Protein AF-0000000084378175 (afdb_homodimer)

Sequence (402 aa):
MDTASQPIRRRSQEERRTTTQTALLEATVRCLGRLGFAGTSISSVIKEARVSRGALLHHYPAKNELIAHAIHHFYCQRLDRFKAKLLGANTDQLSLEDRLRVLKDDFATWYDTAREIEVAMRTNQEIASLQEQLSAQQHEQMSCEYEQLLPEFAVLENPRDMIGIACYLMRGLASDRDQGNVARRFDACVAMIQGYLDRAHMDTASQPIRRRSQEERRTTTQTALLEATVRCLGRLGFAGTSISSVIKEARVSRGALLHHYPAKNELIAHAIHHFYCQRLDRFKAKLLGANTDQLSLEDRLRVLKDDFATWYDTAREIEVAMRTNQEIASLQEQLSAQQHEQMSCEYEQLLPEFAVLENPRDMIGIACYLMRGLASDRDQGNVARRFDACVAMIQGYLDRAH

Radius of gyration: 25.22 Å; Cα contacts (8 Å, |Δi|>4): 373; chains: 2; bounding box: 115×62×48 Å

InterPro domains:
  IPR001647 DNA-binding HTH domain, TetR-type [PF00440] (24-69)
  IPR001647 DNA-binding HTH domain, TetR-type [PS50977] (18-78)
  IPR009057 Homedomain-like superfamily [SSF46689] (11-83)
  IPR050109 HTH-type, TetR-like transcriptional regulator [PTHR30055] (9-141)

Structure (mmCIF, N/CA/C/O backbone):
data_AF-0000000084378175-model_v1
#
loop_
_entity.id
_entity.type
_entity.pdbx_description
1 polymer 'HTH tetR-type domain-containing protein'
#
loop_
_atom_site.group_PDB
_atom_site.id
_atom_site.type_symbol
_atom_site.label_atom_id
_atom_site.label_alt_id
_atom_site.label_comp_id
_atom_site.label_asym_id
_atom_site.label_entity_id
_atom_site.label_seq_id
_atom_site.pdbx_PDB_ins_code
_atom_site.Cartn_x
_atom_site.Cartn_y
_atom_site.Cartn_z
_atom_site.occupancy
_atom_site.B_iso_or_equiv
_atom_site.auth_seq_id
_atom_site.auth_comp_id
_atom_site.auth_asym_id
_atom_site.auth_atom_id
_atom_site.pdbx_PDB_model_num
ATOM 1 N N . MET A 1 1 ? -62.531 -4.438 -19.547 1 37.22 1 MET A N 1
ATOM 2 C CA . MET 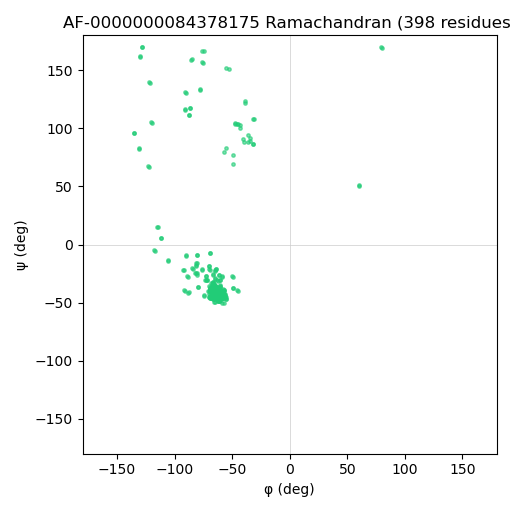A 1 1 ? -61.469 -5.191 -18.875 1 37.22 1 MET A CA 1
ATOM 3 C C . MET A 1 1 ? -60.562 -4.266 -18.062 1 37.22 1 MET A C 1
ATOM 5 O O . MET A 1 1 ? -59.875 -3.4 -18.609 1 37.22 1 MET A O 1
ATOM 9 N N . ASP A 1 2 ? -60.969 -3.809 -16.781 1 41.75 2 ASP A N 1
ATOM 10 C CA . ASP A 1 2 ? -60.406 -2.912 -15.773 1 41.75 2 ASP A CA 1
ATOM 11 C C . ASP A 1 2 ? -59 -3.348 -15.359 1 41.75 2 ASP A C 1
ATOM 13 O O . ASP A 1 2 ? -58.844 -4.445 -14.828 1 41.75 2 ASP A O 1
ATOM 17 N N . THR A 1 3 ? -57.938 -3.033 -16.031 1 41.91 3 THR A N 1
ATOM 18 C CA . THR A 1 3 ? -56.531 -3.229 -15.68 1 41.91 3 THR A CA 1
ATOM 19 C C . THR A 1 3 ? -56.25 -2.73 -14.258 1 41.91 3 THR A C 1
ATOM 21 O O . THR A 1 3 ? -56.25 -1.523 -14.016 1 41.91 3 THR A O 1
ATOM 24 N N . ALA A 1 4 ? -56.75 -3.389 -13.195 1 43.81 4 ALA A N 1
ATOM 25 C CA . ALA A 1 4 ? -56.438 -3.125 -11.789 1 43.81 4 ALA A CA 1
ATOM 26 C C . ALA A 1 4 ? -54.969 -2.904 -11.586 1 43.81 4 ALA A C 1
ATOM 28 O O . ALA A 1 4 ? -54.125 -3.699 -12.047 1 43.81 4 ALA A O 1
ATOM 29 N N . SER A 1 5 ? -54.5 -1.677 -11.414 1 48 5 SER A N 1
ATOM 30 C CA . SER A 1 5 ? -53.156 -1.233 -11.055 1 48 5 SER A CA 1
ATOM 31 C C . SER A 1 5 ? -52.562 -2.137 -9.984 1 48 5 SER A C 1
ATOM 33 O O . SER A 1 5 ? -53.156 -2.373 -8.945 1 48 5 SER A O 1
ATOM 35 N N . GLN A 1 6 ? -51.844 -3.191 -10.289 1 51.44 6 GLN A N 1
ATOM 36 C CA . GLN A 1 6 ? -51.094 -4.039 -9.367 1 51.44 6 GLN A CA 1
ATOM 37 C C . GLN A 1 6 ? -50.562 -3.23 -8.188 1 51.44 6 GLN A C 1
ATOM 39 O O . GLN A 1 6 ? -50 -2.141 -8.375 1 51.44 6 GLN A O 1
ATOM 44 N N . PRO A 1 7 ? -51.062 -3.355 -6.996 1 49.81 7 PRO A N 1
ATOM 45 C CA . PRO A 1 7 ? -50.531 -2.627 -5.832 1 49.81 7 PRO A CA 1
ATOM 46 C C . PRO A 1 7 ? -49 -2.643 -5.754 1 49.81 7 PRO A C 1
ATOM 48 O O . PRO A 1 7 ? -48.375 -3.641 -6.113 1 49.81 7 PRO A O 1
ATOM 51 N N . ILE A 1 8 ? -48.25 -1.6 -6.09 1 53.28 8 ILE A N 1
ATOM 52 C CA . ILE A 1 8 ? -46.844 -1.444 -5.836 1 53.28 8 ILE A CA 1
ATOM 53 C C . ILE A 1 8 ? -46.5 -2.061 -4.48 1 53.28 8 ILE A C 1
ATOM 55 O O . ILE A 1 8 ? -47.062 -1.693 -3.457 1 53.28 8 ILE A O 1
ATOM 59 N N . ARG A 1 9 ? -46.188 -3.262 -4.355 1 53.31 9 ARG A N 1
ATOM 60 C CA . ARG A 1 9 ? -45.75 -3.926 -3.139 1 53.31 9 ARG A CA 1
ATOM 61 C C . ARG A 1 9 ? -44.875 -2.994 -2.293 1 53.31 9 ARG A C 1
ATOM 63 O O . ARG A 1 9 ? -43.812 -2.564 -2.727 1 53.31 9 ARG A O 1
ATOM 70 N N . ARG A 1 10 ? -45.406 -2.279 -1.327 1 57.09 10 ARG A N 1
ATOM 71 C CA . ARG A 1 10 ? -44.719 -1.44 -0.359 1 57.09 10 ARG A CA 1
ATOM 72 C C . ARG A 1 10 ? -43.531 -2.186 0.265 1 57.09 10 ARG A C 1
ATOM 74 O O . ARG A 1 10 ? -43.688 -3.275 0.814 1 57.09 10 ARG A O 1
ATOM 81 N N . ARG A 1 11 ? -42.375 -1.871 -0.14 1 58.59 11 ARG A N 1
ATOM 82 C CA . ARG A 1 11 ? -41.25 -2.5 0.522 1 58.59 11 ARG A CA 1
ATOM 83 C C . ARG A 1 11 ? -41.5 -2.621 2.023 1 58.59 11 ARG A C 1
ATOM 85 O O . ARG A 1 11 ? -42 -1.698 2.65 1 58.59 11 ARG A O 1
ATOM 92 N N . SER A 1 12 ? -41.406 -3.895 2.52 1 62.03 12 SER A N 1
ATOM 93 C CA . SER A 1 12 ? -41.562 -4.086 3.959 1 62.03 12 SER A CA 1
ATOM 94 C C . SER A 1 12 ? -40.562 -3.211 4.734 1 62.03 12 SER A C 1
ATOM 96 O O . SER A 1 12 ? -39.625 -2.678 4.16 1 62.03 12 SER A O 1
ATOM 98 N N . GLN A 1 13 ? -40.812 -2.768 5.953 1 61.72 13 GLN A N 1
ATOM 99 C CA . GLN A 1 13 ? -39.969 -1.989 6.84 1 61.72 13 GLN A CA 1
ATOM 100 C C . GLN A 1 13 ? -38.562 -2.562 6.879 1 61.72 13 GLN A C 1
ATOM 102 O O . GLN A 1 13 ? -37.562 -1.812 6.875 1 61.72 13 GLN A O 1
ATOM 107 N N . GLU A 1 14 ? -38.469 -3.852 6.883 1 66.25 14 GLU A N 1
ATOM 108 C CA . GLU A 1 14 ? -37.156 -4.535 6.91 1 66.25 14 GLU A CA 1
ATOM 109 C C . GLU A 1 14 ? -36.406 -4.312 5.609 1 66.25 14 GLU A C 1
ATOM 111 O O . GLU A 1 14 ? -35.188 -4.094 5.633 1 66.25 14 GLU A O 1
ATOM 116 N N . GLU A 1 15 ? -37.031 -4.461 4.516 1 69.94 15 GLU A N 1
ATOM 117 C CA . GLU A 1 15 ? -36.406 -4.223 3.221 1 69.94 15 GLU A CA 1
ATOM 118 C C . GLU A 1 15 ? -35.938 -2.781 3.104 1 69.94 15 GLU A C 1
ATOM 120 O O . GLU A 1 15 ? -34.844 -2.529 2.564 1 69.94 15 GLU A O 1
ATOM 125 N N . ARG A 1 16 ? -36.75 -1.88 3.592 1 69.75 16 ARG A N 1
ATOM 126 C CA . ARG A 1 16 ? -36.375 -0.473 3.572 1 69.75 16 ARG A CA 1
ATOM 127 C C . ARG A 1 16 ? -35.156 -0.23 4.453 1 69.75 16 ARG A C 1
ATOM 129 O O . ARG A 1 16 ? -34.25 0.533 4.082 1 69.75 16 ARG A O 1
ATOM 136 N N . ARG A 1 17 ? -35.094 -0.938 5.535 1 74.44 17 ARG A N 1
ATOM 137 C CA . ARG A 1 17 ? -34 -0.792 6.469 1 74.44 17 ARG A CA 1
ATOM 138 C C . ARG A 1 17 ? -32.688 -1.311 5.863 1 74.44 17 ARG A C 1
ATOM 140 O O . ARG A 1 17 ? -31.641 -0.672 5.992 1 74.44 17 ARG A O 1
ATOM 147 N N . THR A 1 18 ? -32.844 -2.373 5.277 1 79.88 18 THR A N 1
ATOM 148 C CA . THR A 1 18 ? -31.656 -2.973 4.664 1 79.88 18 THR A CA 1
ATOM 149 C C . THR A 1 18 ? -31.141 -2.105 3.518 1 79.88 18 THR A C 1
ATOM 151 O O . THR A 1 18 ? -29.938 -1.943 3.352 1 79.88 18 THR A O 1
ATOM 154 N N . THR A 1 19 ? -32.094 -1.521 2.889 1 85.19 19 THR A N 1
ATOM 155 C CA . THR A 1 19 ? -31.719 -0.675 1.76 1 85.19 19 THR A CA 1
ATOM 156 C C . THR A 1 19 ? -31 0.586 2.24 1 85.19 19 THR A C 1
ATOM 158 O O . THR A 1 19 ? -29.984 0.986 1.675 1 85.19 19 THR A O 1
ATOM 161 N N . THR A 1 20 ? -31.531 1.111 3.348 1 89.69 20 THR A N 1
ATOM 162 C CA . THR A 1 20 ? -30.938 2.326 3.891 1 89.69 20 THR A CA 1
ATOM 163 C C . THR A 1 20 ? -29.547 2.041 4.453 1 89.69 20 THR A C 1
ATOM 165 O O . THR A 1 20 ? -28.625 2.83 4.262 1 89.69 20 THR A O 1
ATOM 168 N N . GLN A 1 21 ? -29.484 0.953 5.074 1 93.88 21 GLN A N 1
ATOM 169 C CA . GLN A 1 21 ? -28.203 0.576 5.652 1 93.88 21 GLN A CA 1
ATOM 170 C C . GLN A 1 21 ? -27.141 0.402 4.574 1 93.88 21 GLN A C 1
ATOM 172 O O . GLN A 1 21 ? -26.016 0.897 4.711 1 93.88 21 GLN A O 1
ATOM 177 N N . THR A 1 22 ? -27.5 -0.269 3.537 1 94.19 22 THR A N 1
ATOM 178 C CA . THR A 1 22 ? -26.578 -0.475 2.424 1 94.19 22 THR A CA 1
ATOM 179 C C . THR A 1 22 ? -26.203 0.856 1.783 1 94.19 22 THR A C 1
ATOM 181 O O . THR A 1 22 ? -25.031 1.082 1.459 1 94.19 22 THR A O 1
ATOM 184 N N . ALA A 1 23 ? -27.141 1.711 1.686 1 94.88 23 ALA A N 1
ATOM 185 C CA . ALA A 1 23 ? -26.891 3.029 1.111 1 94.88 23 ALA A CA 1
ATOM 186 C C . ALA A 1 23 ? -25.906 3.816 1.963 1 94.88 23 ALA A C 1
ATOM 188 O O . ALA A 1 23 ? -25.031 4.512 1.431 1 94.88 23 ALA A O 1
ATOM 189 N N . LEU A 1 24 ? -26.062 3.68 3.244 1 96.62 24 LEU A N 1
ATOM 190 C CA . LEU A 1 24 ? -25.156 4.359 4.172 1 96.62 24 LEU A CA 1
ATOM 191 C C . LEU A 1 24 ? -23.734 3.822 4.043 1 96.62 24 LEU A C 1
ATOM 193 O O . LEU A 1 24 ? -22.781 4.598 3.99 1 96.62 24 LEU A O 1
ATOM 197 N N . LEU A 1 25 ? -23.688 2.549 3.975 1 97.31 25 LEU A N 1
ATOM 198 C CA . LEU A 1 25 ? -22.375 1.924 3.883 1 97.31 25 LEU A CA 1
ATOM 199 C C . LEU A 1 25 ? -21.688 2.268 2.561 1 97.31 25 LEU A C 1
ATOM 201 O O . LEU A 1 25 ? -20.516 2.617 2.533 1 97.31 25 LEU A O 1
ATOM 205 N N . GLU A 1 26 ? -22.422 2.279 1.5 1 96.75 26 GLU A N 1
ATOM 206 C CA . GLU A 1 26 ? -21.891 2.613 0.182 1 96.75 26 GLU A CA 1
ATOM 207 C C . GLU A 1 26 ? -21.469 4.078 0.111 1 96.75 26 GLU A C 1
ATOM 209 O O . GLU A 1 26 ? -20.406 4.398 -0.44 1 96.75 26 GLU A O 1
ATOM 214 N N . ALA A 1 27 ? -22.281 4.91 0.683 1 97.69 27 ALA A N 1
ATOM 215 C CA . ALA A 1 27 ? -21.953 6.332 0.729 1 97.69 27 ALA A CA 1
ATOM 216 C C . ALA A 1 27 ? -20.672 6.574 1.532 1 97.69 27 ALA A C 1
ATOM 218 O O . ALA A 1 27 ? -19.844 7.406 1.158 1 97.69 27 ALA A O 1
ATOM 219 N N . THR A 1 28 ? -20.578 5.883 2.621 1 97.56 28 THR A N 1
ATOM 220 C CA . THR A 1 28 ? -19.391 6.02 3.461 1 97.56 28 THR A CA 1
ATOM 221 C C . THR A 1 28 ? -18.125 5.613 2.695 1 97.56 28 THR A C 1
ATOM 223 O O . THR A 1 28 ? -17.125 6.324 2.717 1 97.56 28 THR A O 1
ATOM 226 N N . VAL A 1 29 ? -18.188 4.531 1.963 1 96.31 29 VAL A N 1
ATOM 227 C CA . VAL A 1 29 ? -17.078 4.051 1.167 1 96.31 29 VAL A CA 1
ATOM 228 C C . VAL A 1 29 ? -16.719 5.086 0.103 1 96.31 29 VAL A C 1
ATOM 230 O O . VAL A 1 29 ? -15.531 5.387 -0.107 1 96.31 29 VAL A O 1
ATOM 233 N N . ARG A 1 30 ? -17.688 5.664 -0.463 1 94.81 30 ARG A N 1
ATOM 234 C CA . ARG A 1 30 ? -17.469 6.684 -1.481 1 94.81 30 ARG A CA 1
ATOM 235 C C . ARG A 1 30 ? -16.812 7.922 -0.878 1 94.81 30 ARG A C 1
ATOM 237 O O . ARG A 1 30 ? -15.891 8.492 -1.468 1 94.81 30 ARG A O 1
ATOM 244 N N . CYS A 1 31 ? -17.281 8.289 0.278 1 94.88 31 CYS A N 1
ATOM 245 C CA . CYS A 1 31 ? -16.703 9.445 0.958 1 94.88 31 CYS A CA 1
ATOM 246 C C . CYS A 1 31 ? -15.25 9.195 1.323 1 94.88 31 CYS A C 1
ATOM 248 O O . CYS A 1 31 ? -14.398 10.07 1.138 1 94.88 31 CYS A O 1
ATOM 250 N N . LEU A 1 32 ? -14.977 8 1.772 1 92.5 32 LEU A N 1
ATOM 251 C CA . LEU A 1 32 ? -13.602 7.656 2.096 1 92.5 32 LEU A CA 1
ATOM 252 C C . LEU A 1 32 ? -12.711 7.77 0.864 1 92.5 32 LEU A C 1
ATOM 254 O O . LEU A 1 32 ? -11.617 8.344 0.933 1 92.5 32 LEU A O 1
ATOM 258 N N . GLY A 1 33 ? -13.172 7.262 -0.197 1 89.5 33 GLY A N 1
ATOM 259 C CA . GLY A 1 33 ? -12.391 7.305 -1.424 1 89.5 33 GLY A CA 1
ATOM 260 C C . GLY A 1 33 ? -12.188 8.711 -1.953 1 89.5 33 GLY A C 1
ATOM 261 O O . GLY A 1 33 ? -11.094 9.055 -2.408 1 89.5 33 GLY A O 1
ATOM 262 N N . ARG A 1 34 ? -13.172 9.586 -1.832 1 87.19 34 ARG A N 1
ATOM 263 C CA . ARG A 1 34 ? -13.172 10.906 -2.459 1 87.19 34 ARG A CA 1
ATOM 264 C C . ARG A 1 34 ? -12.57 11.953 -1.526 1 87.19 34 ARG A C 1
ATOM 266 O O . ARG A 1 34 ? -11.82 12.828 -1.965 1 87.19 34 ARG A O 1
ATOM 273 N N . LEU A 1 35 ? -12.922 11.82 -0.226 1 86.38 35 LEU A N 1
ATOM 274 C CA . LEU A 1 35 ? -12.594 12.883 0.714 1 86.38 35 LEU A CA 1
ATOM 275 C C . LEU A 1 35 ? -11.43 12.477 1.612 1 86.38 35 LEU A C 1
ATOM 277 O O . LEU A 1 35 ? -10.859 13.312 2.312 1 86.38 35 LEU A O 1
ATOM 281 N N . GLY A 1 36 ? -11.156 11.148 1.559 1 86.06 36 GLY A N 1
ATOM 282 C CA . GLY A 1 36 ? -10.203 10.641 2.537 1 86.06 36 GLY A CA 1
ATOM 283 C C . GLY A 1 36 ? -10.82 10.406 3.902 1 86.06 36 GLY A C 1
ATOM 284 O O . GLY A 1 36 ? -11.969 10.797 4.148 1 86.06 36 GLY A O 1
ATOM 285 N N . PHE A 1 37 ? -10.117 9.766 4.766 1 86.38 37 PHE A N 1
ATOM 286 C CA . PHE A 1 37 ? -10.602 9.43 6.098 1 86.38 37 PHE A CA 1
ATOM 287 C C . PHE A 1 37 ? -10.844 10.695 6.918 1 86.38 37 PHE A C 1
ATOM 289 O O . PHE A 1 37 ? -11.891 10.828 7.559 1 86.38 37 PHE A O 1
ATOM 296 N N . ALA A 1 38 ? -9.938 11.547 6.957 1 81.12 38 ALA A N 1
ATOM 297 C CA . ALA A 1 38 ? -10.055 12.781 7.73 1 81.12 38 ALA A CA 1
ATOM 298 C C . ALA A 1 38 ? -11.227 13.625 7.246 1 81.12 38 ALA A C 1
ATOM 300 O O . ALA A 1 38 ? -11.859 14.336 8.039 1 81.12 38 ALA A O 1
ATOM 301 N N . GLY A 1 39 ? -11.531 13.531 6.004 1 86 39 GLY A N 1
ATOM 302 C CA . GLY A 1 39 ? -12.578 14.352 5.414 1 86 39 GLY A CA 1
ATOM 303 C C . GLY A 1 39 ? -13.953 13.703 5.48 1 86 39 GLY A C 1
ATOM 304 O O . GLY A 1 39 ? -14.953 14.328 5.133 1 86 39 GLY A O 1
ATOM 305 N N . THR A 1 40 ? -13.945 12.5 5.859 1 92.5 40 THR A N 1
ATOM 306 C CA . THR A 1 40 ? -15.219 11.797 5.941 1 92.5 40 THR A CA 1
ATOM 307 C C . THR A 1 40 ? -15.875 12.023 7.297 1 92.5 40 THR A C 1
ATOM 309 O O . THR A 1 40 ? -15.305 11.695 8.336 1 92.5 40 THR A O 1
ATOM 312 N N . SER A 1 41 ? -17.016 12.625 7.258 1 93.75 41 SER A N 1
ATOM 313 C CA . SER A 1 41 ? -17.781 12.953 8.461 1 93.75 41 SER A CA 1
ATOM 314 C C . SER A 1 41 ? -19.219 12.445 8.352 1 93.75 41 SER A C 1
ATOM 316 O O . SER A 1 41 ? -19.641 11.977 7.289 1 93.75 41 SER A O 1
ATOM 318 N N . ILE A 1 42 ? -19.906 12.523 9.484 1 95.69 42 ILE A N 1
ATOM 319 C CA . ILE A 1 42 ? -21.312 12.18 9.484 1 95.69 42 ILE A CA 1
ATOM 320 C C . ILE A 1 42 ? -22.062 13.062 8.484 1 95.69 42 ILE A C 1
ATOM 322 O O . ILE A 1 42 ? -22.875 12.578 7.699 1 95.69 42 ILE A O 1
ATOM 326 N N . SER A 1 43 ? -21.672 14.289 8.43 1 96.31 43 SER A N 1
ATOM 327 C CA . SER A 1 43 ? -22.328 15.242 7.547 1 96.31 43 SER A CA 1
ATOM 328 C C . SER A 1 43 ? -22.078 14.898 6.082 1 96.31 43 SER A C 1
ATOM 330 O O . SER A 1 43 ? -23 14.945 5.266 1 96.31 43 SER A O 1
ATOM 332 N N . SER A 1 44 ? -20.938 14.57 5.703 1 96.25 44 SER A N 1
ATOM 333 C CA . SER A 1 44 ? -20.625 14.234 4.316 1 96.25 44 SER A CA 1
ATOM 334 C C . SER A 1 44 ? -21.328 12.953 3.891 1 96.25 44 SER A C 1
ATOM 336 O O . SER A 1 44 ? -21.766 12.828 2.746 1 96.25 44 SER A O 1
ATOM 338 N N . VAL A 1 45 ? -21.438 12.008 4.816 1 97.62 45 VAL A N 1
ATOM 339 C CA . VAL A 1 45 ? -22.047 10.711 4.508 1 97.62 45 VAL A CA 1
ATOM 340 C C . VAL A 1 45 ? -23.547 10.875 4.289 1 97.62 45 VAL A C 1
ATOM 342 O O . VAL A 1 45 ? -24.109 10.32 3.342 1 97.62 45 VAL A O 1
ATOM 345 N N . ILE A 1 46 ? -24.203 11.656 5.207 1 97 46 ILE A N 1
ATOM 346 C CA . ILE A 1 46 ? -25.641 11.805 5.066 1 97 46 ILE A CA 1
ATOM 347 C C . ILE A 1 46 ? -25.969 12.562 3.783 1 97 46 ILE A C 1
ATOM 349 O O . ILE A 1 46 ? -26.969 12.281 3.125 1 97 46 ILE A O 1
ATOM 353 N N . LYS A 1 47 ? -25.125 13.508 3.424 1 97.12 47 LYS A N 1
ATOM 354 C CA . LYS A 1 47 ? -25.297 14.227 2.164 1 97.12 47 LYS A CA 1
ATOM 355 C C . LYS A 1 47 ? -25.141 13.289 0.97 1 97.12 47 LYS A C 1
ATOM 357 O O . LYS A 1 47 ? -25.938 13.328 0.034 1 97.12 47 LYS A O 1
ATOM 362 N N . GLU A 1 48 ? -24.156 12.453 1.01 1 96.62 48 GLU A N 1
ATOM 363 C CA . GLU A 1 48 ? -23.875 11.508 -0.065 1 96.62 48 GLU A CA 1
ATOM 364 C C . GLU A 1 48 ? -24.969 10.461 -0.184 1 96.62 48 GLU A C 1
ATOM 366 O O . GLU A 1 48 ? -25.344 10.062 -1.291 1 96.62 48 GLU A O 1
ATOM 371 N N . ALA A 1 49 ? -25.438 9.977 0.927 1 96.75 49 ALA A N 1
ATOM 372 C CA . ALA A 1 49 ? -26.438 8.914 0.963 1 96.75 49 ALA A CA 1
ATOM 373 C C . ALA A 1 49 ? -27.844 9.461 0.764 1 96.75 49 ALA A C 1
ATOM 375 O O . ALA A 1 49 ? -28.781 8.711 0.52 1 96.75 49 ALA A O 1
ATOM 376 N N . ARG A 1 50 ? -27.953 10.773 0.966 1 96.38 50 ARG A N 1
ATOM 377 C CA . ARG A 1 50 ? -29.25 11.438 0.888 1 96.38 50 ARG A CA 1
ATOM 378 C C . ARG A 1 50 ? -30.219 10.867 1.923 1 96.38 50 ARG A C 1
ATOM 380 O O . ARG A 1 50 ? -31.344 10.516 1.594 1 96.38 50 ARG A O 1
ATOM 387 N N . VAL A 1 51 ? -29.828 10.789 3.113 1 95.12 51 VAL A N 1
ATOM 388 C CA . VAL A 1 51 ? -30.641 10.344 4.25 1 95.12 51 VAL A CA 1
ATOM 389 C C . VAL A 1 51 ? -30.516 11.359 5.387 1 95.12 51 VAL A C 1
ATOM 391 O O . VAL A 1 51 ? -29.625 12.203 5.387 1 95.12 51 VAL A O 1
ATOM 394 N N . SER A 1 52 ? -31.453 11.242 6.262 1 94.5 52 SER A N 1
ATOM 395 C CA . SER A 1 52 ? -31.438 12.156 7.402 1 94.5 52 SER A CA 1
ATOM 396 C C . SER A 1 52 ? -30.375 11.75 8.422 1 94.5 52 SER A C 1
ATOM 398 O O . SER A 1 52 ? -29.969 10.594 8.461 1 94.5 52 SER A O 1
ATOM 400 N N . ARG A 1 53 ? -29.938 12.742 9.234 1 94.31 53 ARG A N 1
ATOM 401 C CA . ARG A 1 53 ? -29.016 12.469 10.336 1 94.31 53 ARG A CA 1
ATOM 402 C C . ARG A 1 53 ? -29.625 11.461 11.312 1 94.31 53 ARG A C 1
ATOM 404 O O . ARG A 1 53 ? -28.922 10.562 11.789 1 94.31 53 ARG A O 1
ATOM 411 N N . GLY A 1 54 ? -30.891 11.562 11.594 1 94.12 54 GLY A N 1
ATOM 412 C CA . GLY A 1 54 ? -31.578 10.633 12.469 1 94.12 54 GLY A CA 1
ATOM 413 C C . GLY A 1 54 ? -31.547 9.203 11.969 1 94.12 54 GLY A C 1
ATOM 414 O O . GLY A 1 54 ? -31.328 8.266 12.75 1 94.12 54 GLY A O 1
ATOM 415 N N . ALA A 1 55 ? -31.734 9.055 10.727 1 93.75 55 ALA A N 1
ATOM 416 C CA . ALA A 1 55 ? -31.688 7.734 10.109 1 93.75 55 ALA A CA 1
ATOM 417 C C . ALA A 1 55 ? -30.312 7.105 10.273 1 93.75 55 ALA A C 1
ATOM 419 O O . ALA A 1 55 ? -30.188 5.914 10.57 1 93.75 55 ALA A O 1
ATOM 420 N N . LEU A 1 56 ? -29.203 7.879 9.945 1 95.81 56 LEU A N 1
ATOM 421 C CA . LEU A 1 56 ? -27.859 7.355 10.109 1 95.81 56 LEU A CA 1
ATOM 422 C C . LEU A 1 56 ? -27.609 6.941 11.562 1 95.81 56 LEU A C 1
ATOM 424 O O . LEU A 1 56 ? -27.125 5.84 11.82 1 95.81 56 LEU A O 1
ATOM 428 N N . LEU A 1 57 ? -28.062 7.773 12.508 1 94.69 57 LEU A N 1
ATOM 429 C CA . LEU A 1 57 ? -27.781 7.535 13.922 1 94.69 57 LEU A CA 1
ATOM 430 C C . LEU A 1 57 ? -28.594 6.359 14.445 1 94.69 57 LEU A C 1
ATOM 432 O O . LEU A 1 57 ? -28.188 5.691 15.398 1 94.69 57 LEU A O 1
ATOM 436 N N . HIS A 1 58 ? -29.734 6.113 13.836 1 94.81 58 HIS A N 1
ATOM 437 C CA . HIS A 1 58 ? -30.531 4.934 14.172 1 94.81 58 HIS A CA 1
ATOM 438 C C . HIS A 1 58 ? -29.75 3.652 13.883 1 94.81 58 HIS A C 1
ATOM 440 O O . HIS A 1 58 ? -29.781 2.709 14.68 1 94.81 58 HIS A O 1
ATOM 446 N N . HIS A 1 59 ? -29 3.641 12.797 1 95 59 HIS A N 1
ATOM 447 C CA . HIS A 1 59 ? -28.266 2.453 12.391 1 95 59 HIS A CA 1
ATOM 448 C C . HIS A 1 59 ? -26.891 2.408 13.047 1 95 59 HIS A C 1
ATOM 450 O O . HIS A 1 59 ? -26.406 1.336 13.43 1 95 59 HIS A O 1
ATOM 456 N N . TYR A 1 60 ? -26.297 3.639 13.062 1 96.94 60 TYR A N 1
ATOM 457 C CA . TYR A 1 60 ? -24.938 3.74 13.57 1 96.94 60 TYR A CA 1
ATOM 458 C C . TYR A 1 60 ? -24.797 4.934 14.508 1 96.94 60 TYR A C 1
ATOM 460 O O . TYR A 1 60 ? -24.438 6.031 14.078 1 96.94 60 TYR A O 1
ATOM 468 N N . PRO A 1 61 ? -24.922 4.668 15.742 1 94.62 61 PRO A N 1
ATOM 469 C CA . PRO A 1 61 ? -24.875 5.762 16.719 1 94.62 61 PRO A CA 1
ATOM 470 C C . PRO A 1 61 ? -23.469 6.367 16.828 1 94.62 61 PRO A C 1
ATOM 472 O O . PRO A 1 61 ? -23.328 7.516 17.25 1 94.62 61 PRO A O 1
ATOM 475 N N . ALA A 1 62 ? -22.469 5.586 16.422 1 95.38 62 ALA A N 1
ATOM 476 C CA . ALA A 1 62 ? -21.094 6.07 16.5 1 95.38 62 ALA A CA 1
ATOM 477 C C . ALA A 1 62 ? -20.438 6.066 15.133 1 95.38 62 ALA A C 1
ATOM 479 O O . ALA A 1 62 ? -20.609 5.121 14.359 1 95.38 62 ALA A O 1
ATOM 480 N N . LYS A 1 63 ? -19.688 7.074 14.828 1 95 63 LYS A N 1
ATOM 481 C CA . LYS A 1 63 ? -18.984 7.207 13.555 1 95 63 LYS A CA 1
ATOM 482 C C . LYS A 1 63 ? -18.047 6.031 13.312 1 95 63 LYS A C 1
ATOM 484 O O . LYS A 1 63 ? -17.984 5.496 12.203 1 95 63 LYS A O 1
ATOM 489 N N . ASN A 1 64 ? -17.344 5.637 14.344 1 95.88 64 ASN A N 1
ATOM 490 C CA . ASN A 1 64 ? -16.375 4.551 14.195 1 95.88 64 ASN A CA 1
ATOM 491 C C . ASN A 1 64 ? -17.062 3.244 13.812 1 95.88 64 ASN A C 1
ATOM 493 O O . ASN A 1 64 ? -16.516 2.459 13.031 1 95.88 64 ASN A O 1
ATOM 497 N N . GLU A 1 65 ? -18.203 3.037 14.336 1 96.69 65 GLU A N 1
ATOM 498 C CA . GLU A 1 65 ? -18.969 1.854 13.977 1 96.69 65 GLU A CA 1
ATOM 499 C C . GLU A 1 65 ? -19.406 1.9 12.508 1 96.69 65 GLU A C 1
ATOM 501 O O . GLU A 1 65 ? -19.328 0.89 11.805 1 96.69 65 GLU A O 1
ATOM 506 N N . LEU A 1 66 ? -19.859 3.053 12.133 1 97.44 66 LEU A N 1
ATOM 507 C CA . LEU A 1 66 ? -20.234 3.246 10.742 1 97.44 66 LEU A CA 1
ATOM 508 C C . LEU A 1 66 ? -19.062 2.947 9.812 1 97.44 66 LEU A C 1
ATOM 510 O O . LEU A 1 66 ? -19.188 2.191 8.852 1 97.44 66 LEU A O 1
ATOM 514 N N . ILE A 1 67 ? -17.953 3.463 10.156 1 97 67 ILE A N 1
ATOM 515 C CA . ILE A 1 67 ? -16.766 3.324 9.328 1 97 67 ILE A CA 1
ATOM 516 C C . ILE A 1 67 ? -16.312 1.864 9.297 1 97 67 ILE A C 1
ATOM 518 O O . ILE A 1 67 ? -16.016 1.316 8.234 1 97 67 ILE A O 1
ATOM 522 N N . ALA A 1 68 ? -16.281 1.223 10.406 1 96.19 68 ALA A N 1
ATOM 523 C CA . ALA A 1 68 ? -15.875 -0.181 10.477 1 96.19 68 ALA A CA 1
ATOM 524 C C . ALA A 1 68 ? -16.797 -1.055 9.625 1 96.19 68 ALA A C 1
ATOM 526 O O . ALA A 1 68 ? -16.328 -1.93 8.891 1 96.19 68 ALA A O 1
ATOM 527 N N . HIS A 1 69 ? -18.016 -0.768 9.727 1 96.19 69 HIS A N 1
ATOM 528 C CA . HIS A 1 69 ? -18.984 -1.536 8.945 1 96.19 69 HIS A CA 1
ATOM 529 C C . HIS A 1 69 ? -18.859 -1.227 7.457 1 96.19 69 HIS A C 1
ATOM 531 O O . HIS A 1 69 ? -19.047 -2.107 6.613 1 96.19 69 HIS A O 1
ATOM 537 N N . ALA A 1 70 ? -18.609 -0.012 7.137 1 97.31 70 ALA A N 1
ATOM 538 C CA . ALA A 1 70 ? -18.391 0.367 5.742 1 97.31 70 ALA A CA 1
ATOM 539 C C . ALA A 1 70 ? -17.172 -0.339 5.164 1 97.31 70 ALA A C 1
ATOM 541 O O . ALA A 1 70 ? -17.188 -0.786 4.016 1 97.31 70 ALA A O 1
ATOM 542 N N . ILE A 1 71 ? -16.125 -0.455 5.918 1 94.88 71 ILE A N 1
ATOM 543 C CA . ILE A 1 71 ? -14.914 -1.15 5.504 1 94.88 71 ILE A CA 1
ATOM 544 C C . ILE A 1 71 ? -15.227 -2.623 5.242 1 94.88 71 ILE A C 1
ATOM 546 O O . ILE A 1 71 ? -14.82 -3.18 4.223 1 94.88 71 ILE A O 1
ATOM 550 N N . HIS A 1 72 ? -15.938 -3.156 6.148 1 93.25 72 HIS A N 1
ATOM 551 C CA . HIS A 1 72 ? -16.359 -4.539 5.957 1 93.25 72 HIS A CA 1
ATOM 552 C C . HIS A 1 72 ? -17.172 -4.699 4.676 1 93.25 72 HIS A C 1
ATOM 554 O O . HIS A 1 72 ? -16.922 -5.629 3.9 1 93.25 72 HIS A O 1
ATOM 560 N N . HIS A 1 73 ? -18.047 -3.809 4.535 1 93.69 73 HIS A N 1
ATOM 561 C CA . HIS A 1 73 ? -18.859 -3.809 3.326 1 93.69 73 HIS A CA 1
ATOM 562 C C . HIS A 1 73 ? -18 -3.676 2.076 1 93.69 73 HIS A C 1
ATOM 564 O O . HIS A 1 73 ? -18.25 -4.34 1.068 1 93.69 73 HIS A O 1
ATOM 570 N N . PHE A 1 74 ? -17.078 -2.902 2.111 1 94.62 74 PHE A N 1
ATOM 571 C CA . PHE A 1 74 ? -16.156 -2.668 1.003 1 94.62 74 PHE A CA 1
ATOM 572 C C . PHE A 1 74 ? -15.477 -3.965 0.576 1 94.62 74 PHE A C 1
ATOM 574 O O . PHE A 1 74 ? -15.461 -4.301 -0.609 1 94.62 74 PHE A O 1
ATOM 581 N N . TYR A 1 75 ? -14.93 -4.676 1.464 1 89.94 75 TYR A N 1
ATOM 582 C CA . TYR A 1 75 ? -14.203 -5.902 1.151 1 89.94 75 TYR A CA 1
ATOM 583 C C . TYR A 1 75 ? -15.148 -6.973 0.623 1 89.94 75 TYR A C 1
ATOM 585 O O . TYR A 1 75 ? -14.797 -7.723 -0.293 1 89.94 75 TYR A O 1
ATOM 593 N N . CYS A 1 76 ? -16.344 -7.016 1.177 1 89.5 76 CYS A N 1
ATOM 594 C CA . CYS A 1 76 ? -17.328 -7.961 0.681 1 89.5 76 CYS A CA 1
ATOM 595 C C . CYS A 1 76 ? -17.734 -7.633 -0.753 1 89.5 76 CYS A C 1
ATOM 597 O O . CYS A 1 76 ? -17.859 -8.531 -1.588 1 89.5 76 CYS A O 1
ATOM 599 N N . GLN A 1 77 ? -17.859 -6.414 -0.996 1 91 77 GLN A N 1
ATOM 600 C CA . GLN A 1 77 ? -18.25 -5.992 -2.336 1 91 77 GLN A CA 1
ATOM 601 C C . GLN A 1 77 ? -17.141 -6.254 -3.346 1 91 77 GLN A C 1
ATOM 603 O O . GLN A 1 77 ? -17.406 -6.574 -4.504 1 91 77 GLN A O 1
ATOM 608 N N . ARG A 1 78 ? -15.977 -6.035 -2.912 1 90.25 78 ARG A N 1
ATOM 609 C CA . ARG A 1 78 ? -14.844 -6.32 -3.789 1 90.25 78 ARG A CA 1
ATOM 610 C C . ARG A 1 78 ? -14.852 -7.777 -4.238 1 90.25 78 ARG A C 1
ATOM 612 O O . ARG A 1 78 ? -14.625 -8.07 -5.41 1 90.25 78 ARG A O 1
ATOM 619 N N . LEU A 1 79 ? -15.102 -8.633 -3.352 1 89.75 79 LEU A N 1
ATOM 620 C CA . LEU A 1 79 ? -15.18 -10.055 -3.664 1 89.75 79 LEU A CA 1
ATOM 621 C C . LEU A 1 79 ? -16.344 -10.336 -4.617 1 89.75 79 LEU A C 1
ATOM 623 O O . LEU A 1 79 ? -16.188 -11.094 -5.578 1 89.75 79 LEU A O 1
ATOM 627 N N . ASP A 1 80 ? -17.438 -9.695 -4.336 1 89.62 80 ASP A N 1
ATOM 628 C CA . ASP A 1 80 ? -18.609 -9.883 -5.18 1 89.62 80 ASP A CA 1
ATOM 629 C C . ASP A 1 80 ? -18.344 -9.391 -6.602 1 89.62 80 ASP A C 1
ATOM 631 O O . ASP A 1 80 ? -18.766 -10.023 -7.57 1 89.62 80 ASP A O 1
ATOM 635 N N . ARG A 1 81 ? -17.719 -8.336 -6.695 1 89.38 81 ARG A N 1
ATOM 636 C CA . ARG A 1 81 ? -17.391 -7.789 -8.008 1 89.38 81 ARG A CA 1
ATOM 637 C C . ARG A 1 81 ? -16.422 -8.695 -8.758 1 89.38 81 ARG A C 1
ATOM 639 O O . ARG A 1 81 ? -16.562 -8.898 -9.961 1 89.38 81 ARG A O 1
ATOM 646 N N . PHE A 1 82 ? -15.453 -9.172 -8.062 1 89.94 82 PHE A N 1
ATOM 647 C CA . PHE A 1 82 ? -14.5 -10.117 -8.641 1 89.94 82 PHE A CA 1
ATOM 648 C C . PHE A 1 82 ? -15.211 -11.352 -9.172 1 89.94 82 PHE A C 1
ATOM 650 O O . PHE A 1 82 ? -14.984 -11.773 -10.305 1 89.94 82 PHE A O 1
ATOM 657 N N . LYS A 1 83 ? -16.094 -11.82 -8.375 1 89 83 LYS A N 1
ATOM 658 C CA . LYS A 1 83 ? -16.891 -12.992 -8.75 1 89 83 LYS A CA 1
ATOM 659 C C . LYS A 1 83 ? -17.734 -12.703 -9.984 1 89 83 LYS A C 1
ATOM 661 O O . LYS A 1 83 ? -17.766 -13.516 -10.922 1 89 83 LYS A O 1
ATOM 666 N N . ALA A 1 84 ? -18.359 -11.625 -9.984 1 89 84 ALA A N 1
ATOM 667 C CA . ALA A 1 84 ? -19.25 -11.258 -11.078 1 89 84 ALA A CA 1
ATOM 668 C C . ALA A 1 84 ? -18.484 -11.117 -12.391 1 89 84 ALA A C 1
ATOM 670 O O . ALA A 1 84 ? -18.953 -11.539 -13.445 1 89 84 ALA A O 1
ATOM 671 N N . LYS A 1 85 ? -17.344 -10.547 -12.328 1 88.31 85 LYS A N 1
ATOM 672 C CA . LYS A 1 85 ? -16.531 -10.344 -13.516 1 88.31 85 LYS A CA 1
ATOM 673 C C . LYS A 1 85 ? -16.031 -11.68 -14.078 1 88.31 85 LYS A C 1
ATOM 675 O O . LYS A 1 85 ? -15.961 -11.859 -15.289 1 88.31 85 LYS A O 1
ATOM 680 N N . LEU A 1 86 ? -15.703 -12.562 -13.195 1 87.81 86 LEU A N 1
ATOM 681 C CA . LEU A 1 86 ? -15.211 -13.859 -13.633 1 87.81 86 LEU A CA 1
ATOM 682 C C . LEU A 1 86 ? -16.344 -14.727 -14.164 1 87.81 86 LEU A C 1
ATOM 684 O O . LEU A 1 86 ? -16.172 -15.461 -15.141 1 87.81 86 LEU A O 1
ATOM 688 N N . LEU A 1 87 ? -17.5 -14.734 -13.453 1 79.88 87 LEU A N 1
ATOM 689 C CA . LEU A 1 87 ? -18.641 -15.523 -13.867 1 79.88 87 LEU A CA 1
ATOM 690 C C . LEU A 1 87 ? -19.203 -15.023 -15.195 1 79.88 87 LEU A C 1
ATOM 692 O O . LEU A 1 87 ? -19.734 -15.805 -15.984 1 79.88 87 LEU A O 1
ATOM 696 N N . GLY A 1 88 ? -19.234 -13.773 -15.289 1 76.38 88 GLY A N 1
ATOM 697 C CA . GLY A 1 88 ? -19.672 -13.234 -16.562 1 76.38 88 GLY A CA 1
ATOM 698 C C . GLY A 1 88 ? -18.797 -13.68 -17.734 1 76.38 88 GLY A C 1
ATOM 699 O O . GLY A 1 88 ? -19.266 -13.773 -18.859 1 76.38 88 GLY A O 1
ATOM 700 N N . ALA A 1 89 ? -17.625 -13.93 -17.281 1 68.25 89 ALA A N 1
ATOM 701 C CA . ALA A 1 89 ? -16.703 -14.508 -18.266 1 68.25 89 ALA A CA 1
ATOM 702 C C . ALA A 1 89 ? -16.766 -16.031 -18.234 1 68.25 89 ALA A C 1
ATOM 704 O O . ALA A 1 89 ? -17.141 -16.625 -17.219 1 68.25 89 ALA A O 1
ATOM 705 N N . ASN A 1 90 ? -17.203 -16.703 -19.281 1 67.75 90 ASN A N 1
ATOM 706 C CA . ASN A 1 90 ? -17.141 -18.156 -19.203 1 67.75 90 ASN A CA 1
ATOM 707 C C . ASN A 1 90 ? -15.961 -18.625 -18.359 1 67.75 90 ASN A C 1
ATOM 709 O O . ASN A 1 90 ? -14.859 -18.828 -18.891 1 67.75 90 ASN A O 1
ATOM 713 N N . THR A 1 91 ? -16.125 -18.734 -17.062 1 64.62 91 THR A N 1
ATOM 714 C CA . THR A 1 91 ? -15.125 -18.984 -16.031 1 64.62 91 THR A CA 1
ATOM 715 C C . THR A 1 91 ? -14.242 -20.172 -16.422 1 64.62 91 THR A C 1
ATOM 717 O O . THR A 1 91 ? -13.031 -20.156 -16.188 1 64.62 91 THR A O 1
ATOM 720 N N . ASP A 1 92 ? -14.891 -21.125 -17.016 1 70.88 92 ASP A N 1
ATOM 721 C CA . ASP A 1 92 ? -14.156 -22.328 -17.344 1 70.88 92 ASP A CA 1
ATOM 722 C C . ASP A 1 92 ? -13.133 -22.078 -18.453 1 70.88 92 ASP A C 1
ATOM 724 O O . ASP A 1 92 ? -12.195 -22.859 -18.625 1 70.88 92 ASP A O 1
ATOM 728 N N . GLN A 1 93 ? -13.258 -20.938 -18.922 1 81.81 93 GLN A N 1
ATOM 729 C CA . GLN A 1 93 ? -12.383 -20.672 -20.062 1 81.81 93 GLN A CA 1
ATOM 730 C C . GLN A 1 93 ? -11.32 -19.641 -19.719 1 81.81 93 GLN A C 1
ATOM 732 O O . GLN A 1 93 ? -10.414 -19.375 -20.516 1 81.81 93 GLN A O 1
ATOM 737 N N . LEU A 1 94 ? -11.328 -19.297 -18.469 1 90.19 94 LEU A N 1
ATOM 738 C CA . LEU A 1 94 ? -10.391 -18.234 -18.109 1 90.19 94 LEU A CA 1
ATOM 739 C C . LEU A 1 94 ? -9.047 -18.812 -17.688 1 90.19 94 LEU A C 1
ATOM 741 O O . LEU A 1 94 ? -9 -19.781 -16.938 1 90.19 94 LEU A O 1
ATOM 745 N N . SER A 1 95 ? -8.023 -18.297 -18.25 1 93 95 SER A N 1
ATOM 746 C CA . SER A 1 95 ? -6.672 -18.625 -17.812 1 93 95 SER A CA 1
ATOM 747 C C . SER A 1 95 ? -6.328 -17.938 -16.5 1 93 95 SER A C 1
ATOM 749 O O . SER A 1 95 ? -7.066 -17.062 -16.047 1 93 95 SER A O 1
ATOM 751 N N . LEU A 1 96 ? -5.281 -18.344 -15.867 1 94.81 96 LEU A N 1
ATOM 752 C CA . LEU A 1 96 ? -4.777 -17.656 -14.68 1 94.81 96 LEU A CA 1
ATOM 753 C C . LEU A 1 96 ? -4.5 -16.188 -14.977 1 94.81 96 LEU A C 1
ATOM 755 O O . LEU A 1 96 ? -4.828 -15.32 -14.172 1 94.81 96 LEU A O 1
ATOM 759 N N . GLU A 1 97 ? -3.889 -15.969 -16.141 1 96.38 97 GLU A N 1
ATOM 760 C CA . GLU A 1 97 ? -3.594 -14.594 -16.547 1 96.38 97 GLU A CA 1
ATOM 761 C C . GLU A 1 97 ? -4.867 -13.758 -16.609 1 96.38 97 GLU A C 1
ATOM 763 O O . GLU A 1 97 ? -4.883 -12.602 -16.172 1 96.38 97 GLU A O 1
ATOM 768 N N . ASP A 1 98 ? -5.91 -14.32 -17.125 1 94.94 98 ASP A N 1
ATOM 769 C CA . ASP A 1 98 ? -7.188 -13.617 -17.219 1 94.94 98 ASP A CA 1
ATOM 770 C C . ASP A 1 98 ? -7.703 -13.25 -15.82 1 94.94 98 ASP A C 1
ATOM 772 O O . ASP A 1 98 ? -8.156 -12.125 -15.602 1 94.94 98 ASP A O 1
ATOM 776 N N . ARG A 1 99 ? -7.68 -14.164 -14.977 1 95.06 99 ARG A N 1
ATOM 777 C CA . ARG A 1 99 ? -8.18 -13.961 -13.625 1 95.06 99 ARG A CA 1
ATOM 778 C C . ARG A 1 99 ? -7.355 -12.922 -12.883 1 95.06 99 ARG A C 1
ATOM 780 O O . ARG A 1 99 ? -7.906 -12.062 -12.188 1 95.06 99 ARG A O 1
ATOM 787 N N . LEU A 1 100 ? -6.004 -12.992 -13.062 1 96.5 100 LEU A N 1
ATOM 788 C CA . LEU A 1 100 ? -5.125 -12.016 -12.43 1 96.5 100 LEU A CA 1
ATOM 789 C C . LEU A 1 100 ? -5.34 -10.625 -13.016 1 96.5 100 LEU A C 1
ATOM 791 O O . LEU A 1 100 ? -5.215 -9.625 -12.312 1 96.5 100 LEU A O 1
ATOM 795 N N . ARG A 1 101 ? -5.676 -10.57 -14.266 1 95.94 101 ARG A N 1
ATOM 796 C CA . ARG A 1 101 ? -5.977 -9.289 -14.906 1 95.94 101 ARG A CA 1
ATOM 797 C C . ARG A 1 101 ? -7.223 -8.656 -14.289 1 95.94 101 ARG A C 1
ATOM 799 O O . ARG A 1 101 ? -7.254 -7.449 -14.047 1 95.94 101 ARG A O 1
ATOM 806 N N . VAL A 1 102 ? -8.195 -9.484 -14.07 1 94.12 102 VAL A N 1
ATOM 807 C CA . VAL A 1 102 ? -9.406 -8.992 -13.43 1 94.12 102 VAL A CA 1
ATOM 808 C C . VAL A 1 102 ? -9.086 -8.484 -12.023 1 94.12 102 VAL A C 1
ATOM 810 O O . VAL A 1 102 ? -9.57 -7.426 -11.609 1 94.12 102 VAL A O 1
ATOM 813 N N . LEU A 1 103 ? -8.312 -9.234 -11.305 1 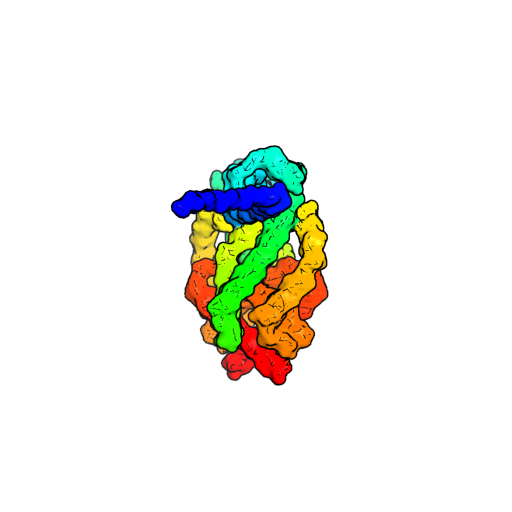94.31 103 LEU A N 1
ATOM 814 C CA . LEU A 1 103 ? -7.895 -8.859 -9.961 1 94.31 103 LEU A CA 1
ATOM 815 C C . LEU A 1 103 ? -7.125 -7.543 -9.977 1 94.31 103 LEU A C 1
ATOM 817 O O . LEU A 1 103 ? -7.398 -6.648 -9.172 1 94.31 103 LEU A O 1
ATOM 821 N N . LYS A 1 104 ? -6.195 -7.445 -10.906 1 95.69 104 LYS A N 1
ATOM 822 C CA . LYS A 1 104 ? -5.414 -6.227 -11.062 1 95.69 104 LYS A CA 1
ATOM 823 C C . LYS A 1 104 ? -6.316 -5.023 -11.32 1 95.69 104 LYS A C 1
ATOM 825 O O . LYS A 1 104 ? -6.141 -3.967 -10.703 1 95.69 104 LYS A O 1
ATOM 830 N N . ASP A 1 105 ? -7.258 -5.188 -12.188 1 94.06 105 ASP A N 1
ATOM 831 C CA . ASP A 1 105 ? -8.156 -4.098 -12.539 1 94.06 105 ASP A CA 1
ATOM 832 C C . ASP A 1 105 ? -9.016 -3.686 -11.352 1 94.06 105 ASP A C 1
ATOM 834 O O . ASP A 1 105 ? -9.336 -2.506 -11.188 1 94.06 105 ASP A O 1
ATOM 838 N N . ASP A 1 106 ? -9.391 -4.668 -10.625 1 92.62 106 ASP A N 1
ATOM 839 C CA . ASP A 1 106 ? -10.164 -4.379 -9.422 1 92.62 106 ASP A CA 1
ATOM 840 C C . ASP A 1 106 ? -9.352 -3.539 -8.438 1 92.62 106 ASP A C 1
ATOM 842 O O . ASP A 1 106 ? -9.844 -2.543 -7.906 1 92.62 106 ASP A O 1
ATOM 846 N N . PHE A 1 107 ? -8.109 -3.875 -8.203 1 91.88 107 PHE A N 1
ATOM 847 C CA . PHE A 1 107 ? -7.238 -3.133 -7.305 1 91.88 107 PHE A CA 1
ATOM 848 C C . PHE A 1 107 ? -6.996 -1.72 -7.824 1 91.88 107 PHE A C 1
ATOM 850 O O . PHE A 1 107 ? -6.938 -0.768 -7.043 1 91.88 107 PHE A O 1
ATOM 857 N N . ALA A 1 108 ? -6.863 -1.641 -9.102 1 91.31 108 ALA A N 1
ATOM 858 C CA . ALA A 1 108 ? -6.652 -0.321 -9.688 1 91.31 108 ALA A CA 1
ATOM 859 C C . ALA A 1 108 ? -7.863 0.579 -9.477 1 91.31 108 ALA A C 1
ATOM 861 O O . ALA A 1 108 ? -7.719 1.766 -9.172 1 91.31 108 ALA A O 1
ATOM 862 N N . THR A 1 109 ? -9.023 -0.012 -9.578 1 89.69 109 THR A N 1
ATOM 863 C CA . THR A 1 109 ? -10.273 0.732 -9.484 1 89.69 109 THR A CA 1
ATOM 864 C C . THR A 1 109 ? -10.469 1.278 -8.07 1 89.69 109 THR A C 1
ATOM 866 O O . THR A 1 109 ? -10.938 2.404 -7.898 1 89.69 109 THR A O 1
ATOM 869 N N . TRP A 1 110 ? -10.07 0.522 -7.117 1 89.56 110 TRP A N 1
ATOM 870 C CA . TRP A 1 110 ? -10.414 0.871 -5.742 1 89.56 110 TRP A CA 1
ATOM 871 C C . TRP A 1 110 ? -9.164 1.204 -4.938 1 89.56 110 TRP A C 1
ATOM 873 O O . TRP A 1 110 ? -9.172 1.115 -3.707 1 89.56 110 TRP A O 1
ATOM 883 N N . TYR A 1 111 ? -8.125 1.427 -5.562 1 87.31 111 TYR A N 1
ATOM 884 C CA . TYR A 1 111 ? -6.828 1.625 -4.926 1 87.31 111 TYR A CA 1
ATOM 885 C C . TYR A 1 111 ? -6.895 2.75 -3.898 1 87.31 111 TYR A C 1
ATOM 887 O O . TYR A 1 111 ? -6.477 2.576 -2.75 1 87.31 111 TYR A O 1
ATOM 895 N N . ASP A 1 112 ? -7.488 3.855 -4.305 1 83.75 112 ASP A N 1
ATOM 896 C CA . ASP A 1 112 ? -7.535 5.023 -3.432 1 83.75 112 ASP A CA 1
ATOM 897 C C . ASP A 1 112 ? -8.398 4.758 -2.203 1 83.75 112 ASP A C 1
ATOM 899 O O . ASP A 1 112 ? -8.031 5.133 -1.087 1 83.75 112 ASP A O 1
ATOM 903 N N . THR A 1 113 ? -9.469 4.152 -2.463 1 90.62 113 THR A N 1
ATOM 904 C CA . THR A 1 113 ? -10.367 3.836 -1.361 1 90.62 113 THR A CA 1
ATOM 905 C C . THR A 1 113 ? -9.711 2.869 -0.383 1 90.62 113 THR A C 1
ATOM 907 O O . THR A 1 113 ? -9.758 3.074 0.832 1 90.62 113 THR A O 1
ATOM 910 N N . ALA A 1 114 ? -9.055 1.861 -0.908 1 89.25 114 ALA A N 1
ATOM 911 C CA . ALA A 1 114 ? -8.367 0.874 -0.079 1 89.25 114 ALA A CA 1
ATOM 912 C C . ALA A 1 114 ? -7.277 1.529 0.764 1 89.25 114 ALA A C 1
ATOM 914 O O . ALA A 1 114 ? -7.09 1.176 1.93 1 89.25 114 ALA A O 1
ATOM 915 N N . ARG A 1 115 ? -6.641 2.414 0.192 1 83.81 115 ARG A N 1
ATOM 916 C CA . ARG A 1 115 ? -5.598 3.141 0.91 1 83.81 115 ARG A CA 1
ATOM 917 C C . ARG A 1 115 ? -6.184 3.918 2.084 1 83.81 115 ARG A C 1
ATOM 919 O O . ARG A 1 115 ? -5.617 3.92 3.178 1 83.81 115 ARG A O 1
ATOM 926 N N . GLU A 1 116 ? -7.25 4.59 1.835 1 85.62 116 GLU A N 1
ATOM 927 C CA . GLU A 1 116 ? -7.891 5.367 2.893 1 85.62 116 GLU A CA 1
ATOM 928 C C . GLU A 1 116 ? -8.398 4.461 4.008 1 85.62 116 GLU A C 1
ATOM 930 O O . GLU A 1 116 ? -8.359 4.832 5.184 1 85.62 116 GLU A O 1
ATOM 935 N N . ILE A 1 117 ? -8.867 3.367 3.564 1 89.25 117 ILE A N 1
ATOM 936 C CA . ILE A 1 117 ? -9.32 2.379 4.535 1 89.25 117 ILE A CA 1
ATOM 937 C C . ILE A 1 117 ? -8.148 1.922 5.395 1 89.25 117 ILE A C 1
ATOM 939 O O . ILE A 1 117 ? -8.258 1.848 6.621 1 89.25 117 ILE A O 1
ATOM 943 N N . GLU A 1 118 ? -7.078 1.637 4.805 1 84.25 118 GLU A N 1
ATOM 944 C CA . GLU A 1 118 ? -5.879 1.251 5.543 1 84.25 118 GLU A CA 1
ATOM 945 C C . GLU A 1 118 ? -5.453 2.348 6.52 1 84.25 118 GLU A C 1
ATOM 947 O O . GLU A 1 118 ? -5.086 2.062 7.66 1 84.25 118 GLU A O 1
ATOM 952 N N . VAL A 1 119 ? -5.523 3.564 6.066 1 77.88 119 VAL A N 1
ATOM 953 C CA . VAL A 1 119 ? -5.184 4.715 6.898 1 77.88 119 VAL A CA 1
ATOM 954 C C . VAL A 1 119 ? -6.105 4.762 8.117 1 77.88 119 VAL A C 1
ATOM 956 O O . VAL A 1 119 ? -5.641 4.934 9.242 1 77.88 119 VAL A O 1
ATOM 959 N N . ALA A 1 120 ? -7.383 4.629 7.887 1 84.06 120 ALA A N 1
ATOM 960 C CA . ALA A 1 120 ? -8.367 4.66 8.969 1 84.06 120 ALA A CA 1
ATOM 961 C C . ALA A 1 120 ? -8.07 3.586 10.008 1 84.06 120 ALA A C 1
ATOM 963 O O . ALA A 1 120 ? -8.055 3.863 11.211 1 84.06 120 ALA A O 1
ATOM 964 N N . MET A 1 121 ? -7.734 2.439 9.539 1 86.19 121 MET A N 1
ATOM 965 C CA . MET A 1 121 ? -7.496 1.3 10.422 1 86.19 121 MET A CA 1
ATOM 966 C C . MET A 1 121 ? -6.184 1.468 11.18 1 86.19 121 MET A C 1
ATOM 968 O O . MET A 1 121 ? -6.066 1.029 12.328 1 86.19 121 MET A O 1
ATOM 972 N N . ARG A 1 122 ? -5.289 2.088 10.625 1 75.69 122 ARG A N 1
ATOM 973 C CA . ARG A 1 122 ? -3.992 2.299 11.266 1 75.69 122 ARG A CA 1
ATOM 974 C C . ARG A 1 122 ? -4.059 3.432 12.281 1 75.69 122 ARG A C 1
ATOM 976 O O . ARG A 1 122 ? -3.414 3.369 13.328 1 75.69 122 ARG A O 1
ATOM 983 N N . THR A 1 123 ? -4.828 4.473 11.992 1 75.44 123 THR A N 1
ATOM 984 C CA . THR A 1 123 ? -4.832 5.691 12.797 1 75.44 123 THR A CA 1
ATOM 985 C C . THR A 1 123 ? -5.855 5.59 13.922 1 75.44 123 THR A C 1
ATOM 987 O O . THR A 1 123 ? -5.754 6.301 14.93 1 75.44 123 THR A O 1
ATOM 990 N N . ASN A 1 124 ? -6.863 4.824 13.719 1 87 124 ASN A N 1
ATOM 991 C CA . ASN A 1 124 ? -7.922 4.668 14.711 1 87 124 ASN A CA 1
ATOM 992 C C . ASN A 1 124 ? -8.055 3.215 15.156 1 87 124 ASN A C 1
ATOM 994 O O . ASN A 1 124 ? -8.648 2.395 14.461 1 87 124 ASN A O 1
ATOM 998 N N . GLN A 1 125 ? -7.59 2.988 16.312 1 89.19 125 GLN A N 1
ATOM 999 C CA . GLN A 1 125 ? -7.535 1.62 16.812 1 89.19 125 GLN A CA 1
ATOM 1000 C C . GLN A 1 125 ? -8.938 1.055 17.031 1 89.19 125 GLN A C 1
ATOM 1002 O O . GLN A 1 125 ? -9.156 -0.15 16.875 1 89.19 125 GLN A O 1
ATOM 1007 N N . GLU A 1 126 ? -9.797 1.885 17.422 1 93.38 126 GLU A N 1
ATOM 1008 C CA . GLU A 1 126 ? -11.172 1.428 17.625 1 93.38 126 GLU A CA 1
ATOM 1009 C C . GLU A 1 126 ? -11.773 0.901 16.328 1 93.38 126 GLU A C 1
ATOM 1011 O O . GLU A 1 126 ? -12.43 -0.145 16.312 1 93.38 126 GLU A O 1
ATOM 1016 N N . ILE A 1 127 ? -11.547 1.574 15.289 1 93.94 127 ILE A N 1
ATOM 1017 C CA . ILE A 1 127 ? -12.023 1.143 13.977 1 93.94 127 ILE A CA 1
ATOM 1018 C C . ILE A 1 127 ? -11.383 -0.198 13.617 1 93.94 127 ILE A C 1
ATOM 1020 O O . ILE A 1 127 ? -12.078 -1.125 13.188 1 93.94 127 ILE A O 1
ATOM 1024 N N . ALA A 1 128 ? -10.117 -0.279 13.773 1 90.69 128 ALA A N 1
ATOM 1025 C CA . ALA A 1 128 ? -9.383 -1.498 13.453 1 90.69 128 ALA A CA 1
ATOM 1026 C C . ALA A 1 128 ? -9.93 -2.691 14.227 1 90.69 128 ALA A C 1
ATOM 1028 O O . ALA A 1 128 ? -10.156 -3.76 13.656 1 90.69 128 ALA A O 1
ATOM 1029 N N . SER A 1 129 ? -10.172 -2.49 15.445 1 93 129 SER A N 1
ATOM 1030 C CA . SER A 1 129 ? -10.664 -3.557 16.312 1 93 129 SER A CA 1
ATOM 1031 C C . SER A 1 129 ? -12.062 -3.992 15.898 1 93 129 SER A C 1
ATOM 1033 O O . SER A 1 129 ? -12.359 -5.188 15.844 1 93 129 SER A O 1
ATOM 1035 N N . LEU A 1 130 ? -12.883 -3.033 15.695 1 92.88 130 LEU A N 1
ATOM 1036 C CA . LEU A 1 130 ? -14.25 -3.336 15.273 1 92.88 130 LEU A CA 1
ATOM 1037 C C . LEU A 1 130 ? -14.258 -4.078 13.938 1 92.88 130 LEU A C 1
ATOM 1039 O O . LEU A 1 130 ? -14.984 -5.062 13.773 1 92.88 130 LEU A O 1
ATOM 1043 N N . GLN A 1 131 ? -13.477 -3.559 13.047 1 92.69 131 GLN A N 1
ATOM 1044 C CA . GLN A 1 131 ? -13.375 -4.207 11.742 1 92.69 131 GLN A CA 1
ATOM 1045 C C . GLN A 1 131 ? -12.836 -5.629 11.875 1 92.69 131 GLN A C 1
ATOM 1047 O O . GLN A 1 131 ? -13.289 -6.535 11.18 1 92.69 131 GLN A O 1
ATOM 1052 N N . GLU A 1 132 ? -11.867 -5.863 12.68 1 88 132 GLU A N 1
ATOM 1053 C CA . GLU A 1 132 ? -11.32 -7.195 12.922 1 88 132 GLU A CA 1
ATOM 1054 C C . GLU A 1 132 ? -12.398 -8.156 13.414 1 88 132 GLU A C 1
ATOM 1056 O O . GLU A 1 132 ? -12.43 -9.32 13.016 1 88 132 GLU A O 1
ATOM 1061 N N . GLN A 1 133 ? -13.188 -7.668 14.297 1 89.94 133 GLN A N 1
ATOM 1062 C CA . GLN A 1 133 ? -14.281 -8.484 14.812 1 89.94 133 GLN A CA 1
ATOM 1063 C C . GLN A 1 133 ? -15.266 -8.852 13.703 1 89.94 133 GLN A C 1
ATOM 1065 O O . GLN A 1 133 ? -15.688 -10 13.602 1 89.94 133 GLN A O 1
ATOM 1070 N N . LEU A 1 134 ? -15.562 -7.902 12.922 1 89.19 134 LEU A N 1
ATOM 1071 C CA . LEU A 1 134 ? -16.484 -8.125 11.812 1 89.19 134 LEU A CA 1
ATOM 1072 C C . LEU A 1 134 ? -15.898 -9.102 10.797 1 89.19 134 LEU A C 1
ATOM 1074 O O . LEU A 1 134 ? -16.594 -9.969 10.281 1 89.19 134 LEU A O 1
ATOM 1078 N N . SER A 1 135 ? -14.57 -8.859 10.547 1 85.5 135 SER A N 1
ATOM 1079 C CA . SER A 1 135 ? -13.875 -9.672 9.555 1 85.5 135 SER A CA 1
ATOM 1080 C C . SER A 1 135 ? -13.703 -11.109 10.039 1 85.5 135 SER A C 1
ATOM 1082 O O . SER A 1 135 ? -13.773 -12.055 9.242 1 85.5 135 SER A O 1
ATOM 1084 N N . ALA A 1 136 ? -13.281 -11.297 11.266 1 80.94 136 ALA A N 1
ATOM 1085 C CA . ALA A 1 136 ? -13.078 -12.625 11.836 1 80.94 136 ALA A CA 1
ATOM 1086 C C . ALA A 1 136 ? -14.297 -13.516 11.609 1 80.94 136 ALA A C 1
ATOM 1088 O O . ALA A 1 136 ? -14.156 -14.719 11.359 1 80.94 136 ALA A O 1
ATOM 1089 N N . GLN A 1 137 ? -15.281 -12.953 11.516 1 71.12 137 GLN A N 1
ATOM 1090 C CA . GLN A 1 137 ? -16.516 -13.711 11.344 1 71.12 137 GLN A CA 1
ATOM 1091 C C . GLN A 1 137 ? -16.703 -14.148 9.891 1 71.12 137 GLN A C 1
ATOM 1093 O O . GLN A 1 137 ? -17.25 -15.211 9.625 1 71.12 137 GLN A O 1
ATOM 1098 N N . GLN A 1 138 ? -16.031 -13.32 9.023 1 78.81 138 GLN A N 1
ATOM 1099 C CA . GLN A 1 138 ? -16.297 -13.594 7.609 1 78.81 138 GLN A CA 1
ATOM 1100 C C . GLN A 1 138 ? -15.008 -14 6.891 1 78.81 138 GLN A C 1
ATOM 1102 O O . GLN A 1 138 ? -15.055 -14.453 5.742 1 78.81 138 GLN A O 1
ATOM 1107 N N . HIS A 1 139 ? -13.859 -13.945 7.598 1 76.62 139 HIS A N 1
ATOM 1108 C CA . HIS A 1 139 ? -12.555 -14.141 6.965 1 76.62 139 HIS A CA 1
ATOM 1109 C C . HIS A 1 139 ? -12.484 -15.492 6.25 1 76.62 139 HIS A C 1
ATOM 1111 O O . HIS A 1 139 ? -12.031 -15.57 5.109 1 76.62 139 HIS A O 1
ATOM 1117 N N . GLU A 1 140 ? -12.953 -16.438 6.918 1 79.5 140 GLU A N 1
ATOM 1118 C CA . GLU A 1 140 ? -12.898 -17.781 6.352 1 79.5 140 GLU A CA 1
ATOM 1119 C C . GLU A 1 140 ? -13.742 -17.875 5.078 1 79.5 140 GLU A C 1
ATOM 1121 O O . GLU A 1 140 ? -13.305 -18.469 4.086 1 79.5 140 GLU A O 1
ATOM 1126 N N . GLN A 1 141 ? -14.867 -17.328 5.148 1 80.44 141 GLN A N 1
ATOM 1127 C CA . GLN A 1 141 ? -15.75 -17.359 3.986 1 80.44 141 GLN A CA 1
ATOM 1128 C C . GLN A 1 141 ? -15.133 -16.609 2.809 1 80.44 141 GLN A C 1
ATOM 1130 O O . GLN A 1 141 ? -15.219 -17.047 1.664 1 80.44 141 GLN A O 1
ATOM 1135 N N . MET A 1 142 ? -14.555 -15.531 3.072 1 83 142 MET A N 1
ATOM 1136 C CA . MET A 1 142 ? -13.906 -14.742 2.027 1 83 142 MET A CA 1
ATOM 1137 C C . MET A 1 142 ? -12.742 -15.508 1.408 1 83 142 MET A C 1
ATOM 1139 O O . MET A 1 142 ? -12.594 -15.539 0.185 1 83 142 MET A O 1
ATOM 1143 N N . SER A 1 143 ? -12.008 -16.156 2.273 1 83.75 143 SER A N 1
ATOM 1144 C CA . SER A 1 143 ? -10.875 -16.953 1.811 1 83.75 143 SER A CA 1
ATOM 1145 C C . SER A 1 143 ? -11.336 -18.109 0.927 1 83.75 143 SER A C 1
ATOM 1147 O O . SER A 1 143 ? -10.734 -18.375 -0.115 1 83.75 143 SER A O 1
ATOM 1149 N N . CYS A 1 144 ? -12.391 -18.734 1.334 1 86.81 144 CYS A N 1
ATOM 1150 C CA . CYS A 1 144 ? -12.93 -19.859 0.58 1 86.81 144 CYS A CA 1
ATOM 1151 C C . CYS A 1 144 ? -13.406 -19.422 -0.798 1 86.81 144 CYS A C 1
ATOM 1153 O O . CYS A 1 144 ? -13.203 -20.125 -1.789 1 86.81 144 CYS A O 1
ATOM 1155 N N . GLU A 1 145 ? -13.938 -18.266 -0.846 1 87.88 145 GLU A N 1
ATOM 1156 C CA . GLU A 1 145 ? -14.438 -17.75 -2.117 1 87.88 145 GLU A CA 1
ATOM 1157 C C . GLU A 1 145 ? -13.297 -17.438 -3.074 1 87.88 145 GLU A C 1
ATOM 1159 O O . GLU A 1 145 ? -13.344 -17.797 -4.25 1 87.88 145 GLU A O 1
ATOM 1164 N N . TYR A 1 146 ? -12.281 -16.828 -2.57 1 89.19 146 TYR A N 1
ATOM 1165 C CA . TYR A 1 146 ? -11.133 -16.531 -3.416 1 89.19 146 TYR A CA 1
ATOM 1166 C C . TYR A 1 146 ? -10.492 -17.812 -3.936 1 89.19 146 TYR A C 1
ATOM 1168 O O . TYR A 1 146 ? -10.062 -17.875 -5.086 1 89.19 146 TYR A O 1
ATOM 1176 N N . GLU A 1 147 ? -10.43 -18.797 -3.111 1 90.56 147 GLU A N 1
ATOM 1177 C CA . GLU A 1 147 ? -9.859 -20.078 -3.504 1 90.56 147 GLU A CA 1
ATOM 1178 C C . GLU A 1 147 ? -10.641 -20.703 -4.664 1 90.56 147 GLU A C 1
ATOM 1180 O O . GLU A 1 147 ? -10.047 -21.328 -5.551 1 90.56 147 GLU A O 1
ATOM 1185 N N . GLN A 1 148 ? -11.914 -20.484 -4.633 1 88.88 148 GLN A N 1
ATOM 1186 C CA . GLN A 1 148 ? -12.758 -21.016 -5.699 1 88.88 148 GLN A CA 1
ATOM 1187 C C . GLN A 1 148 ? -12.562 -20.219 -6.992 1 88.88 148 GLN A C 1
ATOM 1189 O O . GLN A 1 148 ? -12.656 -20.781 -8.086 1 88.88 148 GLN A O 1
ATOM 1194 N N . LEU A 1 149 ? -12.258 -19 -6.871 1 90.75 149 LEU A N 1
ATOM 1195 C CA . LEU A 1 149 ? -12.148 -18.109 -8.031 1 90.75 149 LEU A CA 1
ATOM 1196 C C . LEU A 1 149 ? -10.758 -18.219 -8.656 1 90.75 149 LEU A C 1
ATOM 1198 O O . LEU A 1 149 ? -10.57 -17.828 -9.812 1 90.75 149 LEU A O 1
ATOM 1202 N N . LEU A 1 150 ? -9.805 -18.703 -7.883 1 93.25 150 LEU A N 1
ATOM 1203 C CA . LEU A 1 150 ? -8.445 -18.938 -8.359 1 93.25 150 LEU A CA 1
ATOM 1204 C C . LEU A 1 150 ? -8.047 -20.406 -8.156 1 93.25 150 LEU A C 1
ATOM 1206 O O . LEU A 1 150 ? -7.137 -20.703 -7.383 1 93.25 150 LEU A O 1
ATOM 1210 N N . PRO A 1 151 ? -8.711 -21.234 -8.898 1 92.25 151 PRO A N 1
ATOM 1211 C CA . PRO A 1 151 ? -8.547 -22.672 -8.672 1 92.25 151 PRO A CA 1
ATOM 1212 C C . PRO A 1 151 ? -7.125 -23.156 -8.961 1 92.25 151 PRO A C 1
ATOM 1214 O O . PRO A 1 151 ? -6.715 -24.203 -8.461 1 92.25 151 PRO A O 1
ATOM 1217 N N . GLU A 1 152 ? -6.344 -22.453 -9.719 1 93.62 152 GLU A N 1
ATOM 1218 C CA . GLU A 1 152 ? -4.98 -22.844 -10.062 1 93.62 152 GLU A CA 1
ATOM 1219 C C . GLU A 1 152 ? -4.105 -22.953 -8.812 1 93.62 152 GLU A C 1
ATOM 1221 O O . GLU A 1 152 ? -3.141 -23.719 -8.789 1 93.62 152 GLU A O 1
ATOM 1226 N N . PHE A 1 153 ? -4.496 -22.188 -7.762 1 95.38 153 PHE A N 1
ATOM 1227 C CA . PHE A 1 153 ? -3.658 -22.141 -6.57 1 95.38 153 PHE A CA 1
ATOM 1228 C C . PHE A 1 153 ? -3.906 -23.375 -5.691 1 95.38 153 PHE A C 1
ATOM 1230 O O . PHE A 1 153 ? -3.152 -23.625 -4.75 1 95.38 153 PHE A O 1
ATOM 1237 N N . ALA A 1 154 ? -4.914 -24.172 -6.004 1 93.5 154 ALA A N 1
ATOM 1238 C CA . ALA A 1 154 ? -5.301 -25.328 -5.191 1 93.5 154 ALA A CA 1
ATOM 1239 C C . ALA A 1 154 ? -4.199 -26.375 -5.18 1 93.5 154 ALA A C 1
ATOM 1241 O O . ALA A 1 154 ? -4.152 -27.234 -4.289 1 93.5 154 ALA A O 1
ATOM 1242 N N . VAL A 1 155 ? -3.318 -26.391 -6.164 1 94.44 155 VAL A N 1
ATOM 1243 C CA . VAL A 1 155 ? -2.248 -27.375 -6.273 1 94.44 155 VAL A CA 1
ATOM 1244 C C . VAL A 1 155 ? -1.209 -27.141 -5.184 1 94.44 155 VAL A C 1
ATOM 1246 O O . VAL A 1 155 ? -0.418 -28.031 -4.863 1 94.44 155 VAL A O 1
ATOM 1249 N N . LEU A 1 156 ? -1.188 -25.984 -4.605 1 94.94 156 LEU A N 1
ATOM 1250 C CA . LEU A 1 156 ? -0.172 -25.609 -3.627 1 94.94 156 LEU A CA 1
ATOM 1251 C C . LEU A 1 156 ? -0.563 -26.094 -2.23 1 94.94 156 LEU A C 1
ATOM 1253 O O . LEU A 1 156 ? -1.748 -26.281 -1.943 1 94.94 156 LEU A O 1
ATOM 1257 N N . GLU A 1 157 ? 0.404 -26.203 -1.361 1 91.69 157 GLU A N 1
ATOM 1258 C CA . GLU A 1 157 ? 0.166 -26.594 0.025 1 91.69 157 GLU A CA 1
ATOM 1259 C C . GLU A 1 157 ? -0.659 -25.547 0.76 1 91.69 157 GLU A C 1
ATOM 1261 O O . GLU A 1 157 ? -1.513 -25.875 1.584 1 91.69 157 GLU A O 1
ATOM 1266 N N . ASN A 1 158 ? -0.398 -24.297 0.405 1 92.12 158 ASN A N 1
ATOM 1267 C CA . ASN A 1 158 ? -1.103 -23.172 1.035 1 92.12 158 ASN A CA 1
ATOM 1268 C C . ASN A 1 158 ? -1.662 -22.203 -0.002 1 92.12 158 ASN A C 1
ATOM 1270 O O . ASN A 1 158 ? -1.122 -21.125 -0.192 1 92.12 158 ASN A O 1
ATOM 1274 N N . PRO A 1 159 ? -2.793 -22.516 -0.53 1 94.62 159 PRO A N 1
ATOM 1275 C CA . PRO A 1 159 ? -3.367 -21.656 -1.578 1 94.62 159 PRO A CA 1
ATOM 1276 C C . PRO A 1 159 ? -3.688 -20.25 -1.088 1 94.62 159 PRO A C 1
ATOM 1278 O O . PRO A 1 159 ? -3.596 -19.297 -1.856 1 94.62 159 PRO A O 1
ATOM 1281 N N . ARG A 1 160 ? -4.023 -20.125 0.148 1 91 160 ARG A N 1
ATOM 1282 C CA . ARG A 1 160 ? -4.402 -18.828 0.699 1 91 160 ARG A CA 1
ATOM 1283 C C . ARG A 1 160 ? -3.209 -17.875 0.726 1 91 160 ARG A C 1
ATOM 1285 O O . ARG A 1 160 ? -3.363 -16.672 0.525 1 91 160 ARG A O 1
ATOM 1292 N N . ASP A 1 161 ? -2.049 -18.406 0.98 1 93.94 161 ASP A N 1
ATOM 1293 C CA . ASP A 1 161 ? -0.845 -17.578 0.946 1 93.94 161 ASP A CA 1
ATOM 1294 C C . ASP A 1 161 ? -0.593 -17.031 -0.458 1 93.94 161 ASP A C 1
ATOM 1296 O O . ASP A 1 161 ? -0.218 -15.867 -0.619 1 93.94 161 ASP A O 1
ATOM 1300 N N . MET A 1 162 ? -0.836 -17.875 -1.396 1 95.5 162 MET A N 1
ATOM 1301 C CA . MET A 1 162 ? -0.629 -17.453 -2.775 1 95.5 162 MET A CA 1
ATOM 1302 C C . MET A 1 162 ? -1.655 -16.391 -3.178 1 95.5 162 MET A C 1
ATOM 1304 O O . MET A 1 162 ? -1.34 -15.469 -3.928 1 95.5 162 MET A O 1
ATOM 1308 N N . ILE A 1 163 ? -2.826 -16.562 -2.73 1 94.31 163 ILE A N 1
ATOM 1309 C CA . ILE A 1 163 ? -3.848 -15.547 -2.977 1 94.31 163 ILE A CA 1
ATOM 1310 C C . ILE A 1 163 ? -3.4 -14.203 -2.393 1 94.31 163 ILE A C 1
ATOM 1312 O O . ILE A 1 163 ? -3.49 -13.172 -3.059 1 94.31 163 ILE A O 1
ATOM 1316 N N . GLY A 1 164 ? -2.898 -14.172 -1.17 1 93.06 164 GLY A N 1
ATOM 1317 C CA . GLY A 1 164 ? -2.354 -12.969 -0.559 1 93.06 164 GLY A CA 1
ATOM 1318 C C . GLY A 1 164 ? -1.219 -12.352 -1.357 1 93.06 164 GLY A C 1
ATOM 1319 O O . GLY A 1 164 ? -1.193 -11.141 -1.581 1 93.06 164 GLY A O 1
ATOM 1320 N N . ILE A 1 165 ? -0.353 -13.227 -1.781 1 96.88 165 ILE A N 1
ATOM 1321 C CA . ILE A 1 165 ? 0.808 -12.781 -2.545 1 96.88 165 ILE A CA 1
ATOM 1322 C C . ILE A 1 165 ? 0.352 -12.172 -3.867 1 96.88 165 ILE A C 1
ATOM 1324 O O . ILE A 1 165 ? 0.854 -11.125 -4.277 1 96.88 165 ILE A O 1
ATOM 1328 N N . ALA A 1 166 ? -0.581 -12.859 -4.512 1 96.69 166 ALA A N 1
ATOM 1329 C CA . ALA A 1 166 ? -1.146 -12.297 -5.738 1 96.69 166 ALA A CA 1
ATOM 1330 C C . ALA A 1 166 ? -1.754 -10.922 -5.484 1 96.69 166 ALA A C 1
ATOM 1332 O O . ALA A 1 166 ? -1.585 -10 -6.289 1 96.69 166 ALA A O 1
ATOM 1333 N N . CYS A 1 167 ? -2.389 -10.766 -4.371 1 93.56 167 CYS A N 1
ATOM 1334 C CA . CYS A 1 167 ? -2.984 -9.484 -4.012 1 93.56 167 CYS A CA 1
ATOM 1335 C C . CYS A 1 167 ? -1.908 -8.43 -3.775 1 93.56 167 CYS A C 1
ATOM 1337 O O . CYS A 1 167 ? -2.062 -7.273 -4.18 1 93.56 167 CYS A O 1
ATOM 1339 N N . TYR A 1 168 ? -0.762 -8.828 -3.127 1 93.56 168 TYR A N 1
ATOM 1340 C CA . TYR A 1 168 ? 0.351 -7.898 -2.973 1 93.56 168 TYR A CA 1
ATOM 1341 C C . TYR A 1 168 ? 0.792 -7.348 -4.324 1 93.56 168 TYR A C 1
ATOM 1343 O O . TYR A 1 168 ? 0.977 -6.141 -4.477 1 93.56 168 TYR A O 1
ATOM 1351 N N . LEU A 1 169 ? 0.893 -8.227 -5.207 1 97.25 169 LEU A N 1
ATOM 1352 C CA . LEU A 1 169 ? 1.419 -7.875 -6.523 1 97.25 169 LEU A CA 1
ATOM 1353 C C . LEU A 1 169 ? 0.45 -6.965 -7.273 1 97.25 169 LEU A C 1
ATOM 1355 O O . LEU A 1 169 ? 0.852 -5.93 -7.805 1 97.25 169 LEU A O 1
ATOM 1359 N N . MET A 1 170 ? -0.795 -7.324 -7.254 1 96.12 170 MET A N 1
ATOM 1360 C CA . MET A 1 170 ? -1.785 -6.535 -7.984 1 96.12 170 MET A CA 1
ATOM 1361 C C . MET A 1 170 ? -1.967 -5.164 -7.348 1 96.12 170 MET A C 1
ATOM 1363 O O . MET A 1 170 ? -2.109 -4.16 -8.047 1 96.12 170 MET A O 1
ATOM 1367 N N . ARG A 1 171 ? -1.95 -5.184 -6.09 1 90.88 171 ARG A N 1
ATOM 1368 C CA . ARG A 1 171 ? -2.01 -3.904 -5.387 1 90.88 171 ARG A CA 1
ATOM 1369 C C . ARG A 1 171 ? -0.801 -3.039 -5.719 1 90.88 171 ARG A C 1
ATOM 1371 O O . ARG A 1 171 ? -0.932 -1.828 -5.91 1 90.88 171 ARG A O 1
ATOM 1378 N N . GLY A 1 172 ? 0.361 -3.658 -5.688 1 92 172 GLY A N 1
ATOM 1379 C CA . GLY A 1 172 ? 1.56 -2.936 -6.078 1 92 172 GLY A CA 1
ATOM 1380 C C . GLY A 1 172 ? 1.477 -2.355 -7.477 1 92 172 GLY A C 1
ATOM 1381 O O . GLY A 1 172 ? 1.851 -1.202 -7.703 1 92 172 GLY A O 1
ATOM 1382 N N . LEU A 1 173 ? 1 -3.113 -8.398 1 94.75 173 LEU A N 1
ATOM 1383 C CA . LEU A 1 173 ? 0.84 -2.662 -9.773 1 94.75 173 LEU A CA 1
ATOM 1384 C C . LEU A 1 173 ? -0.113 -1.474 -9.852 1 94.75 173 LEU A C 1
ATOM 1386 O O . LEU A 1 173 ? 0.113 -0.538 -10.625 1 94.75 173 LEU A O 1
ATOM 1390 N N . ALA A 1 174 ? -1.086 -1.512 -9.031 1 90.38 174 ALA A N 1
ATOM 1391 C CA . ALA A 1 174 ? -2.09 -0.45 -9.016 1 90.38 174 ALA A CA 1
ATOM 1392 C C . ALA A 1 174 ? -1.483 0.87 -8.547 1 90.38 174 ALA A C 1
ATOM 1394 O O . ALA A 1 174 ? -2.002 1.943 -8.859 1 90.38 174 ALA A O 1
ATOM 1395 N N . SER A 1 175 ? -0.452 0.748 -7.785 1 84.25 175 SER A N 1
ATOM 1396 C CA . SER A 1 175 ? 0.173 1.949 -7.238 1 84.25 175 SER A CA 1
ATOM 1397 C C . SER A 1 175 ? 1.097 2.604 -8.258 1 84.25 175 SER A C 1
ATOM 1399 O O . SER A 1 175 ? 1.521 3.748 -8.078 1 84.25 175 SER A O 1
ATOM 1401 N N . ASP A 1 176 ? 1.435 1.854 -9.297 1 82.94 176 ASP A N 1
ATOM 1402 C CA . ASP A 1 176 ? 2.355 2.359 -10.312 1 82.94 176 ASP A CA 1
ATOM 1403 C C . ASP A 1 176 ? 1.651 3.322 -11.266 1 82.94 176 ASP A C 1
ATOM 1405 O O . ASP A 1 176 ? 0.58 3.012 -11.789 1 82.94 176 ASP A O 1
ATOM 1409 N N . ARG A 1 177 ? 2.26 4.438 -11.523 1 77 177 ARG A N 1
ATOM 1410 C CA . ARG A 1 177 ? 1.646 5.461 -12.367 1 77 177 ARG A CA 1
ATOM 1411 C C . ARG A 1 177 ? 2.051 5.289 -13.828 1 77 177 ARG A C 1
ATOM 1413 O O . ARG A 1 177 ? 1.404 5.828 -14.727 1 77 177 ARG A O 1
ATOM 1420 N N . ASP A 1 178 ? 3.17 4.598 -14.016 1 84.06 178 ASP A N 1
ATOM 1421 C CA . ASP A 1 178 ? 3.654 4.371 -15.375 1 84.06 178 ASP A CA 1
ATOM 1422 C C . ASP A 1 178 ? 3.029 3.113 -15.977 1 84.06 178 ASP A C 1
ATOM 1424 O O . ASP A 1 178 ? 3.389 1.995 -15.602 1 84.06 178 ASP A O 1
ATOM 1428 N N . GLN A 1 179 ? 2.188 3.314 -16.953 1 87.69 179 GLN A N 1
ATOM 1429 C CA . GLN A 1 179 ? 1.429 2.209 -17.531 1 87.69 179 GLN A CA 1
ATOM 1430 C C . GLN A 1 179 ? 2.346 1.245 -18.281 1 87.69 179 GLN A C 1
ATOM 1432 O O . GLN A 1 179 ? 2.053 0.052 -18.375 1 87.69 179 GLN A O 1
ATOM 1437 N N . GLY A 1 180 ? 3.391 1.761 -18.891 1 89.62 180 GLY A N 1
ATOM 1438 C CA . GLY A 1 180 ? 4.371 0.875 -19.484 1 89.62 180 GLY A CA 1
ATOM 1439 C C . GLY A 1 180 ? 5.031 -0.058 -18.5 1 89.62 180 GLY A C 1
ATOM 1440 O O . GLY A 1 180 ? 5.145 -1.26 -18.734 1 89.62 180 GLY A O 1
ATOM 1441 N N . ASN A 1 181 ? 5.383 0.471 -17.391 1 89.75 181 ASN A N 1
ATOM 1442 C CA . ASN A 1 181 ? 5.922 -0.337 -16.297 1 89.75 181 ASN A CA 1
ATOM 1443 C C . ASN A 1 181 ? 4.906 -1.368 -15.812 1 89.75 181 ASN A C 1
ATOM 1445 O O . ASN A 1 181 ? 5.254 -2.531 -15.602 1 89.75 181 ASN A O 1
ATOM 1449 N N . VAL A 1 182 ? 3.66 -0.882 -15.703 1 94.62 182 VAL A N 1
ATOM 1450 C CA . VAL A 1 182 ? 2.611 -1.749 -15.18 1 94.62 182 VAL A CA 1
ATOM 1451 C C . VAL A 1 182 ? 2.443 -2.967 -16.078 1 94.62 182 VAL A C 1
ATOM 1453 O O . VAL A 1 182 ? 2.361 -4.102 -15.602 1 94.62 182 VAL A O 1
ATOM 1456 N N . ALA A 1 183 ? 2.379 -2.719 -17.391 1 95.69 183 ALA A N 1
ATOM 1457 C CA . ALA A 1 183 ? 2.182 -3.809 -18.344 1 95.69 183 ALA A CA 1
ATOM 1458 C C . ALA A 1 183 ? 3.326 -4.812 -18.266 1 95.69 183 ALA A C 1
ATOM 1460 O O . ALA A 1 183 ? 3.096 -6.023 -18.172 1 95.69 183 ALA A O 1
ATOM 1461 N N . ARG A 1 184 ? 4.535 -4.359 -18.281 1 95.69 184 ARG A N 1
ATOM 1462 C CA . ARG A 1 184 ? 5.711 -5.223 -18.25 1 95.69 184 ARG A CA 1
ATOM 1463 C C . ARG A 1 184 ? 5.785 -5.992 -16.922 1 95.69 184 ARG A C 1
ATOM 1465 O O . ARG A 1 184 ? 6.047 -7.199 -16.922 1 95.69 184 ARG A O 1
ATOM 1472 N N . ARG A 1 185 ? 5.523 -5.312 -15.891 1 97.12 185 ARG A N 1
ATOM 1473 C CA . ARG A 1 185 ? 5.605 -5.934 -14.57 1 97.12 185 ARG A CA 1
ATOM 1474 C C . ARG A 1 185 ? 4.48 -6.945 -14.367 1 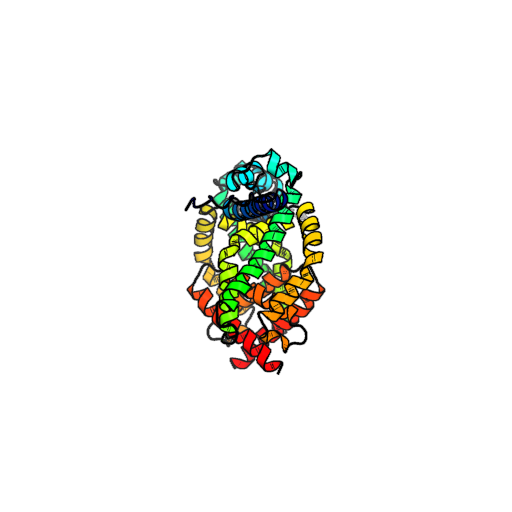97.12 185 ARG A C 1
ATOM 1476 O O . ARG A 1 185 ? 4.668 -7.965 -13.711 1 97.12 185 ARG A O 1
ATOM 1483 N N . PHE A 1 186 ? 3.326 -6.625 -14.914 1 98.12 186 PHE A N 1
ATOM 1484 C CA . PHE A 1 186 ? 2.234 -7.586 -14.828 1 98.12 186 PHE A CA 1
ATOM 1485 C C . PHE A 1 186 ? 2.611 -8.898 -15.508 1 98.12 186 PHE A C 1
ATOM 1487 O O . PHE A 1 186 ? 2.4 -9.977 -14.945 1 98.12 186 PHE A O 1
ATOM 1494 N N . ASP A 1 187 ? 3.164 -8.773 -16.688 1 96.88 187 ASP A N 1
ATOM 1495 C CA . ASP A 1 187 ? 3.582 -9.969 -17.422 1 96.88 187 ASP A CA 1
ATOM 1496 C C . ASP A 1 187 ? 4.598 -10.773 -16.625 1 96.88 187 ASP A C 1
ATOM 1498 O O . ASP A 1 187 ? 4.512 -12.008 -16.562 1 96.88 187 ASP A O 1
ATOM 1502 N N . ALA A 1 188 ? 5.516 -10.086 -16.031 1 96.44 188 ALA A N 1
ATOM 1503 C CA . ALA A 1 188 ? 6.531 -10.75 -15.219 1 96.44 188 ALA A CA 1
ATOM 1504 C C . ALA A 1 188 ? 5.902 -11.414 -14 1 96.44 188 ALA A C 1
ATOM 1506 O O . ALA A 1 188 ? 6.293 -12.523 -13.625 1 96.44 188 ALA A O 1
ATOM 1507 N N . CYS A 1 189 ? 4.926 -10.742 -13.352 1 97.88 189 CYS A N 1
ATOM 1508 C CA . CYS A 1 189 ? 4.223 -11.305 -12.203 1 97.88 189 CYS A CA 1
ATOM 1509 C C . CYS A 1 189 ? 3.502 -12.594 -12.578 1 97.88 189 CYS A C 1
ATOM 1511 O O . CYS A 1 189 ? 3.586 -13.586 -11.859 1 97.88 189 CYS A O 1
ATOM 1513 N N . VAL A 1 190 ? 2.846 -12.539 -13.719 1 97.5 190 VAL A N 1
ATOM 1514 C CA . VAL A 1 190 ? 2.113 -13.711 -14.188 1 97.5 190 VAL A CA 1
ATOM 1515 C C . VAL A 1 190 ? 3.084 -14.867 -14.43 1 97.5 190 VAL A C 1
ATOM 1517 O O . VAL A 1 190 ? 2.842 -15.992 -13.992 1 97.5 190 VAL A O 1
ATOM 1520 N N . ALA A 1 191 ? 4.176 -14.594 -15.086 1 96 191 ALA A N 1
ATOM 1521 C CA . ALA A 1 191 ? 5.18 -15.609 -15.383 1 96 191 ALA A CA 1
ATOM 1522 C C . ALA A 1 191 ? 5.758 -16.203 -14.102 1 96 191 ALA A C 1
ATOM 1524 O O . ALA A 1 191 ? 5.988 -17.406 -14.008 1 96 191 ALA A O 1
ATOM 1525 N N . MET A 1 192 ? 5.961 -15.328 -13.164 1 96.12 192 MET A N 1
ATOM 1526 C CA . MET A 1 192 ? 6.52 -15.758 -11.891 1 96.12 192 MET A CA 1
ATOM 1527 C C . MET A 1 192 ? 5.559 -16.703 -11.164 1 96.12 192 MET A C 1
ATOM 1529 O O . MET A 1 192 ? 5.969 -17.75 -10.664 1 96.12 192 MET A O 1
ATOM 1533 N N . ILE A 1 193 ? 4.332 -16.328 -11.133 1 97.06 193 ILE A N 1
ATOM 1534 C CA . ILE A 1 193 ? 3.322 -17.125 -10.453 1 97.06 193 ILE A CA 1
ATOM 1535 C C . ILE A 1 193 ? 3.152 -18.469 -11.18 1 97.06 193 ILE A C 1
ATOM 1537 O O . ILE A 1 193 ? 3.139 -19.516 -10.547 1 97.06 193 ILE A O 1
ATOM 1541 N N . GLN A 1 194 ? 3.049 -18.359 -12.484 1 95.19 194 GLN A N 1
ATOM 1542 C CA . GLN A 1 194 ? 2.91 -19.578 -13.281 1 95.19 194 GLN A CA 1
ATOM 1543 C C . GLN A 1 194 ? 4.098 -20.5 -13.07 1 95.19 194 GLN A C 1
ATOM 1545 O O . GLN A 1 194 ? 3.922 -21.719 -12.922 1 95.19 194 GLN A O 1
ATOM 1550 N N . GLY A 1 195 ? 5.305 -19.938 -13.094 1 94 195 GLY A N 1
ATOM 1551 C CA . GLY A 1 195 ? 6.492 -20.75 -12.852 1 94 195 GLY A CA 1
ATOM 1552 C C . GLY A 1 195 ? 6.48 -21.422 -11.5 1 94 195 GLY A C 1
ATOM 1553 O O . GLY A 1 195 ? 6.91 -22.578 -11.375 1 94 195 GLY A O 1
ATOM 1554 N N . TYR A 1 196 ? 6.027 -20.703 -10.531 1 94.62 196 TYR A N 1
ATOM 1555 C CA . TYR A 1 196 ? 5.938 -21.25 -9.18 1 94.62 196 TYR A CA 1
ATOM 1556 C C . TYR A 1 196 ? 4.957 -22.422 -9.125 1 94.62 196 TYR A C 1
ATOM 1558 O O . TYR A 1 196 ? 5.227 -23.438 -8.484 1 94.62 196 TYR A O 1
ATOM 1566 N N . LEU A 1 197 ? 3.838 -22.281 -9.828 1 94.75 197 LEU A N 1
ATOM 1567 C CA . LEU A 1 197 ? 2.814 -23.312 -9.867 1 94.75 197 LEU A CA 1
ATOM 1568 C C . LEU A 1 197 ? 3.324 -24.547 -10.609 1 94.75 197 LEU A C 1
ATOM 1570 O O . LEU A 1 197 ? 3.037 -25.672 -10.203 1 94.75 197 LEU A O 1
ATOM 1574 N N . ASP A 1 198 ? 4.078 -24.297 -11.641 1 92.62 198 ASP A N 1
ATOM 1575 C CA . ASP A 1 198 ? 4.598 -25.391 -12.453 1 92.62 198 ASP A CA 1
ATOM 1576 C C . ASP A 1 198 ? 5.574 -26.266 -11.656 1 92.62 198 ASP A C 1
ATOM 1578 O O . ASP A 1 198 ? 5.699 -27.453 -11.906 1 92.62 198 ASP A O 1
ATOM 1582 N N . ARG A 1 199 ? 6.234 -25.703 -10.711 1 89.19 199 ARG A N 1
ATOM 1583 C CA . ARG A 1 199 ? 7.215 -26.422 -9.914 1 89.19 199 ARG A CA 1
ATOM 1584 C C . ARG A 1 199 ? 6.539 -27.219 -8.797 1 89.19 199 ARG A C 1
ATOM 1586 O O . ARG A 1 199 ? 7.141 -28.125 -8.219 1 89.19 199 ARG A O 1
ATOM 1593 N N . ALA A 1 200 ? 5.367 -26.75 -8.445 1 84.12 200 ALA A N 1
ATOM 1594 C CA . ALA A 1 200 ? 4.617 -27.453 -7.398 1 84.12 200 ALA A CA 1
ATOM 1595 C C . ALA A 1 200 ? 3.979 -28.734 -7.945 1 84.12 200 ALA A C 1
ATOM 1597 O O . ALA A 1 200 ? 3.594 -29.609 -7.176 1 84.12 200 ALA A O 1
ATOM 1598 N N . HIS A 1 201 ? 3.773 -28.891 -9.242 1 71.81 201 HIS A N 1
ATOM 1599 C CA . HIS A 1 201 ? 3.281 -30.109 -9.859 1 71.81 201 HIS A CA 1
ATOM 1600 C C . HIS A 1 201 ? 4.41 -31.109 -10.062 1 71.81 201 HIS A C 1
ATOM 1602 O O . HIS A 1 201 ? 5.551 -30.734 -10.328 1 71.81 201 HIS A O 1
ATOM 1608 N N . MET B 1 1 ? 54.5 23.5 29.109 1 36.03 1 MET B N 1
ATOM 1609 C CA . MET B 1 1 ? 53.938 23.016 27.844 1 36.03 1 MET B CA 1
ATOM 1610 C C . MET B 1 1 ? 52.438 23.312 27.75 1 36.03 1 MET B C 1
ATOM 1612 O O . MET B 1 1 ? 51.656 22.781 28.516 1 36.03 1 MET B O 1
ATOM 1616 N N . ASP B 1 2 ? 51.969 24.578 27.391 1 41.16 2 ASP B N 1
ATOM 1617 C CA . ASP B 1 2 ? 50.656 25.203 27.219 1 41.16 2 ASP B CA 1
ATOM 1618 C C . ASP B 1 2 ? 49.812 24.438 26.203 1 41.16 2 ASP B C 1
ATOM 1620 O O . ASP B 1 2 ? 50.156 24.359 25.031 1 41.16 2 ASP B O 1
ATOM 1624 N N . THR B 1 3 ? 49.188 23.359 26.516 1 44.06 3 THR B N 1
ATOM 1625 C CA . THR B 1 3 ? 48.25 22.656 25.672 1 44.06 3 THR B CA 1
ATOM 1626 C C . THR B 1 3 ? 47.219 23.625 25.094 1 44.06 3 THR B C 1
ATOM 1628 O O . THR B 1 3 ? 46.375 24.141 25.812 1 44.06 3 THR B O 1
ATOM 1631 N N . ALA B 1 4 ? 47.594 24.422 24.047 1 46.22 4 ALA B N 1
ATOM 1632 C CA . ALA B 1 4 ? 46.719 25.281 23.25 1 46.22 4 ALA B CA 1
ATOM 1633 C C . ALA B 1 4 ? 45.406 24.578 22.891 1 46.22 4 ALA B C 1
ATOM 1635 O O . ALA B 1 4 ? 45.438 23.453 22.391 1 46.22 4 ALA B O 1
ATOM 1636 N N . SER B 1 5 ? 44.281 24.828 23.578 1 48.66 5 SER B N 1
ATOM 1637 C CA . SER B 1 5 ? 42.938 24.406 23.281 1 48.66 5 SER B CA 1
ATOM 1638 C C . SER B 1 5 ? 42.625 24.484 21.781 1 48.66 5 SER B C 1
ATOM 1640 O O . SER B 1 5 ? 42.812 25.531 21.172 1 48.66 5 SER B O 1
ATOM 1642 N N . GLN B 1 6 ? 42.875 23.469 20.969 1 52.28 6 GLN B N 1
ATOM 1643 C CA . GLN B 1 6 ? 42.5 23.391 19.562 1 52.28 6 GLN B CA 1
ATOM 1644 C C . GLN B 1 6 ? 41.219 24.156 19.297 1 52.28 6 GLN B C 1
ATOM 1646 O O . GLN B 1 6 ? 40.219 24.016 20.031 1 52.28 6 GLN B O 1
ATOM 1651 N N . PRO B 1 7 ? 41.125 25.281 18.672 1 49.5 7 PRO B N 1
ATOM 1652 C CA . PRO B 1 7 ? 39.906 26.016 18.375 1 49.5 7 PRO B CA 1
ATOM 1653 C C . PRO B 1 7 ? 38.812 25.094 17.828 1 49.5 7 PRO B C 1
ATOM 1655 O O . PRO B 1 7 ? 39.094 24.141 17.109 1 49.5 7 PRO B O 1
ATOM 1658 N N . ILE B 1 8 ? 37.781 24.688 18.562 1 53.53 8 ILE B N 1
ATOM 1659 C CA . ILE B 1 8 ? 36.594 24.031 18.062 1 53.53 8 ILE B CA 1
ATOM 1660 C C . ILE B 1 8 ? 36.25 24.594 16.672 1 53.53 8 ILE B C 1
ATOM 1662 O O . ILE B 1 8 ? 36.062 25.797 16.516 1 53.53 8 ILE B O 1
ATOM 1666 N N . ARG B 1 9 ? 36.719 24.109 15.625 1 54.56 9 ARG B N 1
ATOM 1667 C CA . ARG B 1 9 ? 36.375 24.484 14.258 1 54.56 9 ARG B CA 1
ATOM 1668 C C . ARG B 1 9 ? 34.906 24.859 14.156 1 54.56 9 ARG B C 1
ATOM 1670 O O . ARG B 1 9 ? 34.031 24.016 14.383 1 54.56 9 ARG B O 1
ATOM 1677 N N . ARG B 1 10 ? 34.5 26.094 14.305 1 57.66 10 ARG B N 1
ATOM 1678 C CA . ARG B 1 10 ? 33.156 26.625 14.125 1 57.66 10 ARG B CA 1
ATOM 1679 C C . ARG B 1 10 ? 32.562 26.125 12.812 1 57.66 10 ARG B C 1
ATOM 1681 O O . ARG B 1 10 ? 33.125 26.312 11.742 1 57.66 10 ARG B O 1
ATOM 1688 N N . ARG B 1 11 ? 31.656 25.172 12.914 1 60.03 11 ARG B N 1
ATOM 1689 C CA . ARG B 1 11 ? 30.984 24.766 11.688 1 60.03 11 ARG B CA 1
ATOM 1690 C C . ARG B 1 11 ? 30.703 25.984 10.805 1 60.03 11 ARG B C 1
ATOM 1692 O O . ARG B 1 11 ? 30.312 27.047 11.305 1 60.03 11 ARG B O 1
ATOM 1699 N N . SER B 1 12 ? 31.25 25.953 9.555 1 63.06 12 SER B N 1
ATOM 1700 C CA . SER B 1 12 ? 30.969 27.047 8.617 1 63.06 12 SER B CA 1
ATOM 1701 C C . SER B 1 12 ? 29.469 27.281 8.477 1 63.06 12 SER B C 1
ATOM 1703 O O . SER B 1 12 ? 28.672 26.438 8.875 1 63.06 12 SER B O 1
ATOM 1705 N N . GLN B 1 13 ? 28.984 28.453 8.188 1 62.53 13 GLN B N 1
ATOM 1706 C CA . GLN B 1 13 ? 27.594 28.828 7.949 1 62.53 13 GLN B CA 1
ATOM 1707 C C . GLN B 1 13 ? 26.906 27.812 7.031 1 62.53 13 GLN B C 1
ATOM 1709 O O . GLN B 1 13 ? 25.75 27.453 7.25 1 62.53 13 GLN B O 1
ATOM 1714 N N . GLU B 1 14 ? 27.625 27.359 6.043 1 65.62 14 GLU B N 1
ATOM 1715 C CA . GLU B 1 14 ? 27.109 26.375 5.09 1 65.62 14 GLU B CA 1
ATOM 1716 C C . GLU B 1 14 ? 26.859 25.031 5.758 1 65.62 14 GLU B C 1
ATOM 1718 O O . GLU B 1 14 ? 25.844 24.375 5.496 1 65.62 14 GLU B O 1
ATOM 1723 N N . GLU B 1 15 ? 27.781 24.547 6.52 1 69.88 15 GLU B N 1
ATOM 1724 C CA . GLU B 1 15 ? 27.625 23.297 7.25 1 69.88 15 GLU B CA 1
ATOM 1725 C C . GLU B 1 15 ? 26.438 23.359 8.211 1 69.88 15 GLU B C 1
ATOM 1727 O O . GLU B 1 15 ? 25.703 22.391 8.352 1 69.88 15 GLU B O 1
ATOM 1732 N N . ARG B 1 16 ? 26.328 24.5 8.836 1 69.19 16 ARG B N 1
ATOM 1733 C CA . ARG B 1 16 ? 25.203 24.688 9.75 1 69.19 16 ARG B CA 1
ATOM 1734 C C . ARG B 1 16 ? 23.875 24.656 8.992 1 69.19 16 ARG B C 1
ATOM 1736 O O . ARG B 1 16 ? 22.891 24.078 9.469 1 69.19 16 ARG B O 1
ATOM 1743 N N . ARG B 1 17 ? 23.875 25.219 7.828 1 74.31 17 ARG B N 1
ATOM 1744 C CA . ARG B 1 17 ? 22.672 25.266 7.008 1 74.31 17 ARG B CA 1
ATOM 1745 C C . ARG B 1 17 ? 22.266 23.875 6.547 1 74.31 17 ARG B C 1
ATOM 1747 O O . ARG B 1 17 ? 21.078 23.531 6.582 1 74.31 17 ARG B O 1
ATOM 1754 N N . THR B 1 18 ? 23.219 23.203 6.176 1 79.62 18 THR B N 1
ATOM 1755 C CA . THR B 1 18 ? 22.938 21.859 5.703 1 79.62 18 THR B CA 1
ATOM 1756 C C . THR B 1 18 ? 22.438 20.969 6.84 1 79.62 18 THR B C 1
ATOM 1758 O O . THR B 1 18 ? 21.531 20.172 6.648 1 79.62 18 THR B O 1
ATOM 1761 N N . THR B 1 19 ? 22.969 21.281 7.957 1 85.19 19 THR B N 1
ATOM 1762 C CA . THR B 1 19 ? 22.562 20.484 9.117 1 85.19 19 THR B CA 1
ATOM 1763 C C . THR B 1 19 ? 21.125 20.797 9.516 1 85.19 19 THR B C 1
ATOM 1765 O O . THR B 1 19 ? 20.344 19.891 9.797 1 85.19 19 THR B O 1
ATOM 1768 N N . THR B 1 20 ? 20.812 22.094 9.43 1 89.69 20 THR B N 1
ATOM 1769 C CA . THR B 1 20 ? 19.469 22.5 9.797 1 89.69 20 THR B CA 1
ATOM 1770 C C . THR B 1 20 ? 18.453 21.984 8.781 1 89.69 20 THR B C 1
ATOM 1772 O O . THR B 1 20 ? 17.375 21.531 9.156 1 89.69 20 THR B O 1
ATOM 1775 N N . GLN B 1 21 ? 18.844 22.062 7.602 1 93.75 21 GLN B N 1
ATOM 1776 C CA . GLN B 1 21 ? 17.953 21.594 6.547 1 93.75 21 GLN B CA 1
ATOM 1777 C C . GLN B 1 21 ? 17.656 20.094 6.699 1 93.75 21 GLN B C 1
ATOM 1779 O O . GLN B 1 21 ? 16.5 19.672 6.598 1 93.75 21 GLN B O 1
ATOM 1784 N N . THR B 1 22 ? 18.688 19.359 6.945 1 94.12 22 THR B N 1
ATOM 1785 C CA . THR B 1 22 ? 18.531 17.938 7.141 1 94.12 22 THR B CA 1
ATOM 1786 C C . THR B 1 22 ? 17.656 17.641 8.367 1 94.12 22 THR B C 1
ATOM 1788 O O . THR B 1 22 ? 16.797 16.766 8.328 1 94.12 22 THR B O 1
ATOM 1791 N N . ALA B 1 23 ? 17.859 18.406 9.367 1 94.88 23 ALA B N 1
ATOM 1792 C CA . ALA B 1 23 ? 17.062 18.234 10.586 1 94.88 23 ALA B CA 1
ATOM 1793 C C . ALA B 1 23 ? 15.594 18.5 10.32 1 94.88 23 ALA B C 1
ATOM 1795 O O . ALA B 1 23 ? 14.727 17.797 10.852 1 94.88 23 ALA B O 1
ATOM 1796 N N . LEU B 1 24 ? 15.344 19.484 9.508 1 96.62 24 LEU B N 1
ATOM 1797 C CA . LEU B 1 24 ? 13.969 19.828 9.156 1 96.62 24 LEU B CA 1
ATOM 1798 C C . LEU B 1 24 ? 13.32 18.703 8.352 1 96.62 24 LEU B C 1
ATOM 1800 O O . LEU B 1 24 ? 12.18 18.328 8.625 1 96.62 24 LEU B O 1
ATOM 1804 N N . LEU B 1 25 ? 14.078 18.234 7.453 1 97.31 25 LEU B N 1
ATOM 1805 C CA . LEU B 1 25 ? 13.547 17.172 6.605 1 97.31 25 LEU B CA 1
ATOM 1806 C C . LEU B 1 25 ? 13.305 15.898 7.41 1 97.31 25 LEU B C 1
ATOM 1808 O O . LEU B 1 25 ? 12.25 15.273 7.281 1 97.31 25 LEU B O 1
ATOM 1812 N N . GLU B 1 26 ? 14.18 15.578 8.297 1 96.75 26 GLU B N 1
ATOM 1813 C CA . GLU B 1 26 ? 14.047 14.398 9.141 1 96.75 26 GLU B CA 1
ATOM 1814 C C . GLU B 1 26 ? 12.875 14.539 10.102 1 96.75 26 GLU B C 1
ATOM 1816 O O . GLU B 1 26 ? 12.109 13.602 10.305 1 96.75 26 GLU B O 1
ATOM 1821 N N . ALA B 1 27 ? 12.758 15.711 10.641 1 97.69 27 ALA B N 1
ATOM 1822 C CA . ALA B 1 27 ? 11.641 15.984 11.547 1 97.69 27 ALA B CA 1
ATOM 1823 C C . ALA B 1 27 ? 10.305 15.867 10.812 1 97.69 27 ALA B C 1
ATOM 1825 O O . ALA B 1 27 ? 9.328 15.352 11.367 1 97.69 27 ALA B O 1
ATOM 1826 N N . THR B 1 28 ? 10.281 16.391 9.633 1 97.56 28 THR B N 1
ATOM 1827 C CA . THR B 1 28 ? 9.062 16.328 8.836 1 97.56 28 THR B CA 1
ATOM 1828 C C . THR B 1 28 ? 8.664 14.875 8.562 1 97.56 28 THR B C 1
ATOM 1830 O O . THR B 1 28 ? 7.504 14.5 8.727 1 97.56 28 THR B O 1
ATOM 1833 N N . VAL B 1 29 ? 9.617 14.047 8.234 1 96.31 29 VAL B N 1
ATOM 1834 C CA . VAL B 1 29 ? 9.375 12.633 7.969 1 96.31 29 VAL B CA 1
ATOM 1835 C C . VAL B 1 29 ? 8.852 11.953 9.234 1 96.31 29 VAL B C 1
ATOM 1837 O O . VAL B 1 29 ? 7.891 11.18 9.18 1 96.31 29 VAL B O 1
ATOM 1840 N N . ARG B 1 30 ? 9.398 12.32 10.32 1 94.81 30 ARG B N 1
ATOM 1841 C CA . ARG B 1 30 ? 8.953 11.75 11.586 1 94.81 30 ARG B CA 1
ATOM 1842 C C . ARG B 1 30 ? 7.527 12.18 11.914 1 94.81 30 ARG B C 1
ATOM 1844 O O . ARG B 1 30 ? 6.719 11.359 12.367 1 94.81 30 ARG B O 1
ATOM 1851 N N . CYS B 1 31 ? 7.254 13.422 11.664 1 94.81 31 CYS B N 1
ATOM 1852 C CA . CYS B 1 31 ? 5.91 13.93 11.914 1 94.81 31 CYS B CA 1
ATOM 1853 C C . CYS B 1 31 ? 4.891 13.234 11.016 1 94.81 31 CYS B C 1
ATOM 1855 O O . CYS B 1 31 ? 3.814 12.844 11.477 1 94.81 31 CYS B O 1
ATOM 1857 N N . LEU B 1 32 ? 5.266 13.023 9.789 1 92.38 32 LEU B N 1
ATOM 1858 C CA . LEU B 1 32 ? 4.375 12.32 8.875 1 92.38 32 LEU B CA 1
ATOM 1859 C C . LEU B 1 32 ? 4.082 10.906 9.383 1 92.38 32 LEU B C 1
ATOM 1861 O O . LEU B 1 32 ? 2.93 10.477 9.398 1 92.38 32 LEU B O 1
ATOM 1865 N N . GLY B 1 33 ? 5.086 10.258 9.797 1 89.5 33 GLY B N 1
ATOM 1866 C CA . GLY B 1 33 ? 4.914 8.898 10.289 1 89.5 33 GLY B CA 1
ATOM 1867 C C . GLY B 1 33 ? 4.094 8.82 11.562 1 89.5 33 GLY B C 1
ATOM 1868 O O . GLY B 1 33 ? 3.246 7.938 11.711 1 89.5 33 GLY B O 1
ATOM 1869 N N . ARG B 1 34 ? 4.23 9.781 12.469 1 87.25 34 ARG B N 1
ATOM 1870 C CA . ARG B 1 34 ? 3.643 9.727 13.805 1 87.25 34 ARG B CA 1
ATOM 1871 C C . ARG B 1 34 ? 2.262 10.375 13.82 1 87.25 34 ARG B C 1
ATOM 1873 O O . ARG B 1 34 ? 1.342 9.867 14.461 1 87.25 34 ARG B O 1
ATOM 1880 N N . LEU B 1 35 ? 2.154 11.5 13.07 1 86.38 35 LEU B N 1
ATOM 1881 C CA . LEU B 1 35 ? 0.951 12.312 13.18 1 86.38 35 LEU B CA 1
ATOM 1882 C C . LEU B 1 35 ? 0.06 12.141 11.961 1 86.38 35 LEU B C 1
ATOM 1884 O O . LEU B 1 35 ? -1.1 12.562 11.961 1 86.38 35 LEU B O 1
ATOM 1888 N N . GLY B 1 36 ? 0.682 11.516 10.922 1 86 36 GLY B N 1
ATOM 1889 C CA . GLY B 1 36 ? -0.027 11.5 9.648 1 86 36 GLY B CA 1
ATOM 1890 C C . GLY B 1 36 ? 0.097 12.805 8.883 1 86 36 GLY B C 1
ATOM 1891 O O . GLY B 1 36 ? 0.603 13.797 9.406 1 86 36 GLY B O 1
ATOM 1892 N N . PHE B 1 37 ? -0.324 12.812 7.672 1 86.38 37 PHE B N 1
ATOM 1893 C CA . PHE B 1 37 ? -0.223 13.977 6.805 1 86.38 37 PHE B CA 1
ATOM 1894 C C . PHE B 1 37 ? -1.089 15.117 7.324 1 86.38 37 PHE B C 1
ATOM 1896 O O . PHE B 1 37 ? -0.637 16.266 7.402 1 86.38 37 PHE B O 1
ATOM 1903 N N . ALA B 1 38 ? -2.271 14.859 7.617 1 80.81 38 ALA B N 1
ATOM 1904 C CA . ALA B 1 38 ? -3.201 15.875 8.102 1 80.81 38 ALA B CA 1
ATOM 1905 C C . ALA B 1 38 ? -2.699 16.5 9.406 1 80.81 38 ALA B C 1
ATOM 1907 O O . ALA B 1 38 ? -2.943 17.672 9.672 1 80.81 38 ALA B O 1
ATOM 1908 N N . GLY B 1 39 ? -1.997 15.75 10.164 1 86.06 39 GLY B N 1
ATOM 1909 C CA . GLY B 1 39 ? -1.537 16.203 11.469 1 86.06 39 GLY B CA 1
ATOM 1910 C C . GLY B 1 39 ? -0.181 16.891 11.422 1 86.06 39 GLY B C 1
ATOM 1911 O O . GLY B 1 39 ? 0.282 17.438 12.422 1 86.06 39 GLY B O 1
ATOM 1912 N N . THR B 1 40 ? 0.41 16.781 10.312 1 92.56 40 THR B N 1
ATOM 1913 C CA . THR B 1 40 ? 1.728 17.391 10.18 1 92.56 40 THR B CA 1
ATOM 1914 C C . THR B 1 40 ? 1.604 18.859 9.766 1 92.56 40 THR B C 1
ATOM 1916 O O . THR B 1 40 ? 1.043 19.156 8.711 1 92.56 40 THR B O 1
ATOM 1919 N N . SER B 1 41 ? 2.07 19.719 10.617 1 93.69 41 SER B N 1
ATOM 1920 C CA . SER B 1 41 ? 2.02 21.156 10.398 1 93.69 41 SER B CA 1
ATOM 1921 C C . SER B 1 41 ? 3.395 21.797 10.578 1 93.69 41 SER B C 1
ATOM 1923 O O . SER B 1 41 ? 4.34 21.125 11.016 1 93.69 41 SER B O 1
ATOM 1925 N N . ILE B 1 42 ? 3.443 23.047 10.195 1 95.69 42 ILE B N 1
ATOM 1926 C CA . ILE B 1 42 ? 4.668 23.812 10.422 1 95.69 42 ILE B CA 1
ATOM 1927 C C . ILE B 1 42 ? 5.004 23.797 11.914 1 95.69 42 ILE B C 1
ATOM 1929 O O . ILE B 1 42 ? 6.156 23.578 12.297 1 95.69 42 ILE B O 1
ATOM 1933 N N . SER B 1 43 ? 4.012 23.906 12.703 1 96.25 43 SER B N 1
ATOM 1934 C CA . SER B 1 43 ? 4.195 23.953 14.148 1 96.25 43 SER B CA 1
ATOM 1935 C C . SER B 1 43 ? 4.727 22.625 14.688 1 96.25 43 SER B C 1
ATOM 1937 O O . SER B 1 43 ? 5.637 22.594 15.516 1 96.25 43 SER B O 1
ATOM 1939 N N . SER B 1 44 ? 4.219 21.547 14.273 1 96.25 44 SER B N 1
ATOM 1940 C CA . SER B 1 44 ? 4.672 20.234 14.742 1 96.25 44 SER B CA 1
ATOM 1941 C C . SER B 1 44 ? 6.102 19.953 14.297 1 96.25 44 SER B C 1
ATOM 1943 O O . SER B 1 44 ? 6.879 19.344 15.031 1 96.25 44 SER B O 1
ATOM 1945 N N . VAL B 1 45 ? 6.441 20.406 13.102 1 97.62 45 VAL B N 1
ATOM 1946 C CA . VAL B 1 45 ? 7.766 20.156 12.547 1 97.62 45 VAL B CA 1
ATOM 1947 C C . VAL B 1 45 ? 8.812 20.953 13.305 1 97.62 45 VAL B C 1
ATOM 1949 O O . VAL B 1 45 ? 9.883 20.438 13.648 1 97.62 45 VAL B O 1
ATOM 1952 N N . ILE B 1 46 ? 8.5 22.266 13.562 1 97 46 ILE B N 1
ATOM 1953 C CA . ILE B 1 46 ? 9.5 23.094 14.242 1 97 46 ILE B CA 1
ATOM 1954 C C . ILE B 1 46 ? 9.703 22.578 15.664 1 97 46 ILE B C 1
ATOM 1956 O O . ILE B 1 46 ? 10.82 22.625 16.188 1 97 46 ILE B O 1
ATOM 1960 N N . LYS B 1 47 ? 8.656 22.094 16.281 1 97.12 47 LYS B N 1
ATOM 1961 C CA . LYS B 1 47 ? 8.766 21.5 17.609 1 97.12 47 LYS B CA 1
ATOM 1962 C C . LYS B 1 47 ? 9.633 20.234 17.578 1 97.12 47 LYS B C 1
ATOM 1964 O O . LYS B 1 47 ? 10.5 20.047 18.422 1 97.12 47 LYS B O 1
ATOM 1969 N N . GLU B 1 48 ? 9.422 19.422 16.594 1 96.62 48 GLU B N 1
ATOM 1970 C CA . GLU B 1 48 ? 10.156 18.172 16.453 1 96.62 48 GLU B CA 1
ATOM 1971 C C . GLU B 1 48 ? 11.625 18.422 16.125 1 96.62 48 GLU B C 1
ATOM 1973 O O . GLU B 1 48 ? 12.508 17.719 16.609 1 96.62 48 GLU B O 1
ATOM 1978 N N . ALA B 1 49 ? 11.867 19.375 15.273 1 96.75 49 ALA B N 1
ATOM 1979 C CA . ALA B 1 49 ? 13.219 19.688 14.812 1 96.75 49 ALA B CA 1
ATOM 1980 C C . ALA B 1 49 ? 13.961 20.562 15.82 1 96.75 49 ALA B C 1
ATOM 1982 O O . ALA B 1 49 ? 15.18 20.719 15.727 1 96.75 49 ALA B O 1
ATOM 1983 N N . ARG B 1 50 ? 13.188 21.188 16.703 1 96.44 50 ARG B N 1
ATOM 1984 C CA . ARG B 1 50 ? 13.742 22.125 17.672 1 96.44 50 ARG B CA 1
ATOM 1985 C C . ARG B 1 50 ? 14.43 23.281 16.969 1 96.44 50 ARG B C 1
ATOM 1987 O O . ARG B 1 50 ? 15.57 23.625 17.297 1 96.44 50 ARG B O 1
ATOM 1994 N N . VAL B 1 51 ? 13.781 23.891 16.078 1 95.06 51 VAL B N 1
ATOM 1995 C CA . VAL B 1 51 ? 14.242 25.062 15.352 1 95.06 51 VAL B CA 1
ATOM 1996 C C . VAL B 1 51 ? 13.164 26.141 15.383 1 95.06 51 VAL B C 1
ATOM 1998 O O . VAL B 1 51 ? 12 25.859 15.695 1 95.06 51 VAL B O 1
ATOM 2001 N N . SER B 1 52 ? 13.609 27.328 15.102 1 94.44 52 SER B N 1
ATOM 2002 C CA . SER B 1 52 ? 12.656 28.438 15.086 1 94.44 52 SER B CA 1
ATOM 2003 C C . SER B 1 52 ? 11.797 28.406 13.828 1 94.44 52 SER B C 1
ATOM 2005 O O . SER B 1 52 ? 12.195 27.828 12.812 1 94.44 52 SER B O 1
ATOM 2007 N N . ARG B 1 53 ? 10.586 29.031 13.906 1 94.19 53 ARG B N 1
ATOM 2008 C CA . ARG B 1 53 ? 9.719 29.203 12.742 1 94.19 53 ARG B CA 1
ATOM 2009 C C . ARG B 1 53 ? 10.43 29.969 11.633 1 94.19 53 ARG B C 1
ATOM 2011 O O . ARG B 1 53 ? 10.32 29.609 10.461 1 94.19 53 ARG B O 1
ATOM 2018 N N . GLY B 1 54 ? 11.195 30.984 11.977 1 94.06 54 GLY B N 1
ATOM 2019 C CA . GLY B 1 54 ? 11.961 31.75 11.008 1 94.06 54 GLY B CA 1
ATOM 2020 C C . GLY B 1 54 ? 12.969 30.922 10.242 1 94.06 54 GLY B C 1
ATOM 2021 O O . GLY B 1 54 ? 13.125 31.078 9.031 1 94.06 54 GLY B O 1
ATOM 2022 N N . ALA B 1 55 ? 13.625 30.078 10.938 1 93.69 55 ALA B N 1
ATOM 2023 C CA . ALA B 1 55 ? 14.609 29.188 10.32 1 93.69 55 ALA B CA 1
ATOM 2024 C C . ALA B 1 55 ? 13.945 28.266 9.297 1 93.69 55 ALA B C 1
ATOM 2026 O O . ALA B 1 55 ? 14.477 28.047 8.203 1 93.69 55 ALA B O 1
ATOM 2027 N N . LEU B 1 56 ? 12.789 27.609 9.688 1 95.75 56 LEU B N 1
ATOM 2028 C CA . LEU B 1 56 ? 12.078 26.75 8.75 1 95.75 56 LEU B CA 1
ATOM 2029 C C . LEU B 1 56 ? 11.664 27.531 7.504 1 95.75 56 LEU B C 1
ATOM 2031 O O . LEU B 1 56 ? 11.891 27.078 6.379 1 95.75 56 LEU B O 1
ATOM 2035 N N . LEU B 1 57 ? 11.164 28.75 7.703 1 94.56 57 LEU B N 1
ATOM 2036 C CA . LEU B 1 57 ? 10.625 29.531 6.598 1 94.56 57 LEU B CA 1
ATOM 2037 C C . LEU B 1 57 ? 11.742 30.047 5.699 1 94.56 57 LEU B C 1
ATOM 2039 O O . LEU B 1 57 ? 11.531 30.281 4.508 1 94.56 57 LEU B O 1
ATOM 2043 N N . HIS B 1 58 ? 12.93 30.219 6.266 1 94.75 58 HIS B N 1
ATOM 2044 C CA . HIS B 1 58 ? 14.094 30.578 5.469 1 94.75 58 HIS B CA 1
ATOM 2045 C C . HIS B 1 58 ? 14.422 29.5 4.441 1 94.75 58 HIS B C 1
ATOM 2047 O O . HIS B 1 58 ? 14.742 29.812 3.293 1 94.75 58 HIS B O 1
ATOM 2053 N N . HIS B 1 59 ? 14.242 28.25 4.828 1 94.94 59 HIS B N 1
ATOM 2054 C CA . HIS B 1 59 ? 14.578 27.125 3.949 1 94.94 59 HIS B CA 1
ATOM 2055 C C . HIS B 1 59 ? 13.391 26.766 3.061 1 94.94 59 HIS B C 1
ATOM 2057 O O . HIS B 1 59 ? 13.57 26.422 1.891 1 94.94 59 HIS B O 1
ATOM 2063 N N . TYR B 1 60 ? 12.227 26.797 3.756 1 96.88 60 TYR B N 1
ATOM 2064 C CA . TYR B 1 60 ? 11.016 26.375 3.064 1 96.88 60 TYR B CA 1
ATOM 2065 C C . TYR B 1 60 ? 9.867 27.344 3.33 1 96.88 60 TYR B C 1
ATOM 2067 O O . TYR B 1 60 ? 9.086 27.141 4.262 1 96.88 60 TYR B O 1
ATOM 2075 N N . PRO B 1 61 ? 9.695 28.234 2.439 1 94.62 61 PRO B N 1
ATOM 2076 C CA . PRO B 1 61 ? 8.664 29.25 2.639 1 94.62 61 PRO B CA 1
ATOM 2077 C C . PRO B 1 61 ? 7.25 28.688 2.541 1 94.62 61 PRO B C 1
ATOM 2079 O O . PRO B 1 61 ? 6.305 29.266 3.082 1 94.62 61 PRO B O 1
ATOM 2082 N N . ALA B 1 62 ? 7.152 27.531 1.886 1 95.31 62 ALA B N 1
ATOM 2083 C CA . ALA B 1 62 ? 5.84 26.906 1.728 1 95.31 62 ALA B CA 1
ATOM 2084 C C . ALA B 1 62 ? 5.832 25.5 2.311 1 95.31 62 ALA B C 1
ATOM 2086 O O . ALA B 1 62 ? 6.789 24.734 2.131 1 95.31 62 ALA B O 1
ATOM 2087 N N . LYS B 1 63 ? 4.777 25.125 2.975 1 95 63 LYS B N 1
ATOM 2088 C CA . LYS B 1 63 ? 4.633 23.812 3.592 1 95 63 LYS B CA 1
ATOM 2089 C C . LYS B 1 63 ? 4.754 22.703 2.555 1 95 63 LYS B C 1
ATOM 2091 O O . LYS B 1 63 ? 5.406 21.688 2.799 1 95 63 LYS B O 1
ATOM 2096 N N . ASN B 1 64 ? 4.137 22.922 1.428 1 95.88 64 ASN B N 1
ATOM 2097 C CA . ASN B 1 64 ? 4.156 21.891 0.396 1 95.88 64 ASN B CA 1
ATOM 2098 C C . ASN B 1 64 ? 5.574 21.609 -0.101 1 95.88 64 ASN B C 1
ATOM 2100 O O . ASN B 1 64 ? 5.926 20.469 -0.4 1 95.88 64 ASN B O 1
ATOM 2104 N N . GLU B 1 65 ? 6.328 22.625 -0.183 1 96.69 65 GLU B N 1
ATOM 2105 C CA . GLU B 1 65 ? 7.727 22.469 -0.572 1 96.69 65 GLU B CA 1
ATOM 2106 C C . GLU B 1 65 ? 8.5 21.672 0.472 1 96.69 65 GLU B C 1
ATOM 2108 O O . GLU B 1 65 ? 9.305 20.797 0.126 1 96.69 65 GLU B O 1
ATOM 2113 N N . LEU B 1 66 ? 8.25 22.016 1.689 1 97.44 66 LEU B N 1
ATOM 2114 C CA . LEU B 1 66 ? 8.8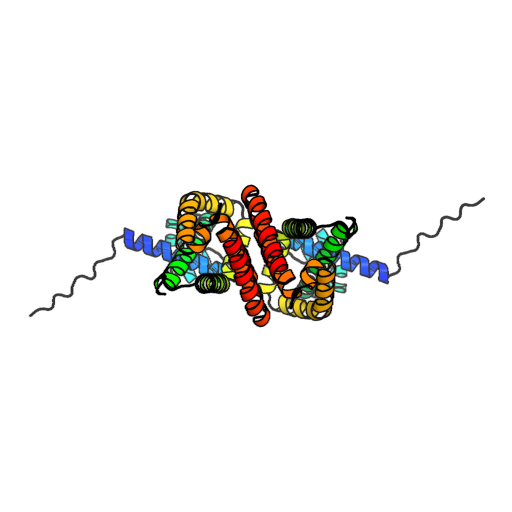83 21.281 2.783 1 97.44 66 LEU B CA 1
ATOM 2115 C C . LEU B 1 66 ? 8.531 19.812 2.711 1 97.44 66 LEU B C 1
ATOM 2117 O O . LEU B 1 66 ? 9.422 18.953 2.777 1 97.44 66 LEU B O 1
ATOM 2121 N N . ILE B 1 67 ? 7.324 19.547 2.516 1 97 67 ILE B N 1
ATOM 2122 C CA . ILE B 1 67 ? 6.836 18.172 2.504 1 97 67 ILE B CA 1
ATOM 2123 C C . ILE B 1 67 ? 7.41 17.422 1.299 1 97 67 ILE B C 1
ATOM 2125 O O . ILE B 1 67 ? 7.895 16.297 1.429 1 97 67 ILE B O 1
ATOM 2129 N N . ALA B 1 68 ? 7.391 18.016 0.159 1 96.25 68 ALA B N 1
ATOM 2130 C CA . ALA B 1 68 ? 7.934 17.391 -1.044 1 96.25 68 ALA B CA 1
ATOM 2131 C C . ALA B 1 68 ? 9.414 17.047 -0.868 1 96.25 68 ALA B C 1
ATOM 2133 O O . ALA B 1 68 ? 9.852 15.961 -1.237 1 96.25 68 ALA B O 1
ATOM 2134 N N . HIS B 1 69 ? 10.078 17.969 -0.301 1 96.19 69 HIS B N 1
ATOM 2135 C CA . HIS B 1 69 ? 11.5 17.75 -0.074 1 96.19 69 HIS B CA 1
ATOM 2136 C C . HIS B 1 69 ? 11.727 16.672 0.991 1 96.19 69 HIS B C 1
ATOM 2138 O O . HIS B 1 69 ? 12.688 15.906 0.909 1 96.19 69 HIS B O 1
ATOM 2144 N N . ALA B 1 70 ? 10.93 16.672 1.984 1 97.31 70 ALA B N 1
ATOM 2145 C CA . ALA B 1 70 ? 11.016 15.641 3.014 1 97.31 70 ALA B CA 1
ATOM 2146 C C . ALA B 1 70 ? 10.766 14.25 2.424 1 97.31 70 ALA B C 1
ATOM 2148 O O . ALA B 1 70 ? 11.438 13.281 2.787 1 97.31 70 ALA B O 1
ATOM 2149 N N . ILE B 1 71 ? 9.828 14.133 1.545 1 94.94 71 ILE B N 1
ATOM 2150 C CA . ILE B 1 71 ? 9.523 12.883 0.869 1 94.94 71 ILE B CA 1
ATOM 2151 C C . ILE B 1 71 ? 10.734 12.422 0.054 1 94.94 71 ILE B C 1
ATOM 2153 O O . ILE B 1 71 ? 11.125 11.258 0.116 1 94.94 71 ILE B O 1
ATOM 2157 N N . HIS B 1 72 ? 11.25 13.359 -0.624 1 93.25 72 HIS B N 1
ATOM 2158 C CA . HIS B 1 72 ? 12.453 13.039 -1.381 1 93.25 72 HIS B CA 1
ATOM 2159 C C . HIS B 1 72 ? 13.562 12.547 -0.464 1 93.25 72 HIS B C 1
ATOM 2161 O O . HIS B 1 72 ? 14.227 11.547 -0.766 1 93.25 72 HIS B O 1
ATOM 2167 N N . HIS B 1 73 ? 13.719 13.25 0.569 1 93.69 73 HIS B N 1
ATOM 2168 C CA . HIS B 1 73 ? 14.719 12.867 1.56 1 93.69 73 HIS B CA 1
ATOM 2169 C C . HIS B 1 73 ? 14.438 11.469 2.105 1 93.69 73 HIS B C 1
ATOM 2171 O O . HIS B 1 73 ? 15.367 10.68 2.303 1 93.69 73 HIS B O 1
ATOM 2177 N N . PHE B 1 74 ? 13.289 11.164 2.324 1 94.69 74 PHE B N 1
ATOM 2178 C CA . PHE B 1 74 ? 12.867 9.867 2.844 1 94.69 74 PHE B CA 1
ATOM 2179 C C . PHE B 1 74 ? 13.312 8.742 1.919 1 94.69 74 PHE B C 1
ATOM 2181 O O . PHE B 1 74 ? 13.906 7.762 2.369 1 94.69 74 PHE B O 1
ATOM 2188 N N . TYR B 1 75 ? 13.047 8.852 0.694 1 90.12 75 TYR B N 1
ATOM 2189 C CA . TYR B 1 75 ? 13.383 7.805 -0.263 1 90.12 75 TYR B CA 1
ATOM 2190 C C . TYR B 1 75 ? 14.891 7.66 -0.411 1 90.12 75 TYR B C 1
ATOM 2192 O O . TYR B 1 75 ? 15.406 6.547 -0.537 1 90.12 75 TYR B O 1
ATOM 2200 N N . CYS B 1 76 ? 15.578 8.773 -0.369 1 89.5 76 CYS B N 1
ATOM 2201 C CA . CYS B 1 76 ? 17.031 8.719 -0.431 1 89.5 76 CYS B CA 1
ATOM 2202 C C . CYS B 1 76 ? 17.609 8.016 0.793 1 89.5 76 CYS B C 1
ATOM 2204 O O . CYS B 1 76 ? 18.531 7.207 0.673 1 89.5 76 CYS B O 1
ATOM 2206 N N . GLN B 1 77 ? 17.047 8.297 1.873 1 90.94 77 GLN B N 1
ATOM 2207 C CA . GLN B 1 77 ? 17.531 7.691 3.109 1 90.94 77 GLN B CA 1
ATOM 2208 C C . GLN B 1 77 ? 17.234 6.195 3.137 1 90.94 77 GLN B C 1
ATOM 2210 O O . GLN B 1 77 ? 18.016 5.41 3.682 1 90.94 77 GLN B O 1
ATOM 2215 N N . ARG B 1 78 ? 16.109 5.871 2.652 1 90.31 78 ARG B N 1
ATOM 2216 C CA . ARG B 1 78 ? 15.773 4.457 2.582 1 90.31 78 ARG B CA 1
ATOM 2217 C C . ARG B 1 78 ? 16.812 3.68 1.785 1 90.31 78 ARG B C 1
ATOM 2219 O O . ARG B 1 78 ? 17.219 2.59 2.189 1 90.31 78 ARG B O 1
ATOM 2226 N N . LEU B 1 79 ? 17.203 4.203 0.716 1 89.81 79 LEU B N 1
ATOM 2227 C CA . LEU B 1 79 ? 18.234 3.578 -0.109 1 89.81 79 LEU B CA 1
ATOM 2228 C C . LEU B 1 79 ? 19.562 3.5 0.64 1 89.81 79 LEU B C 1
ATOM 2230 O O . LEU B 1 79 ? 20.234 2.471 0.604 1 89.81 79 LEU B O 1
ATOM 2234 N N . ASP B 1 80 ? 19.859 4.586 1.313 1 89.69 80 ASP B N 1
ATOM 2235 C CA . ASP B 1 80 ? 21.109 4.625 2.072 1 89.69 80 ASP B CA 1
ATOM 2236 C C . ASP B 1 80 ? 21.109 3.582 3.188 1 89.69 80 ASP B C 1
ATOM 2238 O O . ASP B 1 80 ? 22.125 2.932 3.438 1 89.69 80 ASP B O 1
ATOM 2242 N N . ARG B 1 81 ? 20.047 3.451 3.807 1 89.31 81 ARG B N 1
ATOM 2243 C CA . ARG B 1 81 ? 19.922 2.467 4.875 1 89.31 81 ARG B CA 1
ATOM 2244 C C . ARG B 1 81 ? 20.031 1.047 4.328 1 89.31 81 ARG B C 1
ATOM 2246 O O . ARG B 1 81 ? 20.672 0.187 4.941 1 89.31 81 ARG B O 1
ATOM 2253 N N . PHE B 1 82 ? 19.391 0.811 3.236 1 89.88 82 PHE B N 1
ATOM 2254 C CA . PHE B 1 82 ? 19.484 -0.484 2.574 1 89.88 82 PHE B CA 1
ATOM 2255 C C . PHE B 1 82 ? 20.922 -0.816 2.225 1 89.88 82 PHE B C 1
ATOM 2257 O O . PHE B 1 82 ? 21.406 -1.913 2.52 1 89.88 82 PHE B O 1
ATOM 2264 N N . LYS B 1 83 ? 21.562 0.154 1.707 1 88.88 83 LYS B N 1
ATOM 2265 C CA . LYS B 1 83 ? 22.984 0.007 1.345 1 88.88 83 LYS B CA 1
ATOM 2266 C C . LYS B 1 83 ? 23.828 -0.292 2.572 1 88.88 83 LYS B C 1
ATOM 2268 O O . LYS B 1 83 ? 24.672 -1.199 2.549 1 88.88 83 LYS B O 1
ATOM 2273 N N . ALA B 1 84 ? 23.625 0.435 3.574 1 89.06 84 ALA B N 1
ATOM 2274 C CA . ALA B 1 84 ? 24.406 0.296 4.793 1 89.06 84 ALA B CA 1
ATOM 2275 C C . ALA B 1 84 ? 24.219 -1.084 5.418 1 89.06 84 ALA B C 1
ATOM 2277 O O . ALA B 1 84 ? 25.172 -1.693 5.898 1 89.06 84 ALA B O 1
ATOM 2278 N N . LYS B 1 85 ? 23.047 -1.563 5.414 1 88.38 85 LYS B N 1
ATOM 2279 C CA . LYS B 1 85 ? 22.734 -2.869 5.988 1 88.38 85 LYS B CA 1
ATOM 2280 C C . LYS B 1 85 ? 23.391 -3.99 5.18 1 88.38 85 LYS B C 1
ATOM 2282 O O . LYS B 1 85 ? 23.859 -4.977 5.75 1 88.38 85 LYS B O 1
ATOM 2287 N N . LEU B 1 86 ? 23.391 -3.832 3.91 1 87.81 86 LEU B N 1
ATOM 2288 C CA . LEU B 1 86 ? 23.984 -4.855 3.053 1 87.81 86 LEU B CA 1
ATOM 2289 C C . LEU B 1 86 ? 25.5 -4.816 3.123 1 87.81 86 LEU B C 1
ATOM 2291 O O . LEU B 1 86 ? 26.156 -5.863 3.105 1 87.81 86 LEU B O 1
ATOM 2295 N N . LEU B 1 87 ? 26.078 -3.604 3.076 1 79.81 87 LEU B N 1
ATOM 2296 C CA . LEU B 1 87 ? 27.531 -3.447 3.135 1 79.81 87 LEU B CA 1
ATOM 2297 C C . LEU B 1 87 ? 28.078 -3.916 4.477 1 79.81 87 LEU B C 1
ATOM 2299 O O . LEU B 1 87 ? 29.203 -4.41 4.559 1 79.81 87 LEU B O 1
ATOM 2303 N N . GLY B 1 88 ? 27.375 -3.572 5.449 1 76.44 88 GLY B N 1
ATOM 2304 C CA . GLY B 1 88 ? 27.781 -4.066 6.75 1 76.44 88 GLY B CA 1
ATOM 2305 C C . GLY B 1 88 ? 27.828 -5.582 6.824 1 76.44 88 GLY B C 1
ATOM 2306 O O . GLY B 1 88 ? 28.625 -6.145 7.586 1 76.44 88 GLY B O 1
ATOM 2307 N N . ALA B 1 89 ? 26.984 -6.062 5.977 1 68.25 89 ALA B N 1
ATOM 2308 C CA . ALA B 1 89 ? 27.031 -7.516 5.836 1 68.25 89 ALA B CA 1
ATOM 2309 C C . ALA B 1 89 ? 28 -7.934 4.738 1 68.25 89 ALA B C 1
ATOM 2311 O O . ALA B 1 89 ? 28.297 -7.156 3.83 1 68.25 89 ALA B O 1
ATOM 2312 N N . ASN B 1 90 ? 29.047 -8.633 5.035 1 67.94 90 ASN B N 1
ATOM 2313 C CA . ASN B 1 90 ? 29.875 -9.078 3.916 1 67.94 90 ASN B CA 1
ATOM 2314 C C . ASN B 1 90 ? 29.047 -9.336 2.668 1 67.94 90 ASN B C 1
ATOM 2316 O O . ASN B 1 90 ? 28.562 -10.453 2.457 1 67.94 90 ASN B O 1
ATOM 2320 N N . THR B 1 91 ? 28.797 -8.312 1.861 1 64.75 91 THR B N 1
ATOM 2321 C CA . THR B 1 91 ? 27.891 -8.266 0.72 1 64.75 91 THR B CA 1
ATOM 2322 C C . THR B 1 91 ? 28.125 -9.461 -0.204 1 64.75 91 THR B C 1
ATOM 2324 O O . THR B 1 91 ? 27.172 -10.016 -0.753 1 64.75 91 THR B O 1
ATOM 2327 N N . ASP B 1 92 ? 29.344 -9.781 -0.315 1 71 92 ASP B N 1
ATOM 2328 C CA . ASP B 1 92 ? 29.672 -10.852 -1.245 1 71 92 ASP B CA 1
ATOM 2329 C C . ASP B 1 92 ? 29.156 -12.203 -0.739 1 71 92 ASP B C 1
ATOM 2331 O O . ASP B 1 92 ? 29.047 -13.156 -1.509 1 71 92 ASP B O 1
ATOM 2335 N N . GLN B 1 93 ? 28.703 -12.109 0.423 1 81.94 93 GLN B N 1
ATOM 2336 C CA . GLN B 1 93 ? 28.312 -13.391 0.999 1 81.94 93 GLN B CA 1
ATOM 2337 C C . GLN B 1 93 ? 26.797 -13.461 1.179 1 81.94 93 GLN B C 1
ATOM 2339 O O . GLN B 1 93 ? 26.25 -14.516 1.541 1 81.94 93 GLN B O 1
ATOM 2344 N N . LEU B 1 94 ? 26.172 -12.438 0.682 1 90.19 94 LEU B N 1
ATOM 2345 C CA . LEU B 1 94 ? 24.734 -12.43 0.922 1 90.19 94 LEU B CA 1
ATOM 2346 C C . LEU B 1 94 ? 23.984 -13.117 -0.215 1 90.19 94 LEU B C 1
ATOM 2348 O O . LEU B 1 94 ? 24.297 -12.906 -1.389 1 90.19 94 LEU B O 1
ATOM 2352 N N . SER B 1 95 ? 23.125 -13.984 0.162 1 93.06 95 SER B N 1
ATOM 2353 C CA . SER B 1 95 ? 22.219 -14.594 -0.807 1 93.06 95 SER B CA 1
ATOM 2354 C C . SER B 1 95 ? 21.094 -13.633 -1.203 1 93.06 95 SER B C 1
ATOM 2356 O O . SER B 1 95 ? 20.938 -12.57 -0.589 1 93.06 95 SER B O 1
ATOM 2358 N N . LEU B 1 96 ? 20.391 -13.945 -2.238 1 94.81 96 LEU B N 1
ATOM 2359 C CA . LEU B 1 96 ? 19.219 -13.172 -2.621 1 94.81 96 LEU B CA 1
ATOM 2360 C C . LEU B 1 96 ? 18.219 -13.102 -1.47 1 94.81 96 LEU B C 1
ATOM 2362 O O . LEU B 1 96 ? 17.641 -12.047 -1.205 1 94.81 96 LEU B O 1
ATOM 2366 N N . GLU B 1 97 ? 18.031 -14.25 -0.818 1 96.5 97 GLU B N 1
ATOM 2367 C CA . GLU B 1 97 ? 17.125 -14.297 0.319 1 96.5 97 GLU B CA 1
ATOM 2368 C C . GLU B 1 97 ? 17.547 -13.305 1.403 1 96.5 97 GLU B C 1
ATOM 2370 O O . GLU B 1 97 ? 16.703 -12.617 1.983 1 96.5 97 GLU B O 1
ATOM 2375 N N . ASP B 1 98 ? 18.812 -13.219 1.648 1 95 98 ASP B N 1
ATOM 2376 C CA . ASP B 1 98 ? 19.328 -12.281 2.643 1 95 98 ASP B CA 1
ATOM 2377 C C . ASP B 1 98 ? 19 -10.836 2.256 1 95 98 ASP B C 1
ATOM 2379 O O . ASP B 1 98 ? 18.547 -10.047 3.096 1 95 98 ASP B O 1
ATOM 2383 N N . ARG B 1 99 ? 19.25 -10.523 1.08 1 95.12 99 ARG B N 1
ATOM 2384 C CA . ARG B 1 99 ? 19.016 -9.172 0.592 1 95.12 99 ARG B CA 1
ATOM 2385 C C . ARG B 1 99 ? 17.531 -8.812 0.629 1 95.12 99 ARG B C 1
ATOM 2387 O O . ARG B 1 99 ? 17.172 -7.703 1.026 1 95.12 99 ARG B O 1
ATOM 2394 N N . LEU B 1 100 ? 16.688 -9.797 0.229 1 96.56 100 LEU B N 1
ATOM 2395 C CA . LEU B 1 100 ? 15.242 -9.57 0.261 1 96.56 100 LEU B CA 1
ATOM 2396 C C . LEU B 1 100 ? 14.742 -9.43 1.697 1 96.56 100 LEU B C 1
ATOM 2398 O O . LEU B 1 100 ? 13.805 -8.68 1.965 1 96.56 100 LEU B O 1
ATOM 2402 N N . ARG B 1 101 ? 15.375 -10.125 2.59 1 96.06 101 ARG B N 1
ATOM 2403 C CA . ARG B 1 101 ? 15.023 -10 4.004 1 96.06 101 ARG B CA 1
ATOM 2404 C C . ARG B 1 101 ? 15.32 -8.602 4.523 1 96.06 101 ARG B C 1
ATOM 2406 O O . ARG B 1 101 ? 14.516 -8.031 5.27 1 96.06 101 ARG B O 1
ATOM 2413 N N . VAL B 1 102 ? 16.438 -8.086 4.125 1 94.25 102 VAL B N 1
ATOM 2414 C CA . VAL B 1 102 ? 16.781 -6.727 4.516 1 94.25 102 VAL B CA 1
ATOM 2415 C C . VAL B 1 102 ? 15.766 -5.746 3.936 1 94.25 102 VAL B C 1
ATOM 2417 O O . VAL B 1 102 ? 15.328 -4.824 4.625 1 94.25 102 VAL B O 1
ATOM 2420 N N . LEU B 1 103 ? 15.438 -5.941 2.697 1 94.38 103 LEU B N 1
ATOM 2421 C CA . LEU B 1 103 ? 14.453 -5.098 2.027 1 94.38 103 LEU B CA 1
ATOM 2422 C C . LEU B 1 103 ? 13.102 -5.172 2.732 1 94.38 103 LEU B C 1
ATOM 2424 O O . LEU B 1 103 ? 12.477 -4.145 2.996 1 94.38 103 LEU B O 1
ATOM 2428 N N . LYS B 1 104 ? 12.695 -6.383 3.041 1 95.81 104 LYS B N 1
ATOM 2429 C CA . LYS B 1 104 ? 11.445 -6.602 3.76 1 95.81 104 LYS B CA 1
ATOM 2430 C C . LYS B 1 104 ? 11.438 -5.863 5.094 1 95.81 104 LYS B C 1
ATOM 2432 O O . LYS B 1 104 ? 10.461 -5.195 5.434 1 95.81 104 LYS B O 1
ATOM 2437 N N . ASP B 1 105 ? 12.508 -5.961 5.805 1 94.19 105 ASP B N 1
ATOM 2438 C CA . ASP B 1 105 ? 12.609 -5.328 7.117 1 94.19 105 ASP B CA 1
ATOM 2439 C C . ASP B 1 105 ? 12.562 -3.809 7 1 94.19 105 ASP B C 1
ATOM 2441 O O . ASP B 1 105 ? 12.008 -3.129 7.867 1 94.19 105 ASP B O 1
ATOM 2445 N N . ASP B 1 106 ? 13.18 -3.352 5.984 1 92.75 106 ASP B N 1
ATOM 2446 C CA . ASP B 1 106 ? 13.141 -1.914 5.734 1 92.75 106 ASP B CA 1
ATOM 2447 C C . ASP B 1 106 ? 11.711 -1.437 5.488 1 92.75 106 ASP B C 1
ATOM 2449 O O . ASP B 1 106 ? 11.273 -0.441 6.066 1 92.75 106 ASP B O 1
ATOM 2453 N N . PHE B 1 107 ? 10.961 -2.143 4.68 1 92 107 PHE B N 1
ATOM 2454 C CA . PHE B 1 107 ? 9.578 -1.789 4.387 1 92 107 PHE B CA 1
ATOM 2455 C C . PHE B 1 107 ? 8.719 -1.876 5.641 1 92 107 PHE B C 1
ATOM 2457 O O . PHE B 1 107 ? 7.824 -1.05 5.848 1 92 107 PHE B O 1
ATOM 2464 N N . ALA B 1 108 ? 9.008 -2.855 6.418 1 91.38 108 ALA B N 1
ATOM 2465 C CA . ALA B 1 108 ? 8.242 -3.006 7.656 1 91.38 108 ALA B CA 1
ATOM 2466 C C . ALA B 1 108 ? 8.492 -1.826 8.594 1 91.38 108 ALA B C 1
ATOM 2468 O O . ALA B 1 108 ? 7.555 -1.322 9.227 1 91.38 108 ALA B O 1
ATOM 2469 N N . THR B 1 109 ? 9.719 -1.386 8.625 1 89.81 109 THR B N 1
ATOM 2470 C CA . THR B 1 109 ? 10.125 -0.321 9.539 1 89.81 109 THR B CA 1
ATOM 2471 C C . THR B 1 109 ? 9.453 0.998 9.164 1 89.81 109 THR B C 1
ATOM 2473 O O . THR B 1 109 ? 9.031 1.757 10.039 1 89.81 109 THR B O 1
ATOM 2476 N N . TRP B 1 110 ? 9.312 1.22 7.914 1 89.56 110 TRP B N 1
ATOM 2477 C CA . TRP B 1 110 ? 8.883 2.539 7.469 1 89.56 110 TRP B CA 1
ATOM 2478 C C . TRP B 1 110 ? 7.508 2.469 6.809 1 89.56 110 TRP B C 1
ATOM 2480 O O . TRP B 1 110 ? 7.141 3.348 6.027 1 89.56 110 TRP B O 1
ATOM 2490 N N . TYR B 1 111 ? 6.844 1.448 6.992 1 87.44 111 TYR B N 1
ATOM 2491 C CA . TYR B 1 111 ? 5.578 1.184 6.32 1 87.44 111 TYR B CA 1
ATOM 2492 C C . TYR B 1 111 ? 4.586 2.318 6.559 1 87.44 111 TYR B C 1
ATOM 2494 O O . TYR B 1 111 ? 4.008 2.854 5.609 1 87.44 111 TYR B O 1
ATOM 2502 N N . ASP B 1 112 ? 4.473 2.725 7.801 1 83.81 112 ASP B N 1
ATOM 2503 C CA . ASP B 1 112 ? 3.496 3.752 8.156 1 83.81 112 ASP B CA 1
ATOM 2504 C C . ASP B 1 112 ? 3.865 5.098 7.531 1 83.81 112 ASP B C 1
ATOM 2506 O O . ASP B 1 112 ? 2.998 5.809 7.02 1 83.81 112 ASP B O 1
ATOM 2510 N N . THR B 1 113 ? 5.086 5.367 7.613 1 90.62 113 THR B N 1
ATOM 2511 C CA . THR B 1 113 ? 5.551 6.621 7.035 1 90.62 113 THR B CA 1
ATOM 2512 C C . THR B 1 113 ? 5.336 6.641 5.527 1 90.62 113 THR B C 1
ATOM 2514 O O . THR B 1 113 ? 4.84 7.629 4.977 1 90.62 113 THR B O 1
ATOM 2517 N N . ALA B 1 114 ? 5.664 5.551 4.875 1 89.25 114 ALA B N 1
ATOM 2518 C CA . ALA B 1 114 ? 5.492 5.434 3.428 1 89.25 114 ALA B CA 1
ATOM 2519 C C . ALA B 1 114 ? 4.023 5.594 3.037 1 89.25 114 ALA B C 1
ATOM 2521 O O . ALA B 1 114 ? 3.709 6.219 2.023 1 89.25 114 ALA B O 1
ATOM 2522 N N . ARG B 1 115 ? 3.227 5.07 3.807 1 84 115 ARG B N 1
ATOM 2523 C CA . ARG B 1 115 ? 1.794 5.188 3.559 1 84 115 ARG B CA 1
ATOM 2524 C C . ARG B 1 115 ? 1.34 6.641 3.639 1 84 115 ARG B C 1
ATOM 2526 O O . ARG B 1 115 ? 0.561 7.102 2.801 1 84 115 ARG B O 1
ATOM 2533 N N . GLU B 1 116 ? 1.779 7.305 4.633 1 85.69 116 GLU B N 1
ATOM 2534 C CA . GLU B 1 116 ? 1.408 8.703 4.797 1 85.69 116 GLU B CA 1
ATOM 2535 C C . GLU B 1 116 ? 1.946 9.555 3.648 1 85.69 116 GLU B C 1
ATOM 2537 O O . GLU B 1 116 ? 1.288 10.5 3.209 1 85.69 116 GLU B O 1
ATOM 2542 N N . ILE B 1 117 ? 3.094 9.18 3.281 1 89.19 117 ILE B N 1
ATOM 2543 C CA . ILE B 1 117 ? 3.693 9.867 2.141 1 89.19 117 ILE B CA 1
ATOM 2544 C C . ILE B 1 117 ? 2.838 9.641 0.896 1 89.19 117 ILE B C 1
ATOM 2546 O O . ILE B 1 117 ? 2.549 10.578 0.154 1 89.19 117 ILE B O 1
ATOM 2550 N N . GLU B 1 118 ? 2.445 8.469 0.662 1 84.31 118 GLU B N 1
ATOM 2551 C CA . GLU B 1 118 ? 1.571 8.156 -0.467 1 84.31 118 GLU B CA 1
ATOM 2552 C C . GLU B 1 118 ? 0.268 8.945 -0.388 1 84.31 118 GLU B C 1
ATOM 2554 O O . GLU B 1 118 ? -0.208 9.469 -1.397 1 84.31 118 GLU B O 1
ATOM 2559 N N . VAL B 1 119 ? -0.272 9.031 0.793 1 77.81 119 VAL B N 1
ATOM 2560 C CA . VAL B 1 119 ? -1.5 9.781 1.024 1 77.81 119 VAL B CA 1
ATOM 2561 C C . VAL B 1 119 ? -1.284 11.25 0.659 1 77.81 119 VAL B C 1
ATOM 2563 O O . VAL B 1 119 ? -2.104 11.844 -0.043 1 77.81 119 VAL B O 1
ATOM 2566 N N . ALA B 1 120 ? -0.214 11.82 1.13 1 84.12 120 ALA B N 1
ATOM 2567 C CA . ALA B 1 120 ? 0.103 13.219 0.853 1 84.12 120 ALA B CA 1
ATOM 2568 C C . ALA B 1 120 ? 0.194 13.469 -0.648 1 84.12 120 ALA B C 1
ATOM 2570 O O . ALA B 1 120 ? -0.385 14.43 -1.157 1 84.12 120 ALA B O 1
ATOM 2571 N N . MET B 1 121 ? 0.816 12.562 -1.322 1 86.38 121 MET B N 1
ATOM 2572 C CA . MET B 1 121 ? 1.038 12.711 -2.758 1 86.38 121 MET B CA 1
ATOM 2573 C C . MET B 1 121 ? -0.262 12.523 -3.531 1 86.38 121 MET B C 1
ATOM 2575 O O . MET B 1 121 ? -0.472 13.164 -4.566 1 86.38 121 MET B O 1
ATOM 2579 N N . ARG B 1 122 ? -1.089 11.766 -3.053 1 75.94 122 ARG B N 1
ATOM 2580 C CA . ARG B 1 122 ? -2.361 11.508 -3.719 1 75.94 122 ARG B CA 1
ATOM 2581 C C . ARG B 1 122 ? -3.35 12.641 -3.469 1 75.94 122 ARG B C 1
ATOM 2583 O O . ARG B 1 122 ? -4.133 13 -4.355 1 75.94 122 ARG B O 1
ATOM 2590 N N . THR B 1 123 ? -3.334 13.211 -2.279 1 75.62 123 THR B N 1
ATOM 2591 C CA . THR B 1 123 ? -4.344 14.18 -1.857 1 75.62 123 THR B CA 1
ATOM 2592 C C . THR B 1 123 ? -3.938 15.594 -2.258 1 75.62 123 THR B C 1
ATOM 2594 O O . THR B 1 123 ? -4.789 16.484 -2.385 1 75.62 123 THR B O 1
ATOM 2597 N N . ASN B 1 124 ? -2.672 15.828 -2.348 1 87.06 124 ASN B N 1
ATOM 2598 C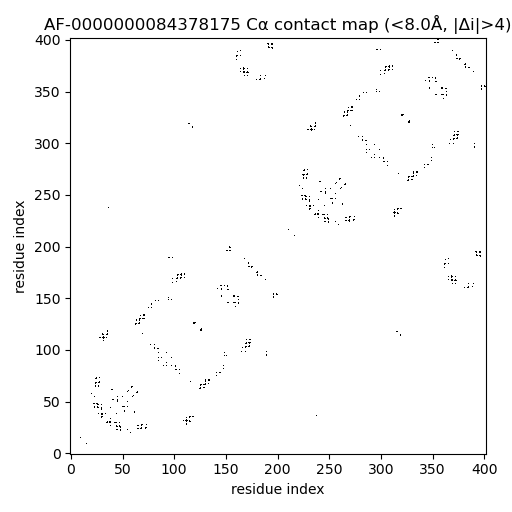 CA . ASN B 1 124 ? -2.154 17.141 -2.691 1 87.06 124 ASN B CA 1
ATOM 2599 C C . ASN B 1 124 ? -1.33 17.109 -3.977 1 87.06 124 ASN B C 1
ATOM 2601 O O . ASN B 1 124 ? -0.165 16.703 -3.961 1 87.06 124 ASN B O 1
ATOM 2605 N N . GLN B 1 125 ? -1.916 17.594 -4.973 1 89.31 125 GLN B N 1
ATOM 2606 C CA . GLN B 1 125 ? -1.3 17.516 -6.293 1 89.31 125 GLN B CA 1
ATOM 2607 C C . GLN B 1 125 ? -0.024 18.344 -6.359 1 89.31 125 GLN B C 1
ATOM 2609 O O . GLN B 1 125 ? 0.912 18 -7.086 1 89.31 125 GLN B O 1
ATOM 2614 N N . GLU B 1 126 ? -0.043 19.422 -5.688 1 93.38 126 GLU B N 1
ATOM 2615 C CA . GLU B 1 126 ? 1.15 20.25 -5.68 1 93.38 126 GLU B CA 1
ATOM 2616 C C . GLU B 1 126 ? 2.346 19.516 -5.094 1 93.38 126 GLU B C 1
ATOM 2618 O O . GLU B 1 126 ? 3.453 19.578 -5.633 1 93.38 126 GLU B O 1
ATOM 2623 N N . ILE B 1 127 ? 2.121 18.828 -4.062 1 94 127 ILE B N 1
ATOM 2624 C CA . ILE B 1 127 ? 3.172 18.016 -3.443 1 94 127 ILE B CA 1
ATOM 2625 C C . ILE B 1 127 ? 3.652 16.953 -4.426 1 94 127 ILE B C 1
ATOM 2627 O O . ILE B 1 127 ? 4.855 16.781 -4.617 1 94 127 ILE B O 1
ATOM 2631 N N . ALA B 1 128 ? 2.73 16.281 -5.004 1 90.94 128 ALA B N 1
ATOM 2632 C CA . ALA B 1 128 ? 3.047 15.211 -5.957 1 90.94 128 ALA B CA 1
ATOM 2633 C C . ALA B 1 128 ? 3.902 15.742 -7.105 1 90.94 128 ALA B C 1
ATOM 2635 O O . ALA B 1 128 ? 4.906 15.133 -7.473 1 90.94 128 ALA B O 1
ATOM 2636 N N . SER B 1 129 ? 3.547 16.844 -7.598 1 93.12 129 SER B N 1
ATOM 2637 C CA . SER B 1 129 ? 4.254 17.438 -8.719 1 93.12 129 SER B CA 1
ATOM 2638 C C . SER B 1 129 ? 5.664 17.859 -8.328 1 93.12 129 SER B C 1
ATOM 2640 O O . SER B 1 129 ? 6.621 17.625 -9.07 1 93.12 129 SER B O 1
ATOM 2642 N N . LEU B 1 130 ? 5.742 18.5 -7.215 1 92.94 130 LEU B N 1
ATOM 2643 C CA . LEU B 1 130 ? 7.047 18.938 -6.727 1 92.94 130 LEU B CA 1
ATOM 2644 C C . LEU B 1 130 ? 7.957 17.734 -6.477 1 92.94 130 LEU B C 1
ATOM 2646 O O . LEU B 1 130 ? 9.133 17.75 -6.855 1 92.94 130 LEU B O 1
ATOM 2650 N N . GLN B 1 131 ? 7.379 16.766 -5.84 1 92.75 131 GLN B N 1
ATOM 2651 C CA . GLN B 1 131 ? 8.148 15.555 -5.578 1 92.75 131 GLN B CA 1
ATOM 2652 C C . GLN B 1 131 ? 8.578 14.883 -6.879 1 92.75 131 GLN B C 1
ATOM 2654 O O . GLN B 1 131 ? 9.688 14.359 -6.977 1 92.75 131 GLN B O 1
ATOM 2659 N N . GLU B 1 132 ? 7.754 14.805 -7.852 1 88.12 132 GLU B N 1
ATOM 2660 C CA . GLU B 1 132 ? 8.086 14.234 -9.156 1 88.12 132 GLU B CA 1
ATOM 2661 C C . GLU B 1 132 ? 9.273 14.953 -9.781 1 88.12 132 GLU B C 1
ATOM 2663 O O . GLU B 1 132 ? 10.141 14.32 -10.391 1 88.12 132 GLU B O 1
ATOM 2668 N N . GLN B 1 133 ? 9.258 16.219 -9.695 1 90.06 133 GLN B N 1
ATOM 2669 C CA . GLN B 1 133 ? 10.367 17.016 -10.219 1 90.06 133 GLN B CA 1
ATOM 2670 C C . GLN B 1 133 ? 11.672 16.688 -9.5 1 90.06 133 GLN B C 1
ATOM 2672 O O . GLN B 1 133 ? 12.711 16.516 -10.141 1 90.06 133 GLN B O 1
ATOM 2677 N N . LEU B 1 134 ? 11.57 16.578 -8.242 1 89.06 134 LEU B N 1
ATOM 2678 C CA . LEU B 1 134 ? 12.75 16.266 -7.438 1 89.06 134 LEU B CA 1
ATOM 2679 C C . LEU B 1 134 ? 13.25 14.859 -7.75 1 89.06 134 LEU B C 1
ATOM 2681 O O . LEU B 1 134 ? 14.461 14.633 -7.836 1 89.06 134 LEU B O 1
ATOM 2685 N N . SER B 1 135 ? 12.234 13.945 -7.879 1 85.62 135 SER B N 1
ATOM 2686 C CA . SER B 1 135 ? 12.562 12.547 -8.117 1 85.62 135 SER B CA 1
ATOM 2687 C C . SER B 1 135 ? 13.148 12.344 -9.516 1 85.62 135 SER B C 1
ATOM 2689 O O . SER B 1 135 ? 14.039 11.516 -9.703 1 85.62 135 SER B O 1
ATOM 2691 N N . ALA B 1 136 ? 12.539 12.93 -10.516 1 80.94 136 ALA B N 1
ATOM 2692 C CA . ALA B 1 136 ? 13 12.805 -11.898 1 80.94 136 ALA B CA 1
ATOM 2693 C C . ALA B 1 136 ? 14.5 13.102 -12 1 80.94 136 ALA B C 1
ATOM 2695 O O . ALA B 1 136 ? 15.211 12.461 -12.773 1 80.94 136 ALA B O 1
ATOM 2696 N N . GLN B 1 137 ? 14.891 13.797 -11.203 1 70.88 137 GLN B N 1
ATOM 2697 C CA . GLN B 1 137 ? 16.297 14.188 -11.227 1 70.88 137 GLN B CA 1
ATOM 2698 C C . GLN B 1 137 ? 17.172 13.094 -10.625 1 70.88 137 GLN B C 1
ATOM 2700 O O . GLN B 1 137 ? 18.312 12.906 -11.055 1 70.88 137 GLN B O 1
ATOM 2705 N N . GLN B 1 138 ? 16.5 12.32 -9.734 1 78.75 138 GLN B N 1
ATOM 2706 C CA . GLN B 1 138 ? 17.328 11.359 -9 1 78.75 138 GLN B CA 1
ATOM 2707 C C . GLN B 1 138 ? 16.906 9.93 -9.312 1 78.75 138 GLN B C 1
ATOM 2709 O O . GLN B 1 138 ? 17.609 8.977 -8.938 1 78.75 138 GLN B O 1
ATOM 2714 N N . HIS B 1 139 ? 15.805 9.75 -10.078 1 76.62 139 HIS B N 1
ATOM 2715 C CA . HIS B 1 139 ? 15.211 8.438 -10.281 1 76.62 139 HIS B CA 1
ATOM 2716 C C . HIS B 1 139 ? 16.219 7.457 -10.867 1 76.62 139 HIS B C 1
ATOM 2718 O O . HIS B 1 139 ? 16.344 6.32 -10.398 1 76.62 139 HIS B O 1
ATOM 2724 N N . GLU B 1 140 ? 16.922 7.934 -11.797 1 79.44 140 GLU B N 1
ATOM 2725 C CA . GLU B 1 140 ? 17.891 7.074 -12.461 1 79.44 140 GLU B CA 1
ATOM 2726 C C . GLU B 1 140 ? 18.984 6.633 -11.484 1 79.44 140 GLU B C 1
ATOM 2728 O O . GLU B 1 140 ? 19.375 5.465 -11.477 1 79.44 140 GLU B O 1
ATOM 2733 N N . GLN B 1 141 ? 19.422 7.535 -10.734 1 80.38 141 GLN B N 1
ATOM 2734 C CA . GLN B 1 141 ? 20.469 7.215 -9.766 1 80.38 141 GLN B CA 1
ATOM 2735 C C . GLN B 1 141 ? 19.969 6.211 -8.734 1 80.38 141 GLN B C 1
ATOM 2737 O O . GLN B 1 141 ? 20.703 5.293 -8.352 1 80.38 141 GLN B O 1
ATOM 2742 N N . MET B 1 142 ? 18.812 6.379 -8.305 1 83.06 142 MET B N 1
ATOM 2743 C CA . MET B 1 142 ? 18.234 5.461 -7.336 1 83.06 142 MET B CA 1
ATOM 2744 C C . MET B 1 142 ? 18.078 4.062 -7.926 1 83.06 142 MET B C 1
ATOM 2746 O O . MET B 1 142 ? 18.422 3.07 -7.273 1 83.06 142 MET B O 1
ATOM 2750 N N . SER B 1 143 ? 17.656 4.047 -9.148 1 83.94 143 SER B N 1
ATOM 2751 C CA . SER B 1 143 ? 17.5 2.773 -9.844 1 83.94 143 SER B CA 1
ATOM 2752 C C . SER B 1 143 ? 18.828 2.061 -10.008 1 83.94 143 SER B C 1
ATOM 2754 O O . SER B 1 143 ? 18.922 0.851 -9.789 1 83.94 143 SER B O 1
ATOM 2756 N N . CYS B 1 144 ? 19.828 2.807 -10.344 1 86.94 144 CYS B N 1
ATOM 2757 C CA . CYS B 1 144 ? 21.172 2.246 -10.531 1 86.94 144 CYS B CA 1
ATOM 2758 C C . CYS B 1 144 ? 21.703 1.672 -9.227 1 86.94 144 CYS B C 1
ATOM 2760 O O . CYS B 1 144 ? 22.328 0.608 -9.219 1 86.94 144 CYS B O 1
ATOM 2762 N N . GLU B 1 145 ? 21.391 2.314 -8.188 1 88 145 GLU B N 1
ATOM 2763 C CA . GLU B 1 145 ? 21.875 1.857 -6.891 1 88 145 GLU B CA 1
ATOM 2764 C C . GLU B 1 145 ? 21.188 0.559 -6.477 1 88 145 GLU B C 1
ATOM 2766 O O . GLU B 1 145 ? 21.844 -0.379 -6.02 1 88 145 GLU B O 1
ATOM 2771 N N . TYR B 1 146 ? 19.938 0.484 -6.68 1 89.31 146 TYR B N 1
ATOM 2772 C CA . TYR B 1 146 ? 19.219 -0.748 -6.352 1 89.31 146 TYR B CA 1
ATOM 2773 C C . TYR B 1 146 ? 19.734 -1.91 -7.199 1 89.31 146 TYR B C 1
ATOM 2775 O O . TYR B 1 146 ? 19.859 -3.035 -6.707 1 89.31 146 TYR B O 1
ATOM 2783 N N . GLU B 1 147 ? 20 -1.646 -8.414 1 90.75 147 GLU B N 1
ATOM 2784 C CA . GLU B 1 147 ? 20.516 -2.672 -9.312 1 90.75 147 GLU B CA 1
ATOM 2785 C C . GLU B 1 147 ? 21.844 -3.23 -8.805 1 90.75 147 GLU B C 1
ATOM 2787 O O . GLU B 1 147 ? 22.109 -4.426 -8.938 1 90.75 147 GLU B O 1
ATOM 2792 N N . GLN B 1 148 ? 22.609 -2.354 -8.25 1 89 148 GLN B N 1
ATOM 2793 C CA . GLN B 1 148 ? 23.891 -2.779 -7.711 1 89 148 GLN B CA 1
ATOM 2794 C C . GLN B 1 148 ? 23.719 -3.594 -6.434 1 89 148 GLN B C 1
ATOM 2796 O O . GLN B 1 148 ? 24.5 -4.508 -6.16 1 89 148 GLN B O 1
ATOM 2801 N N . LEU B 1 149 ? 22.719 -3.324 -5.707 1 90.94 149 LEU B N 1
ATOM 2802 C CA . LEU B 1 149 ? 22.484 -3.963 -4.414 1 90.94 149 LEU B CA 1
ATOM 2803 C C . LEU B 1 149 ? 21.781 -5.301 -4.586 1 90.94 149 LEU B C 1
ATOM 2805 O O . LEU B 1 149 ? 21.797 -6.141 -3.686 1 90.94 149 LEU B O 1
ATOM 2809 N N . LEU B 1 150 ? 21.125 -5.473 -5.723 1 93.38 150 LEU B N 1
ATOM 2810 C CA . LEU B 1 150 ? 20.453 -6.723 -6.074 1 93.38 150 LEU B CA 1
ATOM 2811 C C . LEU B 1 150 ? 20.984 -7.273 -7.391 1 93.38 150 LEU B C 1
ATOM 2813 O O . LEU B 1 150 ? 20.25 -7.367 -8.375 1 93.38 150 LEU B O 1
ATOM 2817 N N . PRO B 1 151 ? 22.219 -7.664 -7.332 1 92.31 151 PRO B N 1
ATOM 2818 C CA . PRO B 1 151 ? 22.906 -8.047 -8.57 1 92.31 151 PRO B CA 1
ATOM 2819 C C . PRO B 1 151 ? 22.281 -9.273 -9.234 1 92.31 151 PRO B C 1
ATOM 2821 O O . PRO B 1 151 ? 22.469 -9.484 -10.438 1 92.31 151 PRO B O 1
ATOM 2824 N N . GLU B 1 152 ? 21.562 -10.078 -8.555 1 93.69 152 GLU B N 1
ATOM 2825 C CA . GLU B 1 152 ? 20.938 -11.289 -9.094 1 93.69 152 GLU B CA 1
ATOM 2826 C C . GLU B 1 152 ? 19.953 -10.945 -10.211 1 93.69 152 GLU B C 1
ATOM 2828 O O . GLU B 1 152 ? 19.734 -11.758 -11.109 1 93.69 152 GLU B O 1
ATOM 2833 N N . PHE B 1 153 ? 19.422 -9.719 -10.148 1 95.38 153 PHE B N 1
ATOM 2834 C CA . PHE B 1 153 ? 18.391 -9.344 -11.109 1 95.38 153 PHE B CA 1
ATOM 2835 C C . PHE B 1 153 ? 19.016 -8.938 -12.438 1 95.38 153 PHE B C 1
ATOM 2837 O O . PHE B 1 153 ? 18.312 -8.797 -13.445 1 95.38 153 PHE B O 1
ATOM 2844 N N . ALA B 1 154 ? 20.328 -8.789 -12.5 1 93.56 154 ALA B N 1
ATOM 2845 C CA . ALA B 1 154 ? 21.031 -8.32 -13.688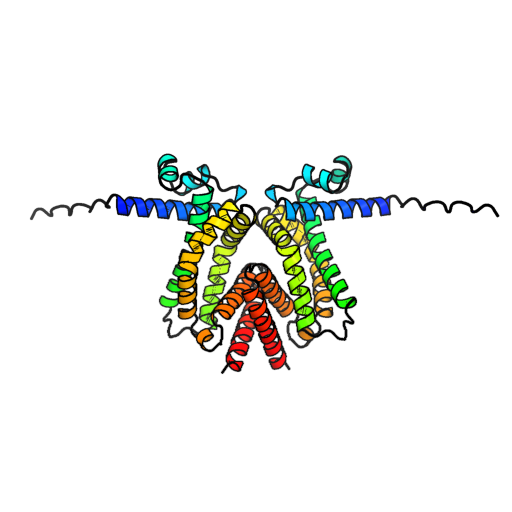 1 93.56 154 ALA B CA 1
ATOM 2846 C C . ALA B 1 154 ? 20.891 -9.32 -14.836 1 93.56 154 ALA B C 1
ATOM 2848 O O . ALA B 1 154 ? 21.078 -8.969 -16 1 93.56 154 ALA B O 1
ATOM 2849 N N . VAL B 1 155 ? 20.609 -10.57 -14.555 1 94.31 155 VAL B N 1
ATOM 2850 C CA . VAL B 1 155 ? 20.484 -11.617 -15.562 1 94.31 155 VAL B CA 1
ATOM 2851 C C . VAL B 1 155 ? 19.219 -11.383 -16.391 1 94.31 155 VAL B C 1
ATOM 2853 O O . VAL B 1 155 ? 19.094 -11.914 -17.5 1 94.31 155 VAL B O 1
ATOM 2856 N N . LEU B 1 156 ? 18.312 -10.617 -15.914 1 94.94 156 LEU B N 1
ATOM 2857 C CA . LEU B 1 156 ? 17.016 -10.414 -16.578 1 94.94 156 LEU B CA 1
ATOM 2858 C C . LEU B 1 156 ? 17.109 -9.312 -17.609 1 94.94 156 LEU B C 1
ATOM 2860 O O . LEU B 1 156 ? 17.984 -8.438 -17.531 1 94.94 156 LEU B O 1
ATOM 2864 N N . GLU B 1 157 ? 16.203 -9.312 -18.547 1 91.69 157 GLU B N 1
ATOM 2865 C CA . GLU B 1 157 ? 16.141 -8.281 -19.578 1 91.69 157 GLU B CA 1
ATOM 2866 C C . GLU B 1 157 ? 15.828 -6.914 -18.969 1 91.69 157 GLU B C 1
ATOM 2868 O O . GLU B 1 157 ? 16.359 -5.895 -19.406 1 91.69 157 GLU B O 1
ATOM 2873 N N . ASN B 1 158 ? 15 -6.941 -17.922 1 92.12 158 ASN B N 1
ATOM 2874 C CA . ASN B 1 158 ? 14.602 -5.707 -17.25 1 92.12 158 ASN B CA 1
ATOM 2875 C C . ASN B 1 158 ? 14.766 -5.812 -15.742 1 92.12 158 ASN B C 1
ATOM 2877 O O . ASN B 1 158 ? 13.781 -5.93 -15.016 1 92.12 158 ASN B O 1
ATOM 2881 N N . PRO B 1 159 ? 15.945 -5.605 -15.273 1 94.62 159 PRO B N 1
ATOM 2882 C CA . PRO B 1 159 ? 16.203 -5.75 -13.836 1 94.62 159 PRO B CA 1
ATOM 2883 C C . PRO B 1 159 ? 15.398 -4.762 -12.992 1 94.62 159 PRO B C 1
ATOM 2885 O O . PRO B 1 159 ? 15.008 -5.078 -11.867 1 94.62 159 PRO B O 1
ATOM 2888 N N . ARG B 1 160 ? 15.141 -3.615 -13.523 1 91.12 160 ARG B N 1
ATOM 2889 C CA . ARG B 1 160 ? 14.43 -2.582 -12.781 1 91.12 160 ARG B CA 1
ATOM 2890 C C . ARG B 1 160 ? 12.992 -2.998 -12.508 1 91.12 160 ARG B C 1
ATOM 2892 O O . ARG B 1 160 ? 12.43 -2.674 -11.461 1 91.12 160 ARG B O 1
ATOM 2899 N N . ASP B 1 161 ? 12.398 -3.688 -13.43 1 94.06 161 ASP B N 1
ATOM 2900 C CA . ASP B 1 161 ? 11.047 -4.191 -13.219 1 94.06 161 ASP B CA 1
ATOM 2901 C C . ASP B 1 161 ? 11.008 -5.195 -12.07 1 94.06 161 ASP B C 1
ATOM 2903 O O . ASP B 1 161 ? 10.078 -5.184 -11.25 1 94.06 161 ASP B O 1
ATOM 2907 N N . MET B 1 162 ? 12.016 -5.988 -12.039 1 95.56 162 MET B N 1
ATOM 2908 C CA . MET B 1 162 ? 12.07 -6.988 -10.977 1 95.56 162 MET B CA 1
ATOM 2909 C C . MET B 1 162 ? 12.297 -6.324 -9.625 1 95.56 162 MET B C 1
ATOM 2911 O O . MET B 1 162 ? 11.758 -6.773 -8.609 1 95.56 162 MET B O 1
ATOM 2915 N N . ILE B 1 163 ? 13.078 -5.332 -9.609 1 94.44 163 ILE B N 1
ATOM 2916 C CA . ILE B 1 163 ? 13.273 -4.566 -8.383 1 94.44 163 ILE B CA 1
ATOM 2917 C C . ILE B 1 163 ? 11.938 -4 -7.91 1 94.44 163 ILE B C 1
ATOM 2919 O O . ILE B 1 163 ? 11.594 -4.109 -6.73 1 94.44 163 ILE B O 1
ATOM 2923 N N . GLY B 1 164 ? 11.141 -3.414 -8.781 1 93.19 164 GLY B N 1
ATOM 2924 C CA . GLY B 1 164 ? 9.812 -2.928 -8.461 1 93.19 164 GLY B CA 1
ATOM 2925 C C . GLY B 1 164 ? 8.898 -4.012 -7.922 1 93.19 164 GLY B C 1
ATOM 2926 O O . GLY B 1 164 ? 8.211 -3.809 -6.914 1 93.19 164 GLY B O 1
ATOM 2927 N N . ILE B 1 165 ? 8.953 -5.121 -8.594 1 96.88 165 ILE B N 1
ATOM 2928 C CA . ILE B 1 165 ? 8.109 -6.246 -8.203 1 96.88 165 ILE B CA 1
ATOM 2929 C C . ILE B 1 165 ? 8.508 -6.738 -6.816 1 96.88 165 ILE B C 1
ATOM 2931 O O . ILE B 1 165 ? 7.648 -7.016 -5.977 1 96.88 165 ILE B O 1
ATOM 2935 N N . ALA B 1 166 ? 9.812 -6.855 -6.613 1 96.75 166 ALA B N 1
ATOM 2936 C CA . ALA B 1 166 ? 10.289 -7.223 -5.285 1 96.75 166 ALA B CA 1
ATOM 2937 C C . ALA B 1 166 ? 9.797 -6.234 -4.23 1 96.75 166 ALA B C 1
ATOM 2939 O O . ALA B 1 166 ? 9.383 -6.637 -3.139 1 96.75 166 ALA B O 1
ATOM 2940 N N . CYS B 1 167 ? 9.773 -4.984 -4.57 1 93.69 167 CYS B N 1
ATOM 2941 C CA . CYS B 1 167 ? 9.297 -3.959 -3.654 1 93.69 167 CYS B CA 1
ATOM 2942 C C . CYS B 1 167 ? 7.801 -4.117 -3.395 1 93.69 167 CYS B C 1
ATOM 2944 O O . CYS B 1 167 ? 7.344 -3.959 -2.26 1 93.69 167 CYS B O 1
ATOM 2946 N N . TYR B 1 168 ? 7.008 -4.477 -4.453 1 93.56 168 TYR B N 1
ATOM 2947 C CA . TYR B 1 168 ? 5.59 -4.754 -4.242 1 93.56 168 TYR B CA 1
ATOM 2948 C C . TYR B 1 168 ? 5.398 -5.836 -3.186 1 93.56 168 TYR B C 1
ATOM 2950 O O . TYR B 1 168 ? 4.578 -5.68 -2.275 1 93.56 168 TYR B O 1
ATOM 2958 N N . LEU B 1 169 ? 6.152 -6.816 -3.33 1 97.31 169 LEU B N 1
ATOM 2959 C CA . LEU B 1 169 ? 6.008 -7.984 -2.469 1 97.31 169 LEU B CA 1
ATOM 2960 C C . LEU B 1 169 ? 6.402 -7.652 -1.033 1 97.31 169 LEU B C 1
ATOM 2962 O O . LEU B 1 169 ? 5.66 -7.957 -0.096 1 97.31 169 LEU B O 1
ATOM 2966 N N . MET B 1 170 ? 7.504 -6.988 -0.882 1 96.19 170 MET B N 1
ATOM 2967 C CA . MET B 1 170 ? 7.98 -6.668 0.46 1 96.19 170 MET B CA 1
ATOM 2968 C C . ME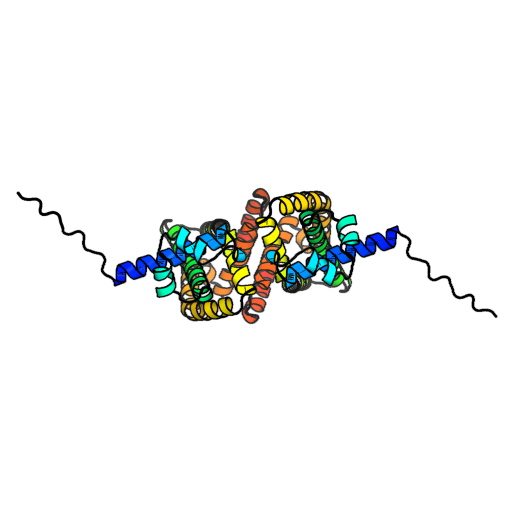T B 1 170 ? 7.055 -5.664 1.142 1 96.19 170 MET B C 1
ATOM 2970 O O . MET B 1 170 ? 6.781 -5.777 2.338 1 96.19 170 MET B O 1
ATOM 2974 N N . ARG B 1 171 ? 6.637 -4.758 0.375 1 90.94 171 ARG B N 1
ATOM 2975 C CA . ARG B 1 171 ? 5.656 -3.812 0.905 1 90.94 171 ARG B CA 1
ATOM 2976 C C . ARG B 1 171 ? 4.379 -4.527 1.325 1 90.94 171 ARG B C 1
ATOM 2978 O O . ARG B 1 171 ? 3.799 -4.215 2.369 1 90.94 171 ARG B O 1
ATOM 2985 N N . GLY B 1 172 ? 3.914 -5.41 0.466 1 92.06 172 GLY B N 1
ATOM 2986 C CA . GLY B 1 172 ? 2.746 -6.203 0.82 1 92.06 172 GLY B CA 1
ATOM 2987 C C . GLY B 1 172 ? 2.928 -6.988 2.105 1 92.06 172 GLY B C 1
ATOM 2988 O O . GLY B 1 172 ? 2.031 -7.02 2.951 1 92.06 172 GLY B O 1
ATOM 2989 N N . LEU B 1 173 ? 4.035 -7.598 2.258 1 94.81 173 LEU B N 1
ATOM 2990 C CA . LEU B 1 173 ? 4.34 -8.359 3.463 1 94.81 173 LEU B CA 1
ATOM 2991 C C . LEU B 1 173 ? 4.32 -7.461 4.695 1 94.81 173 LEU B C 1
ATOM 2993 O O . LEU B 1 173 ? 3.844 -7.867 5.758 1 94.81 173 LEU B O 1
ATOM 2997 N N . ALA B 1 174 ? 4.766 -6.281 4.512 1 90.5 174 ALA B N 1
ATOM 2998 C CA . ALA B 1 174 ? 4.828 -5.324 5.617 1 90.5 174 ALA B CA 1
ATOM 2999 C C . ALA B 1 174 ? 3.428 -4.945 6.09 1 90.5 174 ALA 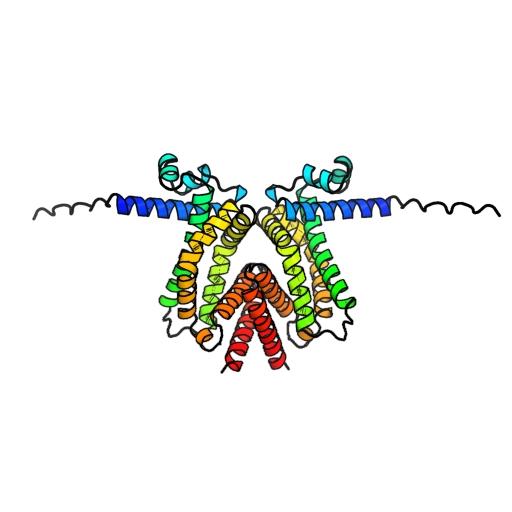B C 1
ATOM 3001 O O . ALA B 1 174 ? 3.246 -4.523 7.234 1 90.5 174 ALA B O 1
ATOM 3002 N N . SER B 1 175 ? 2.512 -5.07 5.195 1 84.25 175 SER B N 1
ATOM 3003 C CA . SER B 1 175 ? 1.146 -4.684 5.531 1 84.25 175 SER B CA 1
ATOM 3004 C C . SER B 1 175 ? 0.432 -5.785 6.305 1 84.25 175 SER B C 1
ATOM 3006 O O . SER B 1 175 ? -0.633 -5.555 6.883 1 84.25 175 SER B O 1
ATOM 3008 N N . ASP B 1 176 ? 0.999 -6.984 6.273 1 82.94 176 ASP B N 1
ATOM 3009 C CA . ASP B 1 176 ? 0.374 -8.125 6.934 1 82.94 176 ASP B CA 1
ATOM 3010 C C . ASP B 1 176 ? 0.604 -8.078 8.445 1 82.94 176 ASP B C 1
ATOM 3012 O O . ASP B 1 176 ? 1.734 -7.891 8.898 1 82.94 176 ASP B O 1
ATOM 3016 N N . ARG B 1 177 ? -0.424 -8.305 9.195 1 76.69 177 ARG B N 1
ATOM 3017 C CA . ARG B 1 177 ? -0.33 -8.219 10.648 1 76.69 177 ARG B CA 1
ATOM 3018 C C . ARG B 1 177 ? -0.017 -9.586 11.25 1 76.69 177 ARG B C 1
ATOM 3020 O O . ARG B 1 177 ? 0.42 -9.672 12.406 1 76.69 177 ARG B O 1
ATOM 3027 N N . ASP B 1 178 ? -0.321 -10.617 10.492 1 83.81 178 ASP B N 1
ATOM 3028 C CA . ASP B 1 178 ? -0.067 -11.977 10.969 1 83.81 178 ASP B CA 1
ATOM 3029 C C . ASP B 1 178 ? 1.352 -12.422 10.625 1 83.81 178 ASP B C 1
ATOM 3031 O O . ASP B 1 178 ? 1.65 -12.719 9.461 1 83.81 178 ASP B O 1
ATOM 3035 N N . GLN B 1 179 ? 2.154 -12.562 11.641 1 87.56 179 GLN B N 1
ATOM 3036 C CA . GLN B 1 179 ? 3.568 -12.867 11.438 1 87.56 179 GLN B CA 1
ATOM 3037 C C . GLN B 1 179 ? 3.756 -14.266 10.875 1 87.56 179 GLN B C 1
ATOM 3039 O O . GLN B 1 179 ? 4.727 -14.531 10.164 1 87.56 179 GLN B O 1
ATOM 3044 N N . GLY B 1 180 ? 2.9 -15.18 11.258 1 89.62 180 GLY B N 1
ATOM 3045 C CA . GLY B 1 180 ? 2.943 -16.5 10.641 1 89.62 180 GLY B CA 1
ATOM 3046 C C . GLY B 1 180 ? 2.705 -16.469 9.141 1 89.62 180 GLY B C 1
ATOM 3047 O O . GLY B 1 180 ? 3.438 -17.094 8.375 1 89.62 180 GLY B O 1
ATOM 3048 N N . ASN B 1 181 ? 1.762 -15.711 8.75 1 89.62 181 ASN B N 1
ATOM 3049 C CA . ASN B 1 181 ? 1.502 -15.5 7.328 1 89.62 181 ASN B CA 1
ATOM 3050 C C . ASN B 1 181 ? 2.691 -14.844 6.633 1 89.62 181 ASN B C 1
ATOM 3052 O O . ASN B 1 181 ? 3.086 -15.258 5.543 1 89.62 181 ASN B O 1
ATOM 3056 N N . VAL B 1 182 ? 3.248 -13.859 7.348 1 94.69 182 VAL B N 1
ATOM 3057 C CA . VAL B 1 182 ? 4.348 -13.109 6.762 1 94.69 182 VAL B CA 1
ATOM 3058 C C . VAL B 1 182 ? 5.52 -14.039 6.469 1 94.69 182 VAL B C 1
ATOM 3060 O O . VAL B 1 182 ? 6.109 -13.992 5.387 1 94.69 182 VAL B O 1
ATOM 3063 N N . ALA B 1 183 ? 5.867 -14.883 7.445 1 95.81 183 ALA B N 1
ATOM 3064 C CA . ALA B 1 183 ? 6.996 -15.789 7.281 1 95.81 183 ALA B CA 1
ATOM 3065 C C . ALA B 1 183 ? 6.766 -16.75 6.117 1 95.81 183 ALA B C 1
ATOM 3067 O O . ALA B 1 183 ? 7.633 -16.922 5.258 1 95.81 183 ALA B O 1
ATOM 3068 N N . ARG B 1 184 ? 5.621 -17.344 6.051 1 95.75 184 ARG B N 1
ATOM 3069 C CA . ARG B 1 184 ? 5.293 -18.312 5 1 95.75 184 ARG B CA 1
ATOM 3070 C C . ARG B 1 184 ? 5.27 -17.641 3.633 1 95.75 184 ARG B C 1
ATOM 3072 O O . ARG B 1 184 ? 5.816 -18.172 2.664 1 95.75 184 ARG B O 1
ATOM 3079 N N . ARG B 1 185 ? 4.688 -16.516 3.596 1 97.12 185 ARG B N 1
ATOM 3080 C CA . ARG B 1 185 ? 4.562 -15.789 2.332 1 97.12 185 ARG B CA 1
ATOM 3081 C C . ARG B 1 185 ? 5.918 -15.273 1.858 1 97.12 185 ARG B C 1
ATOM 3083 O O . ARG B 1 185 ? 6.184 -15.219 0.656 1 97.12 185 ARG B O 1
ATOM 3090 N N . PHE B 1 186 ? 6.73 -14.867 2.807 1 98.19 186 PHE B N 1
ATOM 3091 C CA . PHE B 1 186 ? 8.07 -14.438 2.426 1 98.19 186 PHE B CA 1
ATOM 3092 C C . PHE B 1 186 ? 8.836 -15.562 1.746 1 98.19 186 PHE B C 1
ATOM 3094 O O . PHE B 1 186 ? 9.453 -15.367 0.7 1 98.19 186 PHE B O 1
ATOM 3101 N N . ASP B 1 187 ? 8.766 -16.734 2.348 1 96.94 187 ASP B N 1
ATOM 3102 C CA . ASP B 1 187 ? 9.445 -17.891 1.772 1 96.94 187 ASP B CA 1
ATOM 3103 C C . ASP B 1 187 ? 8.938 -18.172 0.36 1 96.94 187 ASP B C 1
ATOM 3105 O O . ASP B 1 187 ? 9.727 -18.453 -0.543 1 96.94 187 ASP B O 1
ATOM 3109 N N . ALA B 1 188 ? 7.668 -18.094 0.211 1 96.44 188 ALA B N 1
ATOM 3110 C CA . ALA B 1 188 ? 7.066 -18.328 -1.102 1 96.44 188 ALA B CA 1
ATOM 3111 C C . ALA B 1 188 ? 7.512 -17.266 -2.1 1 96.44 188 ALA B C 1
ATOM 3113 O O . ALA B 1 188 ? 7.785 -17.578 -3.264 1 96.44 188 ALA B O 1
ATOM 3114 N N . CYS B 1 189 ? 7.574 -15.977 -1.678 1 97.94 189 CYS B N 1
ATOM 3115 C CA . CYS B 1 189 ? 8.031 -14.891 -2.531 1 97.94 189 CYS B CA 1
ATOM 3116 C C . CYS B 1 189 ? 9.461 -15.117 -3 1 97.94 189 CYS B C 1
ATOM 3118 O O . CYS B 1 189 ? 9.766 -14.953 -4.18 1 97.94 189 CYS B O 1
ATOM 3120 N N . VAL B 1 190 ? 10.281 -15.539 -2.053 1 97.56 190 VAL B N 1
ATOM 3121 C CA . VAL B 1 190 ? 11.68 -15.805 -2.377 1 97.56 190 VAL B CA 1
ATOM 3122 C C . VAL B 1 190 ? 11.773 -16.938 -3.4 1 97.56 190 VAL B C 1
ATOM 3124 O O . VAL B 1 190 ? 12.492 -16.812 -4.398 1 97.56 190 VAL B O 1
ATOM 3127 N N . ALA B 1 191 ? 11.055 -17.984 -3.186 1 96 191 ALA B N 1
ATOM 3128 C CA . ALA B 1 191 ? 11.055 -19.125 -4.09 1 96 191 ALA B CA 1
ATOM 3129 C C . ALA B 1 191 ? 10.57 -18.734 -5.48 1 96 191 ALA B C 1
ATOM 3131 O O . ALA B 1 191 ? 11.117 -19.188 -6.492 1 96 191 ALA B O 1
ATOM 3132 N N . MET B 1 192 ? 9.578 -17.906 -5.477 1 96.19 192 MET B N 1
ATOM 3133 C CA . MET B 1 192 ? 9.008 -17.453 -6.742 1 96.19 192 MET B CA 1
ATOM 3134 C C . MET B 1 192 ? 10.031 -16.625 -7.531 1 96.19 192 MET B C 1
ATOM 3136 O O . MET B 1 192 ? 10.211 -16.844 -8.727 1 96.19 192 MET B O 1
ATOM 3140 N N . ILE B 1 193 ? 10.656 -15.734 -6.855 1 97.12 193 ILE B N 1
ATOM 3141 C CA . ILE B 1 193 ? 11.641 -14.875 -7.5 1 97.12 193 ILE B CA 1
ATOM 3142 C C . ILE B 1 193 ? 12.828 -15.711 -7.98 1 97.12 193 ILE B C 1
ATOM 3144 O O . ILE B 1 193 ? 13.273 -15.578 -9.125 1 97.12 193 ILE B O 1
ATOM 3148 N N . GLN B 1 194 ? 13.281 -16.578 -7.094 1 95.25 194 GLN B N 1
ATOM 3149 C CA . GLN B 1 194 ? 14.391 -17.453 -7.461 1 95.25 194 GLN B CA 1
ATOM 3150 C C . GLN B 1 194 ? 14.039 -18.312 -8.672 1 95.25 194 GLN B C 1
ATOM 3152 O O . GLN B 1 194 ? 14.859 -18.484 -9.578 1 95.25 194 GLN B O 1
ATOM 3157 N N . GLY B 1 195 ? 12.836 -18.891 -8.641 1 94.06 195 GLY B N 1
ATOM 3158 C CA . GLY B 1 195 ? 12.406 -19.688 -9.773 1 94.06 195 GLY B CA 1
ATOM 3159 C C . GLY B 1 195 ? 12.367 -18.906 -11.078 1 94.06 195 GLY B C 1
ATOM 3160 O O . GLY B 1 195 ? 12.727 -19.438 -12.133 1 94.06 195 GLY B O 1
ATOM 3161 N N . TYR B 1 196 ? 11.922 -17.719 -10.977 1 94.62 196 TYR B N 1
ATOM 3162 C CA . TYR B 1 196 ? 11.867 -16.844 -12.148 1 94.62 196 TYR B CA 1
ATOM 3163 C C . TYR B 1 196 ? 13.258 -16.562 -12.688 1 94.62 196 TYR B C 1
ATOM 3165 O O . TYR B 1 196 ? 13.477 -16.594 -13.906 1 94.62 196 TYR B O 1
ATOM 3173 N N . LEU B 1 197 ? 14.203 -16.344 -11.797 1 94.81 197 LEU B N 1
ATOM 3174 C CA . LEU B 1 197 ? 15.586 -16.078 -12.18 1 94.81 197 LEU B CA 1
ATOM 3175 C C . LEU B 1 197 ? 16.219 -17.312 -12.812 1 94.81 197 LEU B C 1
ATOM 3177 O O . LEU B 1 197 ? 16.984 -17.203 -13.773 1 94.81 197 LEU B O 1
ATOM 3181 N N . ASP B 1 198 ? 15.883 -18.438 -12.273 1 92.62 198 ASP B N 1
ATOM 3182 C CA . ASP B 1 198 ? 16.453 -19.703 -12.758 1 92.62 198 ASP B CA 1
ATOM 3183 C C . ASP B 1 198 ? 16.016 -19.984 -14.195 1 92.62 198 ASP B C 1
ATOM 3185 O O . ASP B 1 198 ? 16.734 -20.609 -14.961 1 92.62 198 ASP B O 1
ATOM 3189 N N . ARG B 1 199 ? 14.883 -19.531 -14.562 1 89.12 199 ARG B N 1
ATOM 3190 C CA . ARG B 1 199 ? 14.352 -19.766 -15.898 1 89.12 199 ARG B CA 1
ATOM 3191 C C . ARG B 1 199 ? 14.945 -18.797 -16.906 1 89.12 199 ARG B C 1
ATOM 3193 O O . ARG B 1 199 ? 14.867 -19.016 -18.109 1 89.12 199 ARG B O 1
ATOM 3200 N N . ALA B 1 200 ? 15.383 -17.672 -16.391 1 84.25 200 ALA B N 1
ATOM 3201 C CA . ALA B 1 200 ? 15.992 -16.672 -17.266 1 84.25 200 ALA B CA 1
ATOM 3202 C C . ALA B 1 200 ? 17.406 -17.078 -17.656 1 84.25 200 ALA B C 1
ATOM 3204 O O . ALA B 1 200 ? 17.969 -16.578 -18.641 1 84.25 200 ALA B O 1
ATOM 3205 N N . HIS B 1 201 ? 18.094 -17.938 -16.922 1 71.38 201 HIS B N 1
ATOM 3206 C CA . HIS B 1 201 ? 19.406 -18.469 -17.281 1 71.38 201 HIS B CA 1
ATOM 3207 C C . HIS B 1 201 ? 19.281 -19.625 -18.281 1 71.38 201 HIS B C 1
ATOM 3209 O O . HIS B 1 201 ? 18.328 -20.406 -18.219 1 71.38 201 HIS B O 1
#

pLDDT: mean 87.72, std 12.04, range [36.03, 98.19]

Nearest PDB structures (foldseek):
  3hta-assembly1_B  TM=6.670E-01  e=1.843E-04  Streptomyces lividans
  3ppb-assembly1_B  TM=6.005E-01  e=1.148E-04  Shewanella loihica PV-4
  6en8-assembly1_E  TM=6.954E-01  e=8.393E-04  Sulfolobus acidocaldarius DSM 639
  6en8-assembly1_C  TM=6.551E-01  e=1.629E-03  Sulfolobus acidocaldarius DSM 639
  6el2-assembly1_B  TM=6.460E-01  e=1.969E-03  Sulfolobus acidocaldarius

Foldseek 3Di:
DPPPPPPPPPPDPVSVLVVLLVLLLVLQLVCCLPVFPVRRDLVSSCVSSVHDSVSCCVVPVDPLLSLLVSVVVVLVVLLVQLVVVCVVPVVVPDDLLRSLVSLLVSCLVCVSSVVSSVVCVVVDVSSVVSNCVVCVVCVVVSLVSLCVSNVLLVLDPDSSVVSVVSNVQSNVLSVDPDVVCSVVSSVVVVVVSVVVSVVSD/DPPPPPPPPPQDPVSVLVVLLVLLLVLQLVCCLPVFDVRRDLVSSCVSSVHDSVSCCVVPVDPLLSLLVSVVVVLVVLLVQLVVVCVVPVVVPDDLLRSLVSLLVSLLVCVSSVVSSVVCVVVDVSSVVSNCVVCVVCVVVSLVSVCVSNVLLVLDPCSSVVSVVSNVQSNVLSVDPDVVCSVVSSVVVVVVSVVVSVVSD

Organism: NCBI:txid1548547

Secondary structure (DSSP, 8-state):
------------HHHHHHHHHHHHHHHHHHHHHHH-TTT--HHHHHHHHT--HHHHHHH-SSHHHHHHHHHHHHHHHHHHHHHHHHHHS-GGG--HHHHHHHHHHHHHHTHHHHHHHHHHHHH-HHHHHHHHHHHHHHHHHHHHHHHHH-GGGGGSS-HHHHHHHHHHHHHHHHH---HHHHHHHHHHHHHHHHHHHHHH-/------------HHHHHHHHHHHHHHHHHHHHHHH-TTT--HHHHHHHHT--HHHHHHH-SSHHHHHHHHHHHHHHHHHHHHHHHHHHS-GGG--HHHHHHHHHHHHHHTHHHHHHHHHHHHH-HHHHHHHHHHHHHHHHHHHHHHHHH-GGGGGSS-HHHHHHHHHHHHHHHHH---HHHHHHHHHHHHHHHHHHHHHH-

Solvent-accessible surface area (backbone atoms only — not comparable to full-atom values): 21521 Å² total; per-residue (Å²): 138,84,81,71,77,73,75,75,77,70,72,51,72,65,56,49,48,53,49,49,51,51,40,47,31,52,22,39,45,50,34,25,41,74,51,28,51,90,58,45,44,73,68,56,30,28,63,65,44,69,50,54,69,67,59,51,39,73,78,33,80,41,70,53,57,44,49,20,50,15,52,51,48,48,56,52,48,51,52,51,50,53,48,48,58,41,61,74,36,67,52,92,70,54,50,69,62,53,52,50,49,52,50,27,50,50,31,45,73,42,40,61,32,52,49,25,50,51,48,43,37,70,74,31,61,67,28,34,51,50,30,47,56,59,38,66,72,40,46,62,59,54,51,54,50,51,47,66,73,43,57,81,38,63,72,44,96,54,35,67,50,50,52,51,50,53,47,20,43,26,44,36,43,42,70,50,84,50,63,70,56,34,55,55,39,48,53,50,50,48,51,26,52,50,52,45,54,59,67,62,101,137,83,80,73,76,73,74,77,78,70,72,49,73,65,56,49,47,53,50,52,50,50,39,47,30,51,23,41,45,49,33,25,43,74,51,28,51,90,57,45,42,72,66,56,28,28,63,65,44,69,49,54,69,68,61,50,40,71,78,35,80,40,70,53,57,42,51,20,52,15,51,51,48,49,56,54,48,51,52,51,51,53,48,50,58,42,60,73,34,66,53,90,71,55,49,71,65,53,51,48,48,52,51,28,51,51,33,45,72,42,41,61,33,52,49,27,49,50,48,43,37,70,75,32,61,67,30,33,52,50,29,48,58,59,37,66,72,41,47,63,58,54,51,53,51,49,47,65,74,44,55,81,40,65,72,45,98,54,35,65,49,51,52,51,49,53,47,20,44,27,45,38,44,43,69,50,84,50,64,71,57,37,54,56,38,48,53,51,50,48,50,25,52,50,52,45,53,58,67,65,101

=== Feature glossary ===
Each block in this record encodes a different view of the same protein. In brief:

Predicted aligned error. PAE(i, j) answers: if I align the predicted and true structures on residue i, how far off (in Å) do I expect residue j to be? A block-diagonal PAE matrix with low values on the blocks and high values off-diagonal is the signature of a multi-domain protein with confidently predicted domains but uncertain inter-domain orientation.

Contact-map, Ramachandran, and PAE plots. Plot images: a contact map (which residues are close in 3D, as an N×N binary image), a Ramachandran scatter (backbone torsion angles, revealing secondary-structure composition at a glance), and — for AlphaFold structures — a PAE heatmap (pairwise prediction confidence).

Backbone torsions (φ/ψ). φ (phi) and ψ (psi) are the two rotatable backbone dihedrals per residue: φ is the C(i-1)–N–Cα–C torsion, ψ is the N–Cα–C–N(i+1) torsion, both in degrees on (−180°, 180°]. α-helical residues cluster near (−60°, −45°); β-strand residues near (−120°, +130°). A Ramachandran plot is simply a scatter of (φ, ψ) for every residue.

Foldseek 3Di. A 3Di character summarizes, for each residue, the relative orientation of the Cα frame of its nearest spatial neighbor. Because it encodes fold topology rather than chemistry, 3Di alignments detect remote structural similarity that sequence alignment misses.

Radius of gyration, Cα contacts, bounding box. Three whole-structure scalars: the radius of gyration (RMS distance of Cα from centroid, in Å), the count of Cα–Cα contacts (pairs closer than 8 Å and separated by more than four residues in sequence — i.e. tertiary, not local, contacts), and the bounding-box dimensions. Together they distinguish compact globular folds from extended fibres or disordered chains.

Sequence. Sequence gives the chain of amino acids in standard one-letter code (A=alanine, C=cysteine, …, Y=tyrosine), read N→C. It is the only feature that is directly encoded by the gene; all structural features are derived from the folded form of this sequence.

mmCIF coordinates. Atomic coordinates in PDBx/mmCIF format — the same representation the Protein Data Bank distributes. Each line of the _atom_site loop places one backbone atom in Cartesian space (units: ångströms, origin: arbitrary).

Secondary structure (3-state, P-SEA). Three-state secondary structure (P-SEA) collapses the eight DSSP classes into helix (a), strand (b), and coil (c). P-SEA assigns these from Cα geometry alone — distances and angles — without requiring backbone oxygens, so it works on any Cα trace.

InterPro / GO / CATH / organism. Functional annotations link the protein to curated databases. InterPro entries identify conserved domains and families by matching the sequence against member-database signatures (Pfam, PROSITE, CDD, …). Gene Ontology (GO) terms describe molecular function, biological process, and cellular component in a controlled vocabulary. CATH places the structure in a hierarchical fold classification (Class/Architecture/Topology/Homologous-superfamily). The organism is the source species.

B-factor. B-factor (Debye–Waller factor) reflects atomic displacement in the crystal lattice. It is an experimental observable (units Å²), not a prediction; low values mean the atom is pinned down, high values mean it moves or is heterogeneous across the crystal.

Rendered structure images. Structure images are PyMOL renders from six orthogonal camera directions. Cartoon representation draws helices as coils and strands as arrows; sticks shows the backbone as bonds; surface shows the solvent-excluded envelope. Rainbow coloring maps sequence position to hue (blue→red, N→C); chain coloring assigns a distinct color per polypeptide.

Solvent-accessible surface area. Solvent-accessible surface area (SASA) is the area in Å² traced out by the centre of a 1.4 Å probe sphere (a water molecule) rolled over the protein's van der Waals surface (Shrake–Rupley / Lee–Richards construction). Buried residues have near-zero SASA; fully exposed residues can exceed 200 Å². The total SASA scales roughly with the number of surface residues.

Secondary structure (8-state, DSSP). The SS8 string is DSSP's per-residue secondary-structure call. α-helix (H) means an i→i+4 H-bond ladder; β-strand (E) means the residue participates in a β-sheet; 3₁₀ (G) and π (I) are tighter and wider helices; T/S are turns/bends; '-' is loop.

pLDDT. For AlphaFold models, the B-factor field carries pLDDT — the model's own estimate of local accuracy on a 0–100 scale. Regions with pLDDT<50 should be treated as essentially unmodeled; they often correspond to intrinsically disordered segments.

Nearest PDB structures. Nearest PDB neighbors are the top structural matches found by Foldseek when searching this structure against the entire Protein Data Bank. Each hit reports a TM-score (0 to 1; >0.5 almost always implies the same fold) and an E-value. These are *structural* homologs — they may share no detectable sequence similarity.